Protein 3WKG (pdb70)

Organism: Rhodothermus marinus (NCBI:txid29549)

Solvent-accessible surface area: 16412 Å² total; per-residue (Å²): 184,100,75,59,8,83,55,166,66,3,127,37,13,32,53,67,0,74,103,8,0,21,93,24,0,1,111,10,0,9,85,85,0,74,2,108,102,47,20,2,0,3,3,72,0,0,62,110,8,94,56,46,44,117,18,71,0,1,1,0,0,0,0,7,0,0,14,0,0,0,0,0,46,94,53,56,41,56,105,73,12,96,106,10,0,47,68,0,30,143,0,0,57,136,40,0,21,3,91,147,84,18,0,0,16,13,41,0,22,4,81,4,158,53,92,38,34,64,0,1,0,8,1,0,0,1,0,0,12,0,0,0,1,10,31,79,20,40,47,26,114,70,1,9,47,30,0,69,46,0,6,77,32,0,36,101,70,1,24,21,171,130,50,29,7,2,42,5,0,0,35,94,33,9,155,90,57,182,56,17,91,19,39,100,132,23,26,107,52,42,5,7,0,27,1,0,0,5,0,0,4,0,0,3,8,0,38,105,30,51,95,61,118,89,0,22,50,20,0,57,41,3,0,71,7,0,19,157,14,0,25,72,92,88,61,0,11,2,27,21,23,0,11,80,150,12,116,75,122,21,164,8,20,9,0,0,24,0,0,2,0,1,3,1,1,5,43,0,1,74,29,28,60,43,84,118,15,63,87,129,0,52,124,1,2,25,54,0,0,89,7,0,29,85,88,0,75,4,144,71,3,0,0,28,33,36,50,13,63,140,47,140,80,46,42,15,8,23,19,26,0,0,0,1,0,0,0,0,0,0,9,2,6,64,44,36,40,61,47,85,0,1,80,3,0,23,47,0,4,127,11,0,71,125,126,0,67,10,107,232,32,17,0,0,44,12,59,0,110,80,99,16,33,67,53,113,46,32,7,0,43,32,80,3,3,0,0,11,0,0,4,1,0,3,42,0,15,46,32,0,128,95,6,21,106,86,100,195,114,274

Nearest PDB structures (foldseek):
  3wkh-assembly1_A  TM=1.002E+00  e=6.375E-74  Rhodothermus marinus
  5zig-assembly3_C  TM=9.333E-01  e=4.353E-41  Spirochaeta thermophila DSM 6192
  3vw5-assembly3_C  TM=9.677E-01  e=2.170E-39  Ruminococcus albus
  7d5g-assembly1_A  TM=9.691E-01  e=7.455E-39  Caldicellulosiruptor saccharolyticus DSM 8903
  4z4l-assembly1_A  TM=9.694E-01  e=1.382E-38  Caldicellulosiruptor saccharolyticus DSM 8903

InterPro domains:
  IPR008928 Six-hairpin glycosidase superfamily [SSF48208] (16-405)
  IPR010819 N-acylglucosamine 2-epimerase/Cellobiose 2-epimerase [PF07221] (42-383)
  IPR012341 Six-hairpin glycosidase-like superfamily [G3DSA:1.50.10.10] (1-412)
  IPR028584 Cellobiose 2-epimerase [MF_00929] (14-402)

B-factor: mean 14.04, std 7.65, range [3.04, 43.56]

Radius of gyration: 20.08 Å; Cα contacts (8 Å, |Δi|>4): 768; chains: 1; bounding box: 51×49×51 Å

CATH classification: 1.50.10.10

Sequence (410 aa):
TETIPDVRRLRALQAEVHEELTENILKFWATRTHDPVHGGFVGRVGPDGRPHPEAPRGAILNARILWTFAAAYRQLGTPLYREMAERAYRYFVRHFVDAEHGGVYWMVAADGRPLDTRKHVYAQSFAIYALSEWHRATGGEAALALARSIYDLIETHCADRVHGGYVEACDRAWRPLEDARLSAKDAPEPRSMNTHLHVLEAYANLYRVWPETELAARLQALIELFLRAIYHPATGHLILFFDERWRPRSRAVSFGHDIEASWLLLEAVDVLGQATLRPRVQQASLHLARATLAEGRAPDGSLYYEIGEQGHLDTDRHWWPQAEALVGFLNAYQESGEVLFYEAAEDVWRYIRERQRDTRGGEWFARVRDDGAPYPDDKVDFWKGPYHNGRACLEAIQRLRHLLEHVRSR

Structure (mmCIF, N/CA/C/O backbone):
data_3WKG
#
_entry.id   3WKG
#
_cell.length_a   41.893
_cell.length_b   87.691
_cell.length_c   94.191
_cell.angle_alpha   90.00
_cell.angle_beta   90.00
_cell.angle_gamma   90.00
#
_symmetry.space_group_name_H-M   'P 21 21 21'
#
loop_
_entity.id
_entity.type
_entity.pdbx_description
1 polymer 'Cellobiose 2-epimerase'
2 branched beta-D-glucopyranose-(1-4)-beta-D-mannopyranose
3 non-polymer 'CHLORIDE ION'
4 non-polymer 'PHOSPHATE ION'
5 water water
#
loop_
_atom_site.group_PDB
_atom_site.id
_atom_site.type_symbol
_atom_site.label_atom_id
_atom_site.label_alt_id
_atom_site.label_comp_id
_atom_site.label_asym_id
_atom_site.label_entity_id
_atom_site.label_seq_id
_atom_site.pdbx_PDB_ins_code
_atom_site.Cartn_x
_atom_site.Cartn_y
_atom_site.Cartn_z
_atom_site.occupancy
_atom_site.B_iso_or_equiv
_atom_site.auth_seq_id
_atom_site.auth_comp_id
_atom_site.auth_asym_id
_atom_site.auth_atom_id
_atom_site.pdbx_PDB_model_num
ATOM 1 N N . THR A 1 3 ? -24.950 24.148 -18.240 1.00 29.40 3 THR A N 1
ATOM 2 C CA . THR A 1 3 ? -24.550 24.088 -19.643 1.00 27.27 3 THR A CA 1
ATOM 3 C C . THR A 1 3 ? -23.229 23.348 -19.784 1.00 23.51 3 THR A C 1
ATOM 4 O O . THR A 1 3 ? -22.250 23.677 -19.114 1.00 27.67 3 THR A O 1
ATOM 8 N N . GLU A 1 4 ? -23.204 22.340 -20.648 1.00 19.47 4 GLU A N 1
ATOM 9 C CA . GLU A 1 4 ? -22.013 21.523 -20.799 1.00 16.02 4 GLU A CA 1
ATOM 10 C C . GLU A 1 4 ? -20.933 22.205 -21.633 1.00 18.04 4 GLU A C 1
ATOM 11 O O . GLU A 1 4 ? -21.195 22.680 -22.740 1.00 19.44 4 GLU A O 1
ATOM 17 N N . THR A 1 5 ? -19.722 22.263 -21.085 1.00 11.59 5 THR A N 1
ATOM 18 C CA . THR A 1 5 ? -18.560 22.700 -21.849 1.00 11.66 5 THR A CA 1
ATOM 19 C C . THR A 1 5 ? -17.726 21.466 -22.157 1.00 12.15 5 THR A C 1
ATOM 20 O O . THR A 1 5 ? -17.122 20.875 -21.258 1.00 14.67 5 THR A O 1
ATOM 24 N N . ILE A 1 6 ? -17.723 21.061 -23.422 1.00 8.88 6 ILE A N 1
ATOM 25 C CA . ILE A 1 6 ? -17.087 19.812 -23.821 1.00 11.65 6 ILE A CA 1
ATOM 26 C C . ILE A 1 6 ? -16.260 20.014 -25.090 1.00 11.10 6 ILE A C 1
ATOM 27 O O . ILE A 1 6 ? -16.680 20.725 -26.009 1.00 11.10 6 ILE A O 1
ATOM 32 N N . PRO A 1 7 ? -15.054 19.425 -25.129 1.00 8.96 7 PRO A N 1
ATOM 33 C CA . PRO A 1 7 ? -14.232 19.495 -26.338 1.00 8.27 7 PRO A CA 1
ATOM 34 C C . PRO A 1 7 ? -14.979 18.894 -27.523 1.00 10.13 7 PRO A C 1
ATOM 35 O O . PRO A 1 7 ? -15.805 17.984 -27.344 1.00 9.68 7 PRO A O 1
ATOM 39 N N . ASP A 1 8 ? -14.696 19.389 -28.721 1.00 8.94 8 ASP A N 1
ATOM 40 C CA . ASP A 1 8 ? -15.434 18.911 -29.879 1.00 10.25 8 ASP A CA 1
ATOM 41 C C . ASP A 1 8 ? -15.072 17.465 -30.198 1.00 10.41 8 ASP A C 1
ATOM 42 O O . ASP A 1 8 ? -14.095 16.912 -29.661 1.00 7.87 8 ASP A O 1
ATOM 47 N N . VAL A 1 9 ? -15.870 16.856 -31.063 1.00 9.85 9 VAL A N 1
ATOM 48 C CA . VAL A 1 9 ? -15.731 15.445 -31.368 1.00 10.54 9 VAL A CA 1
ATOM 49 C C . VAL A 1 9 ? -14.364 15.134 -31.979 1.00 9.83 9 VAL A C 1
ATOM 50 O O . VAL A 1 9 ? -13.761 14.111 -31.661 1.00 10.30 9 VAL A O 1
ATOM 54 N N . ARG A 1 10 ? -13.859 16.021 -32.834 1.00 7.77 10 ARG A N 1
ATOM 55 C CA . ARG A 1 10 ? -12.560 15.783 -33.455 1.00 9.19 10 ARG A CA 1
ATOM 56 C C . ARG A 1 10 ? -11.479 15.669 -32.392 1.00 10.58 10 ARG A C 1
ATOM 57 O O . ARG A 1 10 ? -10.625 14.776 -32.447 1.00 9.79 10 ARG A O 1
ATOM 65 N N . ARG A 1 11 ? -11.525 16.565 -31.416 1.00 8.81 11 ARG A N 1
ATOM 66 C CA . ARG A 1 11 ? -10.501 16.578 -30.387 1.00 7.75 11 ARG A CA 1
ATOM 67 C C . ARG A 1 11 ? -10.581 15.354 -29.485 1.00 6.95 11 ARG A C 1
ATOM 68 O O . ARG A 1 11 ? -9.550 14.749 -29.173 1.00 7.60 11 ARG A O 1
ATOM 76 N N . LEU A 1 12 ? -11.789 14.991 -29.061 1.00 7.34 12 LEU A N 1
ATOM 77 C CA . LEU A 1 12 ? -11.953 13.808 -28.223 1.00 8.47 12 LEU A CA 1
ATOM 78 C C . LEU A 1 12 ? -11.488 12.557 -28.951 1.00 8.75 12 LEU A C 1
ATOM 79 O O . LEU A 1 12 ? -10.770 11.726 -28.380 1.00 7.91 12 LEU A O 1
ATOM 84 N N . ARG A 1 13 ? -11.888 12.418 -30.211 1.00 7.84 13 ARG A N 1
ATOM 85 C CA . ARG A 1 13 ? -11.561 11.225 -30.989 1.00 8.65 13 ARG A CA 1
ATOM 86 C C . ARG A 1 13 ? -10.074 11.167 -31.303 1.00 8.63 13 ARG A C 1
ATOM 87 O O . ARG A 1 13 ? -9.476 10.081 -31.323 1.00 10.58 13 ARG A O 1
ATOM 95 N N . ALA A 1 14 ? -9.466 12.331 -31.549 1.00 9.65 14 ALA A N 1
ATOM 96 C CA . ALA A 1 14 ? -8.033 12.367 -31.856 1.00 8.31 14 ALA A CA 1
ATOM 97 C C . ALA A 1 14 ? -7.209 11.932 -30.648 1.00 9.23 14 ALA A C 1
ATOM 98 O O . ALA A 1 14 ? -6.247 11.158 -30.787 1.00 9.20 14 ALA A O 1
ATOM 100 N N . LEU A 1 15 ? -7.576 12.425 -29.466 1.00 8.14 15 LEU A N 1
ATOM 101 C CA . LEU A 1 15 ? -6.894 12.019 -28.240 1.00 8.65 15 LEU A CA 1
ATOM 102 C C . LEU A 1 15 ? -7.075 10.519 -27.996 1.00 7.41 15 LEU A C 1
ATOM 103 O O . LEU A 1 15 ? -6.105 9.800 -27.723 1.00 6.99 15 LEU A O 1
ATOM 108 N N . GLN A 1 16 ? -8.312 10.042 -28.083 1.00 6.78 16 GLN A N 1
ATOM 109 C CA . GLN A 1 16 ? -8.595 8.625 -27.895 1.00 7.67 16 GLN A CA 1
ATOM 110 C C . GLN A 1 16 ? -7.770 7.760 -28.852 1.00 7.82 16 GLN A C 1
ATOM 111 O O . GLN A 1 16 ? -7.205 6.740 -28.446 1.00 7.56 16 GLN A O 1
ATOM 117 N N . ALA A 1 17 ? -7.663 8.181 -30.110 1.00 7.19 17 ALA A N 1
ATOM 118 C CA . ALA A 1 17 ? -6.867 7.435 -31.076 1.00 7.41 17 ALA A CA 1
ATOM 119 C C . ALA A 1 17 ? -5.382 7.412 -30.720 1.00 8.07 17 ALA A C 1
ATOM 120 O O . ALA A 1 17 ? -4.716 6.370 -30.854 1.00 8.34 17 ALA A O 1
ATOM 122 N N . GLU A 1 18 ? -4.853 8.548 -30.273 1.00 7.70 18 GLU A N 1
ATOM 123 C CA . GLU A 1 18 ? -3.443 8.589 -29.887 1.00 7.80 18 GLU A CA 1
ATOM 124 C C . GLU A 1 18 ? -3.192 7.684 -28.682 1.00 7.47 18 GLU A C 1
ATOM 125 O O . GLU A 1 18 ? -2.166 6.991 -28.611 1.00 7.25 18 GLU A O 1
ATOM 131 N N . VAL A 1 19 ? -4.117 7.709 -27.724 1.00 6.11 19 VAL A N 1
ATOM 132 C CA . VAL A 1 19 ? -3.976 6.870 -26.537 1.00 6.72 19 VAL A CA 1
ATOM 133 C C . VAL A 1 19 ? -3.992 5.383 -26.910 1.00 9.23 19 VAL A C 1
ATOM 134 O O . VAL A 1 19 ? -3.158 4.594 -26.437 1.00 7.64 19 VAL A O 1
ATOM 138 N N . HIS A 1 20 ? -4.913 4.996 -27.791 1.00 6.50 20 HIS A N 1
ATOM 139 C CA . HIS A 1 20 ? -4.989 3.611 -28.242 1.00 7.29 20 HIS A CA 1
ATOM 140 C C . HIS A 1 20 ? -3.711 3.188 -28.980 1.00 7.14 20 HIS A C 1
ATOM 141 O O . HIS A 1 20 ? -3.177 2.095 -28.750 1.00 7.00 20 HIS A O 1
ATOM 148 N N . GLU A 1 21 ? -3.213 4.054 -29.855 1.00 7.38 21 GLU A N 1
ATOM 149 C CA . GLU A 1 21 ? -1.967 3.794 -30.560 1.00 9.25 21 GLU A CA 1
ATOM 150 C C . GLU A 1 21 ? -0.797 3.596 -29.600 1.00 8.03 21 GLU A C 1
ATOM 151 O O . GLU A 1 21 ? -0.002 2.669 -29.754 1.00 9.18 21 GLU A O 1
ATOM 157 N N . GLU A 1 22 ? -0.692 4.473 -28.607 1.00 7.64 22 GLU A N 1
ATOM 158 C CA . GLU A 1 22 ? 0.395 4.386 -27.641 1.00 9.26 22 GLU A CA 1
ATOM 159 C C . GLU A 1 22 ? 0.325 3.070 -26.885 1.00 7.92 22 GLU A C 1
ATOM 160 O O . GLU A 1 22 ? 1.343 2.389 -26.692 1.00 7.32 22 GLU A O 1
ATOM 166 N N . LEU A 1 23 ? -0.879 2.707 -26.450 1.00 6.55 23 LEU A N 1
ATOM 167 C CA . LEU A 1 23 ? -1.075 1.466 -25.715 1.00 7.24 23 LEU A CA 1
ATOM 168 C C . LEU A 1 23 ? -0.698 0.236 -26.535 1.00 7.53 23 LEU A C 1
ATOM 169 O O . LEU A 1 23 ? 0.047 -0.634 -26.076 1.00 8.72 23 LEU A O 1
ATOM 174 N N . THR A 1 24 ? -1.247 0.128 -27.736 1.00 7.43 24 THR A N 1
ATOM 175 C CA . THR A 1 24 ? -1.100 -1.108 -28.494 1.00 8.69 24 THR A CA 1
ATOM 176 C C . THR A 1 24 ? 0.221 -1.190 -29.250 1.00 9.98 24 THR A C 1
ATOM 177 O O . THR A 1 24 ? 0.840 -2.255 -29.310 1.00 14.67 24 THR A O 1
ATOM 181 N N . GLU A 1 25 ? 0.671 -0.071 -29.805 1.00 8.99 25 GLU A N 1
ATOM 182 C CA . GLU A 1 25 ? 1.859 -0.092 -30.655 1.00 10.97 25 GLU A CA 1
ATOM 183 C C . GLU A 1 25 ? 3.168 0.213 -29.923 1.00 12.99 25 GLU A C 1
ATOM 184 O O . GLU A 1 25 ? 4.249 -0.056 -30.451 1.00 14.07 25 GLU A O 1
ATOM 190 N N . ASN A 1 26 ? 3.081 0.772 -28.717 1.00 9.08 26 ASN A N 1
ATOM 191 C CA . ASN A 1 26 ? 4.277 0.987 -27.903 1.00 8.43 26 ASN A CA 1
ATOM 192 C C . ASN A 1 26 ? 4.298 0.149 -26.630 1.00 9.34 26 ASN A C 1
ATOM 193 O O . ASN A 1 26 ? 5.119 -0.762 -26.514 1.00 12.43 26 ASN A O 1
ATOM 198 N N . ILE A 1 27 ? 3.411 0.457 -25.680 1.00 8.29 27 ILE A N 1
ATOM 199 C CA . ILE A 1 27 ? 3.441 -0.206 -24.373 1.00 8.50 27 ILE A CA 1
ATOM 200 C C . ILE A 1 27 ? 3.275 -1.726 -24.441 1.00 6.78 27 ILE A C 1
ATOM 201 O O . ILE A 1 27 ? 4.188 -2.474 -24.065 1.00 8.01 27 ILE A O 1
ATOM 206 N N . LEU A 1 28 ? 2.118 -2.195 -24.898 1.00 7.53 28 LEU A N 1
ATOM 207 C CA . LEU A 1 28 ? 1.856 -3.629 -24.872 1.00 8.50 28 LEU A CA 1
ATOM 208 C C . LEU A 1 28 ? 2.769 -4.384 -25.835 1.00 8.67 28 LEU A C 1
ATOM 209 O O . LEU A 1 28 ? 3.120 -5.534 -25.570 1.00 9.63 28 LEU A O 1
ATOM 214 N N . LYS A 1 29 ? 3.176 -3.741 -26.926 1.00 9.30 29 LYS A N 1
ATOM 215 C CA . LYS A 1 29 ? 4.117 -4.360 -27.861 1.00 12.01 29 LYS A CA 1
ATOM 216 C C . LYS A 1 29 ? 5.453 -4.634 -27.177 1.00 9.78 29 LYS A C 1
ATOM 217 O O . LYS A 1 29 ? 6.023 -5.726 -27.302 1.00 10.43 29 LYS A O 1
ATOM 223 N N . PHE A 1 30 ? 5.948 -3.643 -26.443 1.00 10.13 30 PHE A N 1
ATOM 224 C CA . PHE A 1 30 ? 7.197 -3.794 -25.718 1.00 9.78 30 PHE A CA 1
ATOM 225 C C . PHE A 1 30 ? 7.096 -4.959 -24.742 1.00 9.29 30 PHE A C 1
ATOM 226 O O . PHE A 1 30 ? 7.970 -5.834 -24.704 1.00 10.56 30 PHE A O 1
ATOM 234 N N . TRP A 1 31 ? 6.040 -4.982 -23.938 1.00 8.26 31 TRP A N 1
ATOM 235 C CA . TRP A 1 31 ? 5.937 -6.017 -22.914 1.00 8.29 31 TRP A CA 1
ATOM 236 C C . TRP A 1 31 ? 5.793 -7.408 -23.510 1.00 8.98 31 TRP A C 1
ATOM 237 O O . TRP A 1 31 ? 6.398 -8.368 -23.021 1.00 10.41 31 TRP A O 1
ATOM 248 N N . ALA A 1 32 ? 5.019 -7.524 -24.583 1.00 9.04 32 ALA A N 1
ATOM 249 C CA . ALA A 1 32 ? 4.803 -8.833 -25.197 1.00 9.57 32 ALA A CA 1
ATOM 250 C C . ALA A 1 32 ? 6.028 -9.380 -25.934 1.00 10.41 32 ALA A C 1
ATOM 251 O O . ALA A 1 32 ? 6.162 -10.596 -26.088 1.00 11.60 32 ALA A O 1
ATOM 253 N N . THR A 1 33 ? 6.915 -8.503 -26.391 1.00 10.62 33 THR A N 1
ATOM 254 C CA . THR A 1 33 ? 8.060 -8.952 -27.187 1.00 12.69 33 THR A CA 1
ATOM 255 C C . THR A 1 33 ? 9.371 -9.006 -26.408 1.00 14.87 33 THR A C 1
ATOM 256 O O . THR A 1 33 ? 10.178 -9.912 -26.615 1.00 16.43 33 THR A O 1
ATOM 260 N N . ARG A 1 34 ? 9.581 -8.057 -25.499 1.00 10.73 34 ARG A N 1
ATOM 261 C CA . ARG A 1 34 ? 10.880 -7.921 -24.859 1.00 9.52 34 ARG A CA 1
ATOM 262 C C . ARG A 1 34 ? 10.973 -8.684 -23.543 1.00 10.20 34 ARG A C 1
ATOM 263 O O . ARG A 1 34 ? 12.071 -9.038 -23.107 1.00 13.91 34 ARG A O 1
ATOM 271 N N . THR A 1 35 ? 9.836 -8.942 -22.901 1.00 9.54 35 THR A N 1
ATOM 272 C CA . THR A 1 35 ? 9.903 -9.433 -21.518 1.00 8.63 35 THR A CA 1
ATOM 273 C C . THR A 1 35 ? 9.612 -10.914 -21.250 1.00 7.16 35 THR A C 1
ATOM 274 O O . THR A 1 35 ? 10.053 -11.419 -20.232 1.00 7.51 35 THR A O 1
ATOM 278 N N . HIS A 1 36 ? 8.918 -11.620 -22.145 1.00 7.73 36 HIS A N 1
ATOM 279 C CA . HIS A 1 36 ? 8.716 -13.058 -21.966 1.00 8.24 36 HIS A CA 1
ATOM 280 C C . HIS A 1 36 ? 10.049 -13.785 -21.766 1.00 10.60 36 HIS A C 1
ATOM 281 O O . HIS A 1 36 ? 11.023 -13.462 -22.450 1.00 11.61 36 HIS A O 1
ATOM 288 N N . ASP A 1 37 ? 10.108 -14.760 -20.865 1.00 7.81 37 ASP A N 1
ATOM 289 C CA . ASP A 1 37 ? 11.333 -15.546 -20.722 1.00 9.89 37 ASP A CA 1
ATOM 290 C C . ASP A 1 37 ? 11.113 -17.008 -21.077 1.00 8.07 37 ASP A C 1
ATOM 291 O O . ASP A 1 37 ? 10.453 -17.725 -20.339 1.00 8.76 37 ASP A O 1
ATOM 296 N N . PRO A 1 38 ? 11.716 -17.472 -22.187 1.00 9.05 38 PRO A N 1
ATOM 297 C CA . PRO A 1 38 ? 11.555 -18.888 -22.546 1.00 10.19 38 PRO A CA 1
ATOM 298 C C . PRO A 1 38 ? 12.525 -19.836 -21.822 1.00 9.94 38 PRO A C 1
ATOM 299 O O . PRO A 1 38 ? 12.470 -21.037 -22.078 1.00 10.94 38 PRO A O 1
ATOM 303 N N . VAL A 1 39 ? 13.380 -19.326 -20.936 1.00 9.42 39 VAL A N 1
ATOM 304 C CA . VAL A 1 39 ? 14.246 -20.196 -20.130 1.00 8.83 39 VAL A CA 1
ATOM 305 C C . VAL A 1 39 ? 13.523 -20.685 -18.876 1.00 9.56 39 VAL A C 1
ATOM 306 O O . VAL A 1 39 ? 13.363 -21.895 -18.677 1.00 8.67 39 VAL A O 1
ATOM 310 N N . HIS A 1 40 ? 13.064 -19.751 -18.042 1.00 9.98 40 HIS A N 1
ATOM 311 C CA . HIS A 1 40 ? 12.359 -20.116 -16.815 1.00 8.89 40 HIS A CA 1
ATOM 312 C C . HIS A 1 40 ? 10.844 -20.013 -16.919 1.00 8.50 40 HIS A C 1
ATOM 313 O O . HIS A 1 40 ? 10.136 -20.243 -15.938 1.00 10.14 40 HIS A O 1
ATOM 320 N N . GLY A 1 41 ? 10.342 -19.658 -18.095 1.00 7.86 41 GLY A N 1
ATOM 321 C CA . GLY A 1 41 ? 8.928 -19.366 -18.230 1.00 7.82 41 GLY A CA 1
ATOM 322 C C . GLY A 1 41 ? 8.650 -17.973 -17.690 1.00 7.68 41 GLY A C 1
ATOM 323 O O . GLY A 1 41 ? 9.550 -17.296 -17.185 1.00 8.99 41 GLY A O 1
ATOM 324 N N . GLY A 1 42 ? 7.404 -17.538 -17.787 1.00 7.02 42 GLY A N 1
ATOM 325 C CA . GLY A 1 42 ? 7.046 -16.243 -17.234 1.00 5.43 42 GLY A CA 1
ATOM 326 C C . GLY A 1 42 ? 7.732 -15.079 -17.922 1.00 6.42 42 GLY A C 1
ATOM 327 O O . GLY A 1 42 ? 7.901 -15.068 -19.150 1.00 7.96 42 GLY A O 1
ATOM 328 N N . PHE A 1 43 ? 8.111 -14.094 -17.110 1.00 6.17 43 PHE A N 1
ATOM 329 C CA . PHE A 1 43 ? 8.640 -12.820 -17.581 1.00 7.02 43 PHE A CA 1
ATOM 330 C C . PHE A 1 43 ? 9.907 -12.444 -16.825 1.00 6.24 43 PHE A C 1
ATOM 331 O O . PHE A 1 43 ? 10.045 -12.756 -15.643 1.00 6.62 43 PHE A O 1
ATOM 339 N N . VAL A 1 44 ? 10.829 -11.773 -17.503 1.00 7.23 44 VAL A N 1
ATOM 340 C CA . VAL A 1 44 ? 12.044 -11.340 -16.834 1.00 7.22 44 VAL A CA 1
ATOM 341 C C . VAL A 1 44 ? 11.742 -10.336 -15.712 1.00 7.46 44 VAL A C 1
ATOM 342 O O . VAL A 1 44 ? 10.744 -9.586 -15.758 1.00 7.26 44 VAL A O 1
ATOM 346 N N . GLY A 1 45 ? 12.599 -10.333 -14.696 1.00 6.10 45 GLY A N 1
ATOM 347 C CA . GLY A 1 45 ? 12.441 -9.427 -13.563 1.00 8.50 45 GLY A CA 1
ATOM 348 C C . GLY A 1 45 ? 13.023 -8.035 -13.764 1.00 8.53 45 GLY A C 1
ATOM 349 O O . GLY A 1 45 ? 12.740 -7.113 -12.990 1.00 8.92 45 GLY A O 1
ATOM 350 N N . ARG A 1 46 ? 13.825 -7.871 -14.810 1.00 8.09 46 ARG A N 1
ATOM 351 C CA . ARG A 1 46 ? 14.480 -6.602 -15.060 1.00 7.91 46 ARG A CA 1
ATOM 352 C C . ARG A 1 46 ? 14.846 -6.477 -16.527 1.00 9.37 46 ARG A C 1
ATOM 353 O O . ARG A 1 46 ? 15.237 -7.468 -17.167 1.00 10.01 46 ARG A O 1
ATOM 361 N N . VAL A 1 47 ? 14.688 -5.268 -17.056 1.00 9.60 47 VAL A N 1
ATOM 362 C CA . VAL A 1 47 ? 15.245 -4.895 -18.351 1.00 8.66 47 VAL A CA 1
ATOM 363 C C . VAL A 1 47 ? 16.050 -3.620 -18.144 1.00 9.33 47 VAL A C 1
ATOM 364 O O . VAL A 1 47 ? 15.552 -2.653 -17.563 1.00 9.17 47 VAL A O 1
ATOM 368 N N . GLY A 1 48 ? 17.304 -3.616 -18.585 1.00 12.33 48 GLY A N 1
ATOM 369 C CA . GLY A 1 48 ? 18.162 -2.470 -18.337 1.00 13.07 48 GLY A CA 1
ATOM 370 C C . GLY A 1 48 ? 17.869 -1.265 -19.198 1.00 10.10 48 GLY A C 1
ATOM 371 O O . GLY A 1 48 ? 17.001 -1.317 -20.061 1.00 13.31 48 GLY A O 1
ATOM 372 N N . PRO A 1 49 ? 18.604 -0.162 -18.971 1.00 16.84 49 PRO A N 1
ATOM 373 C CA . PRO A 1 49 ? 18.386 1.083 -19.718 1.00 16.69 49 PRO A CA 1
ATOM 374 C C . PRO A 1 49 ? 18.633 0.931 -21.213 1.00 18.70 49 PRO A C 1
ATOM 375 O O . PRO A 1 49 ? 18.017 1.647 -22.006 1.00 20.82 49 PRO A O 1
ATOM 379 N N . ASP A 1 50 ? 19.518 0.005 -21.584 1.00 16.00 50 ASP A N 1
ATOM 380 C CA . ASP A 1 50 ? 19.854 -0.255 -22.982 1.00 19.45 50 ASP A CA 1
ATOM 381 C C . ASP A 1 50 ? 18.862 -1.219 -23.619 1.00 15.95 50 ASP A C 1
ATOM 382 O O . ASP A 1 50 ? 18.955 -1.535 -24.808 1.00 20.99 50 ASP A O 1
ATOM 387 N N . GLY A 1 51 ? 17.935 -1.730 -22.812 1.00 14.14 51 GLY A N 1
ATOM 388 C CA . GLY A 1 51 ? 16.898 -2.597 -23.328 1.00 14.91 51 GLY A CA 1
ATOM 389 C C . GLY A 1 51 ? 17.200 -4.080 -23.193 1.00 13.46 51 GLY A C 1
ATOM 390 O O . GLY A 1 51 ? 16.438 -4.912 -23.682 1.00 17.29 51 GLY A O 1
ATOM 391 N N . ARG A 1 52 ? 18.304 -4.416 -22.536 1.00 13.74 52 ARG A N 1
ATOM 392 C CA . ARG A 1 52 ? 18.679 -5.819 -22.389 1.00 15.29 52 ARG A CA 1
ATOM 393 C C . ARG A 1 52 ? 17.864 -6.503 -21.283 1.00 14.98 52 ARG A C 1
ATOM 394 O O . ARG A 1 52 ? 17.856 -6.057 -20.130 1.00 12.74 52 ARG A O 1
ATOM 402 N N . PRO A 1 53 ? 17.140 -7.580 -21.634 1.00 14.26 53 PRO A N 1
ATOM 403 C CA . PRO A 1 53 ? 16.423 -8.317 -20.586 1.00 14.72 53 PRO A CA 1
ATOM 404 C C . PRO A 1 53 ? 17.372 -9.131 -19.709 1.00 15.07 53 PRO A C 1
ATOM 405 O O . PRO A 1 53 ? 18.461 -9.511 -20.146 1.00 17.67 53 PRO A O 1
ATOM 409 N N . HIS A 1 54 ? 16.964 -9.387 -18.473 1.00 13.66 54 HIS A N 1
ATOM 410 C CA . HIS A 1 54 ? 17.788 -10.165 -17.563 1.00 15.14 54 HIS A CA 1
ATOM 411 C C . HIS A 1 54 ? 17.023 -11.342 -17.030 1.00 13.78 54 HIS A C 1
ATOM 412 O O . HIS A 1 54 ? 16.425 -11.251 -15.959 1.00 13.72 54 HIS A O 1
ATOM 419 N N . PRO A 1 55 ? 17.044 -12.460 -17.769 1.00 14.41 55 PRO A N 1
ATOM 420 C CA . PRO A 1 55 ? 16.224 -13.615 -17.382 1.00 15.61 55 PRO A CA 1
ATOM 421 C C . PRO A 1 55 ? 16.660 -14.295 -16.086 1.00 13.79 55 PRO A C 1
ATOM 422 O O . PRO A 1 55 ? 15.896 -15.097 -15.562 1.00 14.73 55 PRO A O 1
ATOM 426 N N . GLU A 1 56 ? 17.847 -13.988 -15.575 1.00 14.64 56 GLU A N 1
ATOM 427 C CA . GLU A 1 56 ? 18.297 -14.607 -14.328 1.00 14.15 56 GLU A CA 1
ATOM 428 C C . GLU A 1 56 ? 18.124 -13.712 -13.094 1.00 15.22 56 GLU A C 1
ATOM 429 O O . GLU A 1 56 ? 18.404 -14.132 -11.969 1.00 17.73 56 GLU A O 1
ATOM 435 N N . ALA A 1 57 ? 17.642 -12.485 -13.298 1.00 12.89 57 ALA A N 1
ATOM 436 C CA . ALA A 1 57 ? 17.411 -11.546 -12.203 1.00 12.64 57 ALA A CA 1
ATOM 437 C C . ALA A 1 57 ? 16.237 -11.970 -11.324 1.00 12.65 57 ALA A C 1
ATOM 438 O O . ALA A 1 57 ? 15.295 -12.603 -11.801 1.00 11.95 57 ALA A O 1
ATOM 440 N N . PRO A 1 58 ? 16.289 -11.618 -10.034 1.00 13.37 58 PRO A N 1
ATOM 441 C CA . PRO A 1 58 ? 15.191 -11.936 -9.119 1.00 12.27 58 PRO A CA 1
ATOM 442 C C . PRO A 1 58 ? 13.884 -11.309 -9.607 1.00 10.80 58 PRO A C 1
ATOM 443 O O . PRO A 1 58 ? 13.901 -10.226 -10.211 1.00 12.22 58 PRO A O 1
ATOM 447 N N . ARG A 1 59 ? 12.777 -11.996 -9.355 1.00 8.23 59 ARG A N 1
ATOM 448 C CA . ARG A 1 59 ? 11.475 -11.585 -9.863 1.00 8.88 59 ARG A CA 1
ATOM 449 C C . ARG A 1 59 ? 10.504 -11.257 -8.746 1.00 6.40 59 ARG A C 1
ATOM 450 O O . ARG A 1 59 ? 10.292 -12.048 -7.826 1.00 9.15 59 ARG A O 1
ATOM 458 N N . GLY A 1 60 ? 9.899 -10.076 -8.828 1.00 6.26 60 GLY A N 1
ATOM 459 C CA . GLY A 1 60 ? 9.003 -9.624 -7.781 1.00 6.95 60 GLY A CA 1
ATOM 460 C C . GLY A 1 60 ? 7.538 -9.965 -8.001 1.00 7.04 60 GLY A C 1
ATOM 461 O O . GLY A 1 60 ? 7.042 -9.977 -9.132 1.00 6.87 60 GLY A O 1
ATOM 462 N N . ALA A 1 61 ? 6.826 -10.224 -6.913 1.00 5.87 61 ALA A N 1
ATOM 463 C CA . ALA A 1 61 ? 5.409 -10.551 -7.007 1.00 6.99 61 ALA A CA 1
ATOM 464 C C . ALA A 1 61 ? 4.572 -9.389 -7.544 1.00 7.04 61 ALA A C 1
ATOM 465 O O . ALA A 1 61 ? 3.639 -9.598 -8.335 1.00 7.87 61 ALA A O 1
ATOM 467 N N . ILE A 1 62 ? 4.885 -8.179 -7.095 1.00 7.14 62 ILE A N 1
ATOM 468 C CA . ILE A 1 62 ? 4.158 -6.998 -7.539 1.00 7.05 62 ILE A CA 1
ATOM 469 C C . ILE A 1 62 ? 4.274 -6.833 -9.060 1.00 6.01 62 ILE A C 1
ATOM 470 O O . ILE A 1 62 ? 3.266 -6.632 -9.750 1.00 6.33 62 ILE A O 1
ATOM 475 N N . LEU A 1 63 ? 5.496 -6.927 -9.576 1.00 4.96 63 LEU A N 1
ATOM 476 C CA . LEU A 1 63 ? 5.719 -6.835 -11.013 1.00 5.77 63 LEU A CA 1
ATOM 477 C C . LEU A 1 63 ? 4.909 -7.887 -11.765 1.00 6.53 63 LEU A C 1
ATOM 478 O O . LEU A 1 63 ? 4.230 -7.583 -12.755 1.00 6.39 63 LEU A O 1
ATOM 483 N N . ASN A 1 64 ? 4.977 -9.131 -11.304 1.00 4.56 64 ASN A N 1
ATOM 484 C CA . ASN A 1 64 ? 4.298 -10.196 -12.008 1.00 4.94 64 ASN A CA 1
ATOM 485 C C . ASN A 1 64 ? 2.774 -10.101 -11.936 1.00 5.24 64 ASN A C 1
ATOM 486 O O . ASN A 1 64 ? 2.086 -10.355 -12.932 1.00 5.65 64 ASN A O 1
ATOM 491 N N . ALA A 1 65 ? 2.251 -9.677 -10.787 1.00 5.75 65 ALA A N 1
ATOM 492 C CA . ALA A 1 65 ? 0.818 -9.411 -10.684 1.00 6.32 65 ALA A CA 1
ATOM 493 C C . ALA A 1 65 ? 0.414 -8.268 -11.611 1.00 5.86 65 ALA A C 1
ATOM 494 O O . ALA A 1 65 ? -0.649 -8.315 -12.240 1.00 6.55 65 ALA A O 1
ATOM 496 N N . ARG A 1 66 ? 1.271 -7.252 -11.717 1.00 5.08 66 ARG A N 1
ATOM 497 C CA . ARG A 1 66 ? 0.995 -6.138 -12.619 1.00 6.58 66 ARG A CA 1
ATOM 498 C C . ARG A 1 66 ? 0.951 -6.576 -14.085 1.00 5.36 66 ARG A C 1
ATOM 499 O O . ARG A 1 66 ? 0.121 -6.089 -14.851 1.00 6.10 66 ARG A O 1
ATOM 507 N N . ILE A 1 67 ? 1.847 -7.487 -14.477 1.00 5.07 67 ILE A N 1
ATOM 508 C CA . ILE A 1 67 ? 1.821 -8.020 -15.833 1.00 5.00 67 ILE A CA 1
ATOM 509 C C . ILE A 1 67 ? 0.521 -8.791 -16.090 1.00 5.62 67 ILE A C 1
ATOM 510 O O . ILE A 1 67 ? -0.125 -8.616 -17.132 1.00 6.09 67 ILE A O 1
ATOM 515 N N . LEU A 1 68 ? 0.147 -9.649 -15.137 1.00 4.86 68 LEU A N 1
ATOM 516 C CA . LEU A 1 68 ? -1.102 -10.399 -15.229 1.00 5.37 68 LEU A CA 1
ATOM 517 C C . LEU A 1 68 ? -2.301 -9.459 -15.337 1.00 6.37 68 LEU A C 1
ATOM 518 O O . LEU A 1 68 ? -3.131 -9.628 -16.232 1.00 7.30 68 LEU A O 1
ATOM 523 N N . TRP A 1 69 ? -2.375 -8.459 -14.452 1.00 5.64 69 TRP A N 1
ATOM 524 C CA . TRP A 1 69 ? -3.505 -7.536 -14.465 1.00 6.78 69 TRP A CA 1
ATOM 525 C C . TRP A 1 69 ? -3.618 -6.832 -15.812 1.00 5.31 69 TRP A C 1
ATOM 526 O O . TRP A 1 69 ? -4.705 -6.744 -16.382 1.00 5.16 69 TRP A O 1
ATOM 537 N N . THR A 1 70 ? -2.495 -6.316 -16.308 1.00 5.16 70 THR A N 1
ATOM 538 C CA . THR A 1 70 ? -2.513 -5.464 -17.492 1.00 5.44 70 THR A CA 1
ATOM 539 C C . THR A 1 70 ? -2.937 -6.243 -18.724 1.00 5.79 70 THR A C 1
ATOM 540 O O . THR A 1 70 ? -3.797 -5.792 -19.485 1.00 6.60 70 THR A O 1
ATOM 544 N N . PHE A 1 71 ? -2.350 -7.413 -18.937 1.00 6.34 71 PHE A N 1
ATOM 545 C CA . PHE A 1 71 ? -2.756 -8.186 -20.099 1.00 6.80 71 PHE A CA 1
ATOM 546 C C . PHE A 1 71 ? -4.182 -8.728 -19.969 1.00 5.72 71 PHE A C 1
ATOM 547 O O . PHE A 1 71 ? -4.900 -8.796 -20.964 1.00 8.20 71 PHE A O 1
ATOM 555 N N . ALA A 1 72 ? -4.603 -9.074 -18.756 1.00 5.70 72 ALA A N 1
ATOM 556 C CA . ALA A 1 72 ? -5.990 -9.493 -18.543 1.00 7.14 72 ALA A CA 1
ATOM 557 C C . ALA A 1 72 ? -6.965 -8.371 -18.880 1.00 9.41 72 ALA A C 1
ATOM 558 O O . ALA A 1 72 ? -7.938 -8.583 -19.605 1.00 8.71 72 ALA A O 1
ATOM 560 N N . ALA A 1 73 ? -6.676 -7.172 -18.379 1.00 6.79 73 ALA A N 1
ATOM 561 C CA . ALA A 1 73 ? -7.540 -6.026 -18.595 1.00 6.47 73 ALA A CA 1
ATOM 562 C C . ALA A 1 73 ? -7.552 -5.626 -20.066 1.00 7.28 73 ALA A C 1
ATOM 563 O O . ALA A 1 73 ? -8.607 -5.282 -20.622 1.00 8.46 73 ALA A O 1
ATOM 565 N N . ALA A 1 74 ? -6.390 -5.682 -20.712 1.00 7.69 74 ALA A N 1
ATOM 566 C CA . ALA A 1 74 ? -6.326 -5.348 -22.130 1.00 7.45 74 ALA A CA 1
ATOM 567 C C . ALA A 1 74 ? -7.072 -6.382 -22.968 1.00 8.66 74 ALA A C 1
ATOM 568 O O . ALA A 1 74 ? -7.736 -6.032 -23.950 1.00 9.33 74 ALA A O 1
ATOM 570 N N . TYR A 1 75 ? -6.974 -7.651 -22.585 1.00 8.60 75 TYR A N 1
ATOM 571 C CA . TYR A 1 75 ? -7.700 -8.677 -23.321 1.00 8.60 75 TYR A CA 1
ATOM 572 C C . TYR A 1 75 ? -9.201 -8.453 -23.176 1.00 10.18 75 TYR A C 1
ATOM 573 O O . TYR A 1 75 ? -9.952 -8.507 -24.160 1.00 10.26 75 TYR A O 1
ATOM 582 N N . ARG A 1 76 ? -9.632 -8.203 -21.949 1.00 9.20 76 ARG A N 1
ATOM 583 C CA . ARG A 1 76 ? -11.045 -7.984 -21.660 1.00 8.82 76 ARG A CA 1
ATOM 584 C C . ARG A 1 76 ? -11.625 -6.831 -22.473 1.00 12.27 76 ARG A C 1
ATOM 585 O O . ARG A 1 76 ? -12.735 -6.934 -22.994 1.00 14.30 76 ARG A O 1
ATOM 593 N N . GLN A 1 77 ? -10.871 -5.742 -22.596 1.00 12.18 77 GLN A N 1
ATOM 594 C CA . GLN A 1 77 ? -11.403 -4.537 -23.225 1.00 13.15 77 GLN A CA 1
ATOM 595 C C . GLN A 1 77 ? -11.177 -4.479 -24.737 1.00 12.92 77 GLN A C 1
ATOM 596 O O . GLN A 1 77 ? -11.974 -3.882 -25.463 1.00 14.81 77 GLN A O 1
ATOM 602 N N . LEU A 1 78 ? -10.096 -5.092 -25.212 1.00 10.67 78 LEU A N 1
ATOM 603 C CA . LEU A 1 78 ? -9.709 -4.990 -26.618 1.00 11.97 78 LEU A CA 1
ATOM 604 C C . LEU A 1 78 ? -9.815 -6.298 -27.411 1.00 14.97 78 LEU A C 1
ATOM 605 O O . LEU A 1 78 ? -9.884 -6.270 -28.643 1.00 17.89 78 LEU A O 1
ATOM 610 N N . GLY A 1 79 ? -9.798 -7.435 -26.721 1.00 12.76 79 GLY A N 1
ATOM 611 C CA . GLY A 1 79 ? -10.035 -8.720 -27.368 1.00 14.84 79 GLY A CA 1
ATOM 612 C C . GLY A 1 79 ? -8.876 -9.386 -28.093 1.00 16.04 79 GLY A C 1
ATOM 613 O O . GLY A 1 79 ? -8.984 -10.546 -28.499 1.00 15.79 79 GLY A O 1
ATOM 614 N N . THR A 1 80 ? -7.766 -8.673 -28.259 1.00 13.63 80 THR A N 1
ATOM 615 C CA . THR A 1 80 ? -6.621 -9.202 -28.998 1.00 12.88 80 THR A CA 1
ATOM 616 C C . THR A 1 80 ? -6.101 -10.499 -28.370 1.00 12.73 80 THR A C 1
ATOM 617 O O . THR A 1 80 ? -5.733 -10.522 -27.194 1.00 11.49 80 THR A O 1
ATOM 621 N N . PRO A 1 81 ? -6.092 -11.596 -29.145 1.00 12.35 81 PRO A N 1
ATOM 622 C CA . PRO A 1 81 ? -5.700 -12.889 -28.571 1.00 12.92 81 PRO A CA 1
ATOM 623 C C . PRO A 1 81 ? -4.316 -12.897 -27.925 1.00 10.45 81 PRO A C 1
ATOM 624 O O . PRO A 1 81 ? -4.161 -13.581 -26.903 1.00 11.51 81 PRO A O 1
ATOM 628 N N . LEU A 1 82 ? -3.355 -12.157 -28.480 1.00 11.84 82 LEU A N 1
ATOM 629 C CA . LEU A 1 82 ? -2.014 -12.077 -27.900 1.00 12.96 82 LEU A CA 1
ATOM 630 C C . LEU A 1 82 ? -2.069 -11.671 -26.425 1.00 9.10 82 LEU A C 1
ATOM 631 O O . LEU A 1 82 ? -1.270 -12.145 -25.611 1.00 11.09 82 LEU A O 1
ATOM 636 N N . TYR A 1 83 ? -3.010 -10.804 -26.073 1.00 9.83 83 TYR A N 1
ATOM 637 C CA . TYR A 1 83 ? -3.071 -10.329 -24.687 1.00 8.26 83 TYR A CA 1
ATOM 638 C C . TYR A 1 83 ? -3.539 -11.433 -23.738 1.00 10.00 83 TYR A C 1
ATOM 639 O O . TYR A 1 83 ? -3.057 -11.539 -22.605 1.00 8.26 83 TYR A O 1
ATOM 648 N N . ARG A 1 84 ? -4.470 -12.268 -24.194 1.00 8.51 84 ARG A N 1
ATOM 649 C CA . ARG A 1 84 ? -4.881 -13.423 -23.399 1.00 9.27 84 ARG A CA 1
ATOM 650 C C . ARG A 1 84 ? -3.724 -14.398 -23.239 1.00 8.78 84 ARG A C 1
ATOM 651 O O . ARG A 1 84 ? -3.514 -14.947 -22.162 1.00 9.20 84 ARG A O 1
ATOM 659 N N . GLU A 1 85 ? -2.957 -14.588 -24.306 1.00 10.81 85 GLU A N 1
ATOM 660 C CA . GLU A 1 85 ? -1.810 -15.485 -24.274 1.00 10.90 85 GLU A CA 1
ATOM 661 C C . GLU A 1 85 ? -0.781 -15.004 -23.252 1.00 8.26 85 GLU A C 1
ATOM 662 O O . GLU A 1 85 ? -0.227 -15.804 -22.483 1.00 9.47 85 GLU A O 1
ATOM 668 N N . MET A 1 86 ? -0.539 -13.694 -23.221 1.00 8.20 86 MET A N 1
ATOM 669 C CA . MET A 1 86 ? 0.439 -13.128 -22.289 1.00 8.02 86 MET A CA 1
ATOM 670 C C . MET A 1 86 ? -0.069 -13.168 -20.851 1.00 6.02 86 MET A C 1
ATOM 671 O O . MET A 1 86 ? 0.698 -13.429 -19.925 1.00 7.36 86 MET A O 1
ATOM 676 N N . ALA A 1 87 ? -1.361 -12.910 -20.664 1.00 6.66 87 ALA A N 1
ATOM 677 C CA . ALA A 1 87 ? -1.962 -13.025 -19.340 1.00 6.32 87 ALA A CA 1
ATOM 678 C C . ALA A 1 87 ? -1.874 -14.456 -18.829 1.00 7.93 87 ALA A C 1
ATOM 679 O O . ALA A 1 87 ? -1.504 -14.683 -17.679 1.00 7.50 87 ALA A O 1
ATOM 681 N N . GLU A 1 88 ? -2.209 -15.420 -19.684 1.00 8.79 88 GLU A N 1
ATOM 682 C CA . GLU A 1 88 ? -2.100 -16.837 -19.315 1.00 7.89 88 GLU A CA 1
ATOM 683 C C . GLU A 1 88 ? -0.672 -17.201 -18.889 1.00 6.64 88 GLU A C 1
ATOM 684 O O . GLU A 1 88 ? -0.461 -17.914 -17.901 1.00 7.38 88 GLU A O 1
ATOM 690 N N . ARG A 1 89 ? 0.303 -16.720 -19.653 1.00 6.00 89 ARG A N 1
ATOM 691 C CA . ARG A 1 89 ? 1.705 -16.958 -19.345 1.00 6.56 89 ARG A CA 1
ATOM 692 C C . ARG A 1 89 ? 2.045 -16.409 -17.950 1.00 7.57 89 ARG A C 1
ATOM 693 O O . ARG A 1 89 ? 2.693 -17.084 -17.140 1.00 7.80 89 ARG A O 1
ATOM 701 N N . ALA A 1 90 ? 1.595 -15.189 -17.662 1.00 7.11 90 ALA A N 1
ATOM 702 C CA . ALA A 1 90 ? 1.845 -14.589 -16.356 1.00 6.41 90 ALA A CA 1
ATOM 703 C C . ALA A 1 90 ? 1.151 -15.366 -15.244 1.00 5.80 90 ALA A C 1
ATOM 704 O O . ALA A 1 90 ? 1.745 -15.611 -14.178 1.00 6.57 90 ALA A O 1
ATOM 706 N N . TYR A 1 91 ? -0.095 -15.769 -15.497 1.00 7.39 91 TYR A N 1
ATOM 707 C CA . TYR A 1 91 ? -0.890 -16.493 -14.514 1.00 8.34 91 TYR A CA 1
ATOM 708 C C . TYR A 1 91 ? -0.259 -17.831 -14.137 1.00 8.06 91 TYR A C 1
ATOM 709 O O . TYR A 1 91 ? -0.177 -18.171 -12.949 1.00 7.97 91 TYR A O 1
ATOM 718 N N . ARG A 1 92 ? 0.208 -18.585 -15.129 1.00 8.23 92 ARG A N 1
ATOM 719 C CA . ARG A 1 92 ? 0.749 -19.906 -14.820 1.00 7.07 92 ARG A CA 1
ATOM 720 C C . ARG A 1 92 ? 2.006 -19.837 -13.962 1.00 7.95 92 ARG A C 1
ATOM 721 O O . ARG A 1 92 ? 2.142 -20.581 -12.983 1.00 8.52 92 ARG A O 1
ATOM 729 N N . TYR A 1 93 ? 2.911 -18.924 -14.300 1.00 7.85 93 TYR A N 1
ATOM 730 C CA . TYR A 1 93 ? 4.105 -18.731 -13.491 1.00 7.24 93 TYR A CA 1
ATOM 731 C C . TYR A 1 93 ? 3.732 -18.238 -12.093 1.00 8.02 93 TYR A C 1
ATOM 732 O O . TYR A 1 93 ? 4.307 -18.682 -11.096 1.00 8.46 93 TYR A O 1
ATOM 741 N N . PHE A 1 94 ? 2.773 -17.317 -12.021 1.00 7.73 94 PHE A N 1
ATOM 742 C CA . PHE A 1 94 ? 2.351 -16.747 -10.742 1.00 9.61 94 PHE A CA 1
ATOM 743 C C . PHE A 1 94 ? 1.874 -17.822 -9.762 1.00 7.36 94 PHE A C 1
ATOM 744 O O . PHE A 1 94 ? 2.291 -17.844 -8.600 1.00 7.48 94 PHE A O 1
ATOM 752 N N . VAL A 1 95 ? 1.008 -18.719 -10.233 1.00 9.82 95 VAL A N 1
ATOM 753 C CA . VAL A 1 95 ? 0.426 -19.747 -9.370 1.00 10.12 95 VAL A CA 1
ATOM 754 C C . VAL A 1 95 ? 1.470 -20.811 -9.027 1.00 11.58 95 VAL A C 1
ATOM 755 O O . VAL A 1 95 ? 1.503 -21.314 -7.898 1.00 13.27 95 VAL A O 1
ATOM 759 N N . ARG A 1 96 ? 2.336 -21.131 -9.987 1.00 10.42 96 ARG A N 1
ATOM 760 C CA . ARG A 1 96 ? 3.402 -22.099 -9.740 1.00 8.73 96 ARG A CA 1
ATOM 761 C C . ARG A 1 96 ? 4.378 -21.652 -8.658 1.00 9.60 96 ARG A C 1
ATOM 762 O O . ARG A 1 96 ? 4.755 -22.441 -7.785 1.00 12.40 96 ARG A O 1
ATOM 770 N N . HIS A 1 97 ? 4.793 -20.388 -8.706 1.00 9.00 97 HIS A N 1
ATOM 771 C CA . HIS A 1 97 ? 5.960 -19.969 -7.922 1.00 7.92 97 HIS A CA 1
ATOM 772 C C . HIS A 1 97 ? 5.713 -18.890 -6.870 1.00 9.36 97 HIS A C 1
ATOM 773 O O . HIS A 1 97 ? 6.312 -18.933 -5.790 1.00 10.28 97 HIS A O 1
ATOM 780 N N . PHE A 1 98 ? 4.865 -17.914 -7.179 1.00 9.46 98 PHE A N 1
ATOM 781 C CA . PHE A 1 98 ? 4.597 -16.850 -6.218 1.00 9.49 98 PHE A CA 1
ATOM 782 C C . PHE A 1 98 ? 3.599 -17.259 -5.144 1.00 8.34 98 PHE A C 1
ATOM 783 O O . PHE A 1 98 ? 3.720 -16.849 -3.984 1.00 10.07 98 PHE A O 1
ATOM 791 N N . VAL A 1 99 ? 2.632 -18.086 -5.508 1.00 8.21 99 VAL A N 1
ATOM 792 C CA . VAL A 1 99 ? 1.654 -18.560 -4.534 1.00 9.30 99 VAL A CA 1
ATOM 793 C C . VAL A 1 99 ? 2.251 -19.587 -3.585 1.00 11.14 99 VAL A C 1
ATOM 794 O O . VAL A 1 99 ? 2.808 -20.609 -4.017 1.00 14.40 99 VAL A O 1
ATOM 798 N N . ASP A 1 100 ? 2.147 -19.295 -2.292 1.00 11.55 100 ASP A N 1
ATOM 799 C CA . ASP A 1 100 ? 2.584 -20.196 -1.243 1.00 14.07 100 ASP A CA 1
ATOM 800 C C . ASP A 1 100 ? 1.472 -21.209 -1.023 1.00 12.61 100 ASP A C 1
ATOM 801 O O . ASP A 1 100 ? 0.433 -20.879 -0.456 1.00 13.63 100 ASP A O 1
ATOM 806 N N . ALA A 1 101 ? 1.687 -22.446 -1.469 1.00 12.94 101 ALA A N 1
ATOM 807 C CA . ALA A 1 101 ? 0.653 -23.472 -1.376 1.00 14.88 101 ALA A CA 1
ATOM 808 C C . ALA A 1 101 ? 0.392 -23.945 0.056 1.00 17.70 101 ALA A C 1
ATOM 809 O O . ALA A 1 101 ? -0.671 -24.498 0.347 1.00 21.28 101 ALA A O 1
ATOM 811 N N . GLU A 1 102 ? 1.357 -23.724 0.945 1.00 14.72 102 GLU A N 1
ATOM 812 C CA . GLU A 1 102 ? 1.226 -24.150 2.339 1.00 17.36 102 GLU A CA 1
ATOM 813 C C . GLU A 1 102 ? 0.583 -23.089 3.225 1.00 17.16 102 GLU A C 1
ATOM 814 O O . GLU A 1 102 ? -0.460 -23.330 3.828 1.00 20.02 102 GLU A O 1
ATOM 820 N N . HIS A 1 103 ? 1.208 -21.917 3.302 1.00 13.46 103 HIS A N 1
ATOM 821 C CA . HIS A 1 103 ? 0.730 -20.881 4.209 1.00 15.22 103 HIS A CA 1
ATOM 822 C C . HIS A 1 103 ? -0.196 -19.877 3.549 1.00 14.65 103 HIS A C 1
ATOM 823 O O . HIS A 1 103 ? -0.808 -19.060 4.235 1.00 14.71 103 HIS A O 1
ATOM 830 N N . GLY A 1 104 ? -0.287 -19.935 2.223 1.00 14.17 104 GLY A N 1
ATOM 831 C CA . GLY A 1 104 ? -1.172 -19.044 1.490 1.00 14.60 104 GLY A CA 1
ATOM 832 C C . GLY A 1 104 ? -0.565 -17.685 1.204 1.00 11.87 104 GLY A C 1
ATOM 833 O O . GLY A 1 104 ? 0.460 -17.310 1.765 1.00 13.08 104 GLY A O 1
ATOM 834 N N . GLY A 1 105 ? -1.210 -16.933 0.321 1.00 10.27 105 GLY A N 1
ATOM 835 C CA . GLY A 1 105 ? -0.683 -15.638 -0.073 1.00 10.49 105 GLY A CA 1
ATOM 836 C C . GLY A 1 105 ? 0.486 -15.777 -1.027 1.00 10.89 105 GLY A C 1
ATOM 837 O O . GLY A 1 105 ? 0.813 -16.890 -1.462 1.00 10.68 105 GLY A O 1
ATOM 838 N N . VAL A 1 106 ? 1.114 -14.653 -1.364 1.00 8.79 106 VAL A N 1
ATOM 839 C CA . VAL A 1 106 ? 2.234 -14.667 -2.300 1.00 9.31 106 VAL A CA 1
ATOM 840 C C . VAL A 1 106 ? 3.563 -14.195 -1.705 1.00 8.75 106 VAL A C 1
ATOM 841 O O . VAL A 1 106 ? 3.614 -13.233 -0.931 1.00 9.67 106 VAL A O 1
ATOM 845 N N . TYR A 1 107 ? 4.646 -14.877 -2.077 1.00 7.86 107 TYR A N 1
ATOM 846 C CA . TYR A 1 107 ? 5.994 -14.455 -1.690 1.00 8.40 107 TYR A CA 1
ATOM 847 C C . TYR A 1 107 ? 6.373 -13.117 -2.310 1.00 11.27 107 TYR A C 1
ATOM 848 O O . TYR A 1 107 ? 5.894 -12.774 -3.386 1.00 12.28 107 TYR A O 1
ATOM 857 N N . TRP A 1 108 ? 7.261 -12.386 -1.647 1.00 9.98 108 TRP A N 1
ATOM 858 C CA . TRP A 1 108 ? 7.713 -11.070 -2.104 1.00 8.76 108 TRP A CA 1
ATOM 859 C C . TRP A 1 108 ? 8.587 -11.162 -3.359 1.00 10.07 108 TRP A C 1
ATOM 860 O O . TRP A 1 108 ? 8.421 -10.387 -4.315 1.00 8.86 108 TRP A O 1
ATOM 871 N N . MET A 1 109 ? 9.506 -12.122 -3.359 1.00 9.63 109 MET A N 1
ATOM 872 C CA . MET A 1 109 ? 10.458 -12.275 -4.442 1.00 9.07 109 MET A CA 1
ATOM 873 C C . MET A 1 109 ? 10.802 -13.743 -4.611 1.00 10.94 109 MET A C 1
ATOM 874 O O . MET A 1 109 ? 10.956 -14.480 -3.624 1.00 12.35 109 MET A O 1
ATOM 879 N N . VAL A 1 110 ? 10.897 -14.168 -5.863 1.00 8.67 110 VAL A N 1
ATOM 880 C CA . VAL A 1 110 ? 11.421 -15.492 -6.175 1.00 9.84 110 VAL A CA 1
ATOM 881 C C . VAL A 1 110 ? 12.637 -15.371 -7.076 1.00 12.16 110 VAL A C 1
ATOM 882 O O . VAL A 1 110 ? 12.820 -14.364 -7.766 1.00 11.03 110 VAL A O 1
ATOM 886 N N . ALA A 1 111 ? 13.484 -16.393 -7.060 1.00 11.81 111 ALA A N 1
ATOM 887 C CA . ALA A 1 111 ? 14.580 -16.454 -8.008 1.00 11.87 111 ALA A CA 1
ATOM 888 C C . ALA A 1 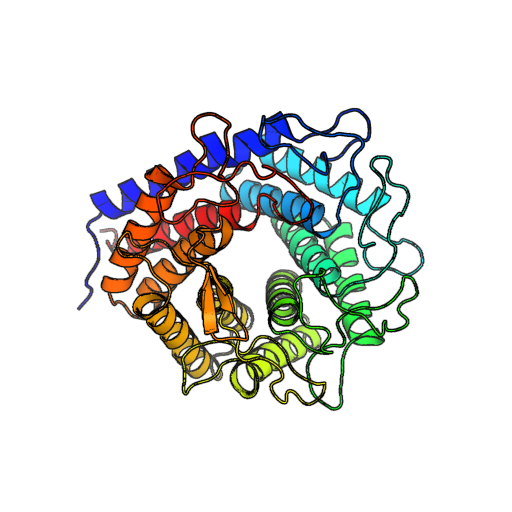111 ? 13.970 -16.669 -9.386 1.00 9.61 111 ALA A C 1
ATOM 889 O O . ALA A 1 111 ? 12.802 -17.046 -9.497 1.00 11.22 111 ALA A O 1
ATOM 891 N N . ALA A 1 112 ? 14.752 -16.435 -10.435 1.00 9.81 112 ALA A N 1
ATOM 892 C CA . ALA A 1 112 ? 14.243 -16.587 -11.795 1.00 9.34 112 ALA A CA 1
ATOM 893 C C . ALA A 1 112 ? 13.633 -17.971 -12.027 1.00 11.45 112 ALA A C 1
ATOM 894 O O . ALA A 1 112 ? 12.614 -18.097 -12.705 1.00 10.43 112 ALA A O 1
ATOM 896 N N . ASP A 1 113 ? 14.256 -19.008 -11.469 1.00 11.14 113 ASP A N 1
ATOM 897 C CA . ASP A 1 113 ? 13.730 -20.362 -11.623 1.00 10.33 113 ASP A CA 1
ATOM 898 C C . ASP A 1 113 ? 12.504 -20.671 -10.768 1.00 14.04 113 ASP A C 1
ATOM 899 O O . ASP A 1 113 ? 11.952 -21.777 -10.845 1.00 12.95 113 ASP A O 1
ATOM 904 N N . GLY A 1 114 ? 12.080 -19.712 -9.948 1.00 11.30 114 GLY A N 1
ATOM 905 C CA . GLY A 1 114 ? 10.865 -19.892 -9.177 1.00 11.86 114 GLY A CA 1
ATOM 906 C C . GLY A 1 114 ? 11.057 -20.171 -7.698 1.00 11.33 114 GLY A C 1
ATOM 907 O O . GLY A 1 114 ? 10.092 -20.102 -6.936 1.00 12.46 114 GLY A O 1
ATOM 908 N N . ARG A 1 115 ? 12.282 -20.507 -7.295 1.00 11.56 115 ARG A N 1
ATOM 909 C CA . ARG A 1 115 ? 12.576 -20.781 -5.888 1.00 12.36 115 ARG A CA 1
ATOM 910 C C . ARG A 1 115 ? 12.335 -19.533 -5.041 1.00 16.05 115 ARG A C 1
ATOM 911 O O . ARG A 1 115 ? 12.766 -18.446 -5.419 1.00 16.27 115 ARG A O 1
ATOM 919 N N . PRO A 1 116 ? 11.662 -19.686 -3.888 1.00 15.78 116 PRO A N 1
ATOM 920 C CA . PRO A 1 116 ? 11.427 -18.527 -3.012 1.00 16.74 116 PRO A CA 1
ATOM 921 C C . PRO A 1 116 ? 12.736 -17.884 -2.542 1.00 21.96 116 PRO A C 1
ATOM 922 O O . PRO A 1 116 ? 13.639 -18.594 -2.087 1.00 19.68 116 PRO A O 1
ATOM 926 N N . LEU A 1 117 ? 12.834 -16.560 -2.679 1.00 16.75 117 LEU A N 1
ATOM 927 C CA . LEU A 1 117 ? 14.030 -15.797 -2.315 1.00 14.06 117 LEU A CA 1
ATOM 928 C C . LEU A 1 117 ? 13.763 -14.900 -1.115 1.00 18.66 117 LEU A C 1
ATOM 929 O O . LE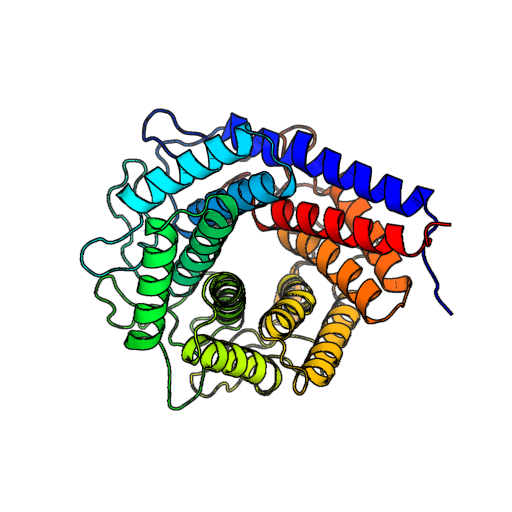U A 1 117 ? 14.599 -14.780 -0.214 1.00 20.53 117 LEU A O 1
ATOM 934 N N . ASP A 1 118 ? 12.617 -14.230 -1.135 1.00 12.57 118 ASP A N 1
ATOM 935 C CA . ASP A 1 118 ? 12.186 -13.418 -0.011 1.00 12.55 118 ASP A CA 1
ATOM 936 C C . ASP A 1 118 ? 10.747 -13.830 0.243 1.00 12.10 118 ASP A C 1
ATOM 937 O O . ASP A 1 118 ? 9.850 -13.565 -0.579 1.00 11.18 118 ASP A O 1
ATOM 942 N N . THR A 1 119 ? 10.523 -14.503 1.368 1.00 12.03 119 THR A N 1
ATOM 943 C CA . THR A 1 119 ? 9.239 -15.136 1.637 1.00 10.35 119 THR A CA 1
ATOM 944 C C . THR A 1 119 ? 8.296 -14.308 2.504 1.00 10.34 119 THR A C 1
ATOM 945 O O . THR A 1 119 ? 7.258 -14.806 2.953 1.00 11.47 119 THR A O 1
ATOM 949 N N . ARG A 1 120 ? 8.639 -13.045 2.734 1.00 10.98 120 ARG A N 1
ATOM 950 C CA . ARG A 1 120 ? 7.737 -12.184 3.484 1.00 12.80 120 ARG A CA 1
ATOM 951 C C . ARG A 1 120 ? 6.396 -12.073 2.754 1.00 11.52 120 ARG A C 1
ATOM 952 O O . ARG A 1 120 ? 6.333 -12.181 1.515 1.00 11.14 120 ARG A O 1
ATOM 960 N N . LYS A 1 121 ? 5.331 -11.901 3.534 1.00 9.04 121 LYS A N 1
ATOM 961 C CA . LYS A 1 121 ? 3.987 -11.701 3.010 1.00 10.02 121 LYS A CA 1
ATOM 962 C C . LYS A 1 121 ? 3.618 -10.238 3.237 1.00 9.24 121 LYS A C 1
ATOM 963 O O . LYS A 1 121 ? 3.091 -9.866 4.296 1.00 9.77 121 LYS A O 1
ATOM 969 N N . HIS A 1 122 ? 3.929 -9.396 2.258 1.00 9.43 122 HIS A N 1
ATOM 970 C CA . HIS A 1 122 ? 3.628 -7.976 2.387 1.00 7.94 122 HIS A CA 1
ATOM 971 C C . HIS A 1 122 ? 2.234 -7.699 1.841 1.00 7.86 122 HIS A C 1
ATOM 972 O O . HIS A 1 122 ? 1.879 -8.175 0.760 1.00 8.67 122 HIS A O 1
ATOM 979 N N . VAL A 1 123 ? 1.453 -6.915 2.578 1.00 9.15 123 VAL A N 1
ATOM 980 C CA . VAL A 1 123 ? 0.067 -6.637 2.220 1.00 8.92 123 VAL A CA 1
ATOM 981 C C . VAL A 1 123 ? -0.056 -5.910 0.866 1.00 7.27 123 VAL A C 1
ATOM 982 O O . VAL A 1 123 ? -1.026 -6.103 0.134 1.00 7.79 123 VAL A O 1
ATOM 986 N N . TYR A 1 124 ? 0.950 -5.110 0.533 1.00 8.34 124 TYR A N 1
ATOM 987 C CA . TYR A 1 124 ? 0.983 -4.427 -0.765 1.00 7.92 124 TYR A CA 1
ATOM 988 C C . TYR A 1 124 ? 1.027 -5.488 -1.860 1.00 8.42 124 TYR A C 1
ATOM 989 O O . TYR A 1 124 ? 0.295 -5.403 -2.849 1.00 8.47 124 TYR A O 1
ATOM 998 N N . ALA A 1 125 ? 1.868 -6.503 -1.676 1.00 8.16 125 ALA A N 1
ATOM 999 C CA . ALA A 1 125 ? 1.960 -7.572 -2.670 1.00 8.16 125 ALA A CA 1
ATOM 1000 C C . ALA A 1 125 ? 0.705 -8.458 -2.676 1.00 7.34 125 ALA A C 1
ATOM 1001 O O . ALA A 1 125 ? 0.254 -8.889 -3.746 1.00 7.55 125 ALA A O 1
ATOM 1003 N N . GLN A 1 126 ? 0.138 -8.738 -1.498 1.00 7.27 126 GLN A N 1
ATOM 1004 C CA . GLN A 1 126 ? -1.100 -9.518 -1.420 1.00 7.95 126 GLN A CA 1
ATOM 1005 C C . GLN A 1 126 ? -2.234 -8.810 -2.152 1.00 6.64 126 GLN A C 1
ATOM 1006 O O . GLN A 1 126 ? -3.046 -9.449 -2.828 1.00 9.18 126 GLN A O 1
ATOM 1012 N N . SER A 1 127 ? -2.264 -7.487 -2.023 1.00 8.00 127 SER A N 1
ATOM 1013 C CA . SER A 1 127 ? -3.278 -6.673 -2.678 1.00 8.67 127 SER A CA 1
ATOM 1014 C C . SER A 1 127 ? -3.156 -6.781 -4.192 1.00 6.90 127 SER A C 1
ATOM 1015 O O . SER A 1 127 ? -4.158 -7.012 -4.882 1.00 7.43 127 SER A O 1
ATOM 1018 N N . PHE A 1 128 ? -1.940 -6.638 -4.713 1.00 5.86 128 PHE A N 1
ATOM 1019 C CA . PHE A 1 128 ? -1.770 -6.758 -6.158 1.00 5.73 128 PHE A CA 1
ATOM 1020 C C . PHE A 1 128 ? -2.159 -8.138 -6.677 1.00 6.52 128 PHE A C 1
ATOM 1021 O O . PHE A 1 128 ? -2.692 -8.257 -7.779 1.00 7.57 128 PHE A O 1
ATOM 1029 N N . ALA A 1 129 ? -1.907 -9.175 -5.875 1.00 6.61 129 ALA A N 1
ATOM 1030 C CA . ALA A 1 129 ? -2.336 -10.516 -6.244 1.00 7.19 129 ALA A CA 1
ATOM 1031 C C . ALA A 1 129 ? -3.863 -10.582 -6.369 1.00 7.08 129 ALA A C 1
ATOM 1032 O O . ALA A 1 129 ? -4.398 -11.074 -7.367 1.00 7.59 129 ALA A O 1
ATOM 1034 N N . ILE A 1 130 ? -4.571 -10.080 -5.359 1.00 7.23 130 ILE A N 1
ATOM 1035 C CA . ILE A 1 130 ? -6.031 -10.001 -5.431 1.00 5.99 130 ILE A CA 1
ATOM 1036 C C . ILE A 1 130 ? -6.503 -9.214 -6.658 1.00 6.44 130 ILE A C 1
ATOM 1037 O O . ILE A 1 130 ? -7.398 -9.652 -7.386 1.00 7.55 130 ILE A O 1
ATOM 1042 N N . TYR A 1 131 ? -5.892 -8.057 -6.894 1.00 6.12 131 TYR A N 1
ATOM 1043 C CA . TYR A 1 131 ? -6.280 -7.195 -8.009 1.00 6.98 131 TYR A CA 1
ATOM 1044 C C . TYR A 1 131 ? -6.128 -7.919 -9.340 1.00 7.33 131 TYR A C 1
ATOM 1045 O O . TYR A 1 131 ? -7.041 -7.915 -10.176 1.00 7.41 131 TYR A O 1
ATOM 1054 N N . ALA A 1 132 ? -4.973 -8.554 -9.517 1.00 6.88 132 ALA A N 1
ATOM 1055 C CA . ALA A 1 132 ? -4.661 -9.265 -10.755 1.00 6.81 132 ALA A CA 1
ATOM 1056 C C . ALA A 1 132 ? -5.512 -10.519 -10.952 1.00 7.27 132 ALA A C 1
ATOM 1057 O O . ALA A 1 132 ? -6.007 -10.766 -12.051 1.00 7.81 132 ALA A O 1
ATOM 1059 N N . LEU A 1 133 ? -5.649 -11.318 -9.898 1.00 6.23 133 LEU A N 1
ATOM 1060 C CA . LEU A 1 133 ? -6.430 -12.552 -9.994 1.00 7.32 133 LEU A CA 1
ATOM 1061 C C . LEU A 1 133 ? -7.897 -12.257 -10.263 1.00 7.87 133 LEU A C 1
ATOM 1062 O O . LEU A 1 133 ? -8.531 -12.938 -11.070 1.00 9.75 133 LEU A O 1
ATOM 1067 N N . SER A 1 134 ? -8.432 -11.220 -9.625 1.00 7.97 134 SER A N 1
ATOM 1068 C CA . SER A 1 134 ? -9.824 -10.860 -9.876 1.00 9.20 134 SER A CA 1
ATOM 1069 C C . SER A 1 134 ? -10.037 -10.393 -11.317 1.00 9.99 134 SER A C 1
ATOM 1070 O O . SER A 1 134 ? -11.046 -10.730 -11.942 1.00 10.66 134 SER A O 1
ATOM 1073 N N . GLU A 1 135 ? -9.076 -9.646 -11.860 1.00 8.76 135 GLU A N 1
ATOM 1074 C CA . GLU A 1 135 ? -9.165 -9.200 -13.242 1.00 8.87 135 GLU A CA 1
ATOM 1075 C C . GLU A 1 135 ? -9.079 -10.379 -14.217 1.00 9.66 135 GLU A C 1
ATOM 1076 O O . GLU A 1 135 ? -9.782 -10.405 -15.237 1.00 12.19 135 GLU A O 1
ATOM 1082 N N . TRP A 1 136 ? -8.213 -11.342 -13.911 1.00 9.96 136 TRP A N 1
ATOM 1083 C CA . TRP A 1 136 ? -8.089 -12.526 -14.759 1.00 11.33 136 TRP A CA 1
ATOM 1084 C C . TRP A 1 136 ? -9.402 -13.310 -14.748 1.00 10.44 136 TRP A C 1
ATOM 1085 O O . TRP A 1 136 ? -9.844 -13.787 -15.793 1.00 12.45 136 TRP A O 1
ATOM 1096 N N . HIS A 1 137 ? -10.039 -13.406 -13.582 1.00 10.19 137 HIS A N 1
ATOM 1097 C CA . HIS A 1 137 ? -11.369 -14.011 -13.509 1.00 12.12 137 HIS A CA 1
ATOM 1098 C C . HIS A 1 137 ? -12.393 -13.244 -14.339 1.00 15.12 137 HIS A C 1
ATOM 1099 O O . HIS A 1 137 ? -13.193 -13.847 -15.065 1.00 14.81 137 HIS A O 1
ATOM 1106 N N . ARG A 1 138 ? -12.375 -11.918 -14.240 1.00 12.78 138 ARG A N 1
ATOM 1107 C CA . ARG A 1 138 ? -13.311 -11.107 -15.009 1.00 13.10 138 ARG A CA 1
ATOM 1108 C C . ARG A 1 138 ? -13.099 -11.295 -16.511 1.00 15.54 138 ARG A C 1
ATOM 1109 O O . ARG A 1 138 ? -14.052 -11.237 -17.295 1.00 16.47 138 ARG A O 1
ATOM 1117 N N . ALA A 1 139 ? -11.854 -11.536 -16.912 1.00 12.89 139 ALA A N 1
ATOM 1118 C CA . ALA A 1 139 ? -11.538 -11.694 -18.331 1.00 12.14 139 ALA A CA 1
ATOM 1119 C C . ALA A 1 139 ? -11.827 -13.097 -18.888 1.00 14.41 139 ALA A C 1
ATOM 1120 O O . ALA A 1 139 ? -12.133 -13.230 -20.072 1.00 15.82 139 ALA A O 1
ATOM 1122 N N . THR A 1 140 ? -11.719 -14.131 -18.048 1.00 14.02 140 THR A N 1
ATOM 1123 C CA . THR A 1 140 ? -11.781 -15.517 -18.537 1.00 14.75 140 THR A CA 1
ATOM 1124 C C . THR A 1 140 ? -12.731 -16.450 -17.784 1.00 19.01 140 THR A C 1
ATOM 1125 O O . THR A 1 140 ? -13.021 -17.553 -18.262 1.00 21.41 140 THR A O 1
ATOM 1129 N N . GLY A 1 141 ? -13.190 -16.038 -16.606 1.00 16.50 141 GLY A N 1
ATOM 1130 C CA . GLY A 1 141 ? -14.128 -16.834 -15.831 1.00 21.88 141 GLY A CA 1
ATOM 1131 C C . GLY A 1 141 ? -13.469 -17.955 -15.050 1.00 24.10 141 GLY A C 1
ATOM 1132 O O . GLY A 1 141 ? -14.148 -18.850 -14.529 1.00 22.43 141 GLY A O 1
ATOM 1133 N N . GLY A 1 142 ? -12.144 -17.907 -14.962 1.00 19.82 142 GLY A N 1
ATOM 1134 C CA . GLY A 1 142 ? -11.381 -18.917 -14.245 1.00 20.43 142 GLY A CA 1
ATOM 1135 C C . GLY A 1 142 ? -11.746 -19.034 -12.774 1.00 20.34 142 GLY A C 1
ATOM 1136 O O . GLY A 1 142 ? -11.725 -18.047 -12.034 1.00 19.30 142 GLY A O 1
ATOM 1137 N N . GLU A 1 143 ? -12.084 -20.246 -12.343 1.00 24.41 143 GLU A N 1
ATOM 1138 C CA . GLU A 1 143 ? -12.537 -20.454 -10.970 1.00 18.04 143 GLU A CA 1
ATOM 1139 C C . GLU A 1 143 ? -11.395 -20.527 -9.960 1.00 16.65 143 GLU A C 1
ATOM 1140 O O . GLU A 1 143 ? -11.525 -20.044 -8.830 1.00 16.11 143 GLU A O 1
ATOM 1146 N N . ALA A 1 144 ? -10.283 -21.135 -10.357 1.00 15.67 144 ALA A N 1
ATOM 1147 C CA . ALA A 1 144 ? -9.126 -21.231 -9.476 1.00 17.04 144 ALA A CA 1
ATOM 1148 C C . ALA A 1 144 ? -8.628 -19.840 -9.092 1.00 12.82 144 ALA A C 1
ATOM 1149 O O . ALA A 1 144 ? -8.243 -19.599 -7.941 1.00 14.35 144 ALA A O 1
ATOM 1151 N N . ALA A 1 145 ? -8.635 -18.937 -10.069 1.00 15.92 145 ALA A N 1
ATOM 1152 C CA . ALA A 1 145 ? -8.137 -17.581 -9.871 1.00 13.54 145 ALA A CA 1
ATOM 1153 C C . ALA A 1 145 ? -8.979 -16.841 -8.839 1.00 14.45 145 ALA A C 1
ATOM 1154 O O . ALA A 1 145 ? -8.449 -16.176 -7.945 1.00 11.61 145 ALA A O 1
ATOM 1156 N N . LEU A 1 146 ? -10.296 -16.952 -8.963 1.00 14.70 146 LEU A N 1
ATOM 1157 C CA . LEU A 1 146 ? -11.176 -16.310 -7.999 1.00 13.25 146 LEU A CA 1
ATOM 1158 C C . LEU A 1 146 ? -11.078 -16.939 -6.606 1.00 13.89 146 LEU A C 1
ATOM 1159 O O . LEU A 1 146 ? -11.071 -16.233 -5.602 1.00 13.78 146 LEU A O 1
ATOM 1164 N N . ALA A 1 147 ? -10.989 -18.264 -6.538 1.00 14.54 147 ALA A N 1
ATOM 1165 C CA . ALA A 1 147 ? -10.842 -18.922 -5.244 1.00 15.83 147 ALA A CA 1
ATOM 1166 C C . ALA A 1 147 ? -9.555 -18.476 -4.554 1.00 12.73 147 ALA A C 1
ATOM 1167 O O . ALA A 1 147 ? -9.514 -18.268 -3.336 1.00 14.02 147 ALA A O 1
ATOM 1169 N N . LEU A 1 148 ? -8.498 -18.331 -5.348 1.00 14.86 148 LEU A N 1
ATOM 1170 C CA . LEU A 1 148 ? -7.210 -17.889 -4.835 1.00 11.21 148 LEU A CA 1
ATOM 1171 C C . LEU A 1 148 ? -7.280 -16.452 -4.311 1.00 11.52 148 LEU A C 1
ATOM 1172 O O . LEU A 1 148 ? -6.755 -16.147 -3.245 1.00 12.46 148 LEU A O 1
ATOM 1177 N N . ALA A 1 149 ? -7.941 -15.579 -5.062 1.00 11.81 149 ALA A N 1
ATOM 1178 C CA . ALA A 1 149 ? -8.107 -14.194 -4.630 1.00 11.96 149 ALA A CA 1
ATOM 1179 C C . ALA A 1 149 ? -8.849 -14.123 -3.289 1.00 13.09 149 ALA A C 1
ATOM 1180 O O . ALA A 1 149 ? -8.466 -13.358 -2.396 1.00 12.99 149 ALA A O 1
ATOM 1182 N N . ARG A 1 150 ? -9.892 -14.938 -3.150 1.00 14.59 150 ARG A N 1
ATOM 1183 C CA . ARG A 1 150 ? -10.632 -15.043 -1.893 1.00 14.71 150 ARG A CA 1
ATOM 1184 C C . ARG A 1 150 ? -9.757 -15.500 -0.734 1.00 14.40 150 ARG A C 1
ATOM 1185 O O . ARG A 1 150 ? -9.838 -14.939 0.363 1.00 14.74 150 ARG A O 1
ATOM 1193 N N . SER A 1 151 ? -8.947 -16.536 -0.962 1.00 12.47 151 SER A N 1
ATOM 1194 C CA . SER A 1 151 ? -8.075 -17.055 0.092 1.00 17.17 151 SER A CA 1
ATOM 1195 C C . SER A 1 151 ? -7.130 -15.975 0.620 1.00 12.42 151 SER A C 1
ATOM 1196 O O . SER A 1 151 ? -6.871 -15.898 1.820 1.00 13.46 151 SER A O 1
ATOM 1199 N N . ILE A 1 152 ? -6.623 -15.130 -0.279 1.00 13.44 152 ILE A N 1
ATOM 1200 C CA . ILE A 1 152 ? -5.668 -14.097 0.110 1.00 12.13 152 ILE A CA 1
ATOM 1201 C C . ILE A 1 152 ? -6.367 -12.988 0.900 1.00 12.77 152 ILE A C 1
ATOM 1202 O O . ILE A 1 152 ? -5.850 -12.518 1.921 1.00 12.03 152 ILE A O 1
ATOM 1207 N N . TYR A 1 153 ? -7.556 -12.599 0.442 1.00 11.54 153 TYR A N 1
ATOM 1208 C CA . TYR A 1 153 ? -8.421 -11.695 1.199 1.00 12.90 153 TYR A CA 1
ATOM 1209 C C . TYR A 1 153 ? -8.615 -12.192 2.640 1.00 13.08 153 TYR A C 1
ATOM 1210 O O . TYR A 1 153 ? -8.416 -11.433 3.594 1.00 12.14 153 TYR A O 1
ATOM 1219 N N . ASP A 1 154 ? -8.951 -13.473 2.797 1.00 14.81 154 ASP A N 1
ATOM 1220 C CA . ASP A 1 154 ? -9.109 -14.060 4.135 1.00 14.35 154 ASP A CA 1
ATOM 1221 C C . ASP A 1 154 ? -7.870 -13.966 5.020 1.00 14.91 154 ASP A C 1
ATOM 1222 O O . ASP A 1 154 ? -7.970 -13.705 6.221 1.00 15.22 154 ASP A O 1
ATOM 1227 N N . LEU A 1 155 ? -6.701 -14.204 4.438 1.00 11.97 155 LEU A N 1
ATOM 1228 C CA . LEU A 1 155 ? -5.461 -14.151 5.198 1.00 14.40 155 LEU A CA 1
ATOM 1229 C C . LEU A 1 155 ? -5.136 -12.731 5.655 1.00 12.05 155 LEU A C 1
ATOM 1230 O O . LEU A 1 155 ? -4.661 -12.526 6.772 1.00 13.92 155 LEU A O 1
ATOM 1235 N N . ILE A 1 156 ? -5.389 -11.746 4.794 1.00 13.59 156 ILE A N 1
ATOM 1236 C CA . ILE A 1 156 ? -5.185 -10.358 5.181 1.00 11.59 156 ILE A CA 1
ATOM 1237 C C . ILE A 1 156 ? -6.056 -10.000 6.380 1.00 12.21 156 ILE A C 1
ATOM 1238 O O . ILE A 1 156 ? -5.581 -9.418 7.354 1.00 12.01 156 ILE A O 1
ATOM 1243 N N . GLU A 1 157 ? -7.331 -10.363 6.308 1.00 12.35 157 GLU A N 1
ATOM 1244 C CA . GLU A 1 157 ? -8.251 -10.025 7.381 1.00 14.24 157 GLU A CA 1
ATOM 1245 C C . GLU A 1 157 ? -7.884 -10.741 8.677 1.00 15.19 157 GLU A C 1
ATOM 1246 O O . GLU A 1 157 ? -7.998 -10.169 9.758 1.00 14.29 157 GLU A O 1
ATOM 1252 N N . THR A 1 158 ? -7.418 -11.983 8.561 1.00 14.65 158 THR A N 1
ATOM 1253 C CA . THR A 1 158 ? -7.101 -12.786 9.739 1.00 15.66 158 THR A CA 1
ATOM 1254 C C . THR A 1 158 ? -5.833 -12.326 10.436 1.00 17.05 158 THR A C 1
ATOM 1255 O O . THR A 1 158 ? -5.795 -12.156 11.661 1.00 18.10 158 THR A O 1
ATOM 1259 N N . HIS A 1 159 ? -4.780 -12.127 9.659 1.00 11.61 159 HIS A N 1
ATOM 1260 C CA . HIS A 1 159 ? -3.475 -11.881 10.248 1.00 14.78 159 HIS A CA 1
ATOM 1261 C C . HIS A 1 159 ? -3.074 -10.415 10.315 1.00 15.80 159 HIS A C 1
ATOM 1262 O O . HIS A 1 159 ? -2.129 -10.071 11.027 1.00 14.65 159 HIS A O 1
ATOM 1269 N N . CYS A 1 160 ? -3.775 -9.552 9.580 1.00 14.93 160 CYS A N 1
ATOM 1270 C CA . CYS A 1 160 ? -3.311 -8.172 9.422 1.00 13.97 160 CYS A CA 1
ATOM 1271 C C . CYS A 1 160 ? -4.260 -7.080 9.910 1.00 13.80 160 CYS A C 1
ATOM 1272 O O . CYS A 1 160 ? -3.808 -6.005 10.307 1.00 14.66 160 CYS A O 1
ATOM 1275 N N . ALA A 1 161 ? -5.563 -7.334 9.864 1.00 12.82 161 ALA A N 1
ATOM 1276 C CA . ALA A 1 161 ? -6.517 -6.297 10.251 1.00 13.61 161 ALA A CA 1
ATOM 1277 C C . ALA A 1 161 ? -6.300 -5.823 11.684 1.00 15.70 161 ALA A C 1
ATOM 1278 O O . ALA A 1 161 ? -6.115 -6.625 12.596 1.00 17.02 161 ALA A O 1
ATOM 1280 N N . ASP A 1 162 ? -6.287 -4.507 11.863 1.00 14.38 162 ASP A N 1
ATOM 1281 C CA . ASP A 1 162 ? -6.227 -3.906 13.190 1.00 13.80 162 ASP A CA 1
ATOM 1282 C C . ASP A 1 162 ? -7.651 -3.535 13.540 1.00 16.04 162 ASP A C 1
ATOM 1283 O O . ASP A 1 162 ? -8.188 -2.549 13.029 1.00 16.94 162 ASP A O 1
ATOM 1288 N N . ARG A 1 163 ? -8.267 -4.318 14.420 1.00 16.13 163 ARG A N 1
ATOM 1289 C CA . ARG A 1 163 ? -9.674 -4.100 14.732 1.00 17.09 163 ARG A CA 1
ATOM 1290 C C . ARG A 1 163 ? -9.892 -3.096 15.869 1.00 20.99 163 ARG A C 1
ATOM 1291 O O . ARG A 1 163 ? -11.031 -2.780 16.207 1.00 28.14 163 ARG A O 1
ATOM 1299 N N . VAL A 1 164 ? -8.804 -2.582 16.442 1.00 16.32 164 VAL A N 1
ATOM 1300 C CA . VAL A 1 164 ? -8.911 -1.506 17.434 1.00 14.29 164 VAL A CA 1
ATOM 1301 C C . VAL A 1 164 ? -8.928 -0.139 16.746 1.00 18.92 164 VAL A C 1
ATOM 1302 O O . VAL A 1 164 ? -9.657 0.769 17.150 1.00 20.92 164 VAL A O 1
ATOM 1306 N N . HIS A 1 165 ? -8.135 -0.011 15.686 1.00 15.05 165 HIS A N 1
ATOM 1307 C CA . HIS A 1 165 ? -7.814 1.292 15.100 1.00 15.51 165 HIS A CA 1
ATOM 1308 C C . HIS A 1 165 ? -8.310 1.510 13.664 1.00 15.74 165 HIS A C 1
ATOM 1309 O O . HIS A 1 165 ? -8.357 2.651 13.183 1.00 15.72 165 HIS A O 1
ATOM 1316 N N . GLY A 1 166 ? -8.635 0.423 12.973 1.00 13.54 166 GLY A N 1
ATOM 1317 C CA . GLY A 1 166 ? -8.988 0.479 11.565 1.00 14.88 166 GLY A CA 1
ATOM 1318 C C . GLY A 1 166 ? -7.758 0.264 10.702 1.00 10.24 166 GLY A C 1
ATOM 1319 O O . GLY A 1 166 ? -6.640 0.536 11.124 1.00 10.80 166 GLY A O 1
ATOM 1320 N N . GLY A 1 167 ? -7.957 -0.238 9.494 1.00 9.86 167 GLY A N 1
ATOM 1321 C CA . GLY A 1 167 ? -6.826 -0.504 8.622 1.00 12.09 167 GLY A CA 1
ATOM 1322 C C . GLY A 1 167 ? -6.055 -1.769 8.966 1.00 12.06 167 GLY A C 1
ATOM 1323 O O . GLY A 1 167 ? -6.582 -2.683 9.619 1.00 12.30 167 GLY A O 1
ATOM 1324 N N . TYR A 1 168 ? -4.797 -1.814 8.538 1.00 9.70 168 TYR A N 1
ATOM 1325 C CA . TYR A 1 168 ? -4.043 -3.069 8.484 1.00 10.24 168 TYR A CA 1
ATOM 1326 C C . TYR A 1 168 ? -2.577 -2.952 8.872 1.00 11.51 168 TYR A C 1
ATOM 1327 O O . TYR A 1 168 ? -1.893 -2.000 8.489 1.00 10.80 168 TYR A O 1
ATOM 1336 N N . VAL A 1 169 ? -2.089 -3.948 9.612 1.00 10.70 169 VAL A N 1
ATOM 1337 C CA . VAL A 1 169 ? -0.654 -4.187 9.699 1.00 12.96 169 VAL A CA 1
ATOM 1338 C C . VAL A 1 169 ? -0.230 -4.580 8.286 1.00 9.95 169 VAL A C 1
ATOM 1339 O O . VAL A 1 169 ? -0.959 -5.297 7.593 1.00 12.53 169 VAL A O 1
ATOM 1343 N N . GLU A 1 170 ? 0.930 -4.099 7.854 1.00 10.69 170 GLU A N 1
ATOM 1344 C CA . GLU A 1 170 ? 1.250 -4.126 6.433 1.00 9.12 170 GLU A CA 1
ATOM 1345 C C . GLU A 1 170 ? 2.219 -5.206 5.970 1.00 11.13 170 GLU A C 1
ATOM 1346 O O . GLU A 1 170 ? 2.414 -5.372 4.765 1.00 9.86 170 GLU A O 1
ATOM 1352 N N . ALA A 1 171 ? 2.813 -5.953 6.904 1.00 10.50 171 ALA A N 1
ATOM 1353 C CA . ALA A 1 171 ? 3.758 -7.001 6.514 1.00 11.14 171 ALA A CA 1
ATOM 1354 C C . ALA A 1 171 ? 3.859 -8.092 7.560 1.00 13.48 171 ALA A C 1
ATOM 1355 O O . ALA A 1 171 ? 3.865 -7.806 8.767 1.00 13.00 171 ALA A O 1
ATOM 1357 N N . CYS A 1 172 ? 3.913 -9.334 7.082 1.00 10.47 172 CYS A N 1
ATOM 1358 C CA . CYS A 1 172 ? 4.159 -10.507 7.925 1.00 12.71 172 CYS A CA 1
ATOM 1359 C C . CYS A 1 172 ? 5.263 -11.353 7.315 1.00 15.05 172 CYS A C 1
ATOM 1360 O O . CYS A 1 172 ? 5.636 -11.143 6.159 1.00 11.19 172 CYS A O 1
ATOM 1363 N N . ASP A 1 173 ? 5.777 -12.322 8.076 1.00 12.02 173 ASP A N 1
ATOM 1364 C CA . ASP A 1 173 ? 6.693 -13.309 7.498 1.00 13.49 173 ASP A CA 1
ATOM 1365 C C . ASP A 1 173 ? 5.909 -14.401 6.755 1.00 12.80 173 ASP A C 1
ATOM 1366 O O . ASP A 1 173 ? 4.681 -14.317 6.656 1.00 11.66 173 ASP A O 1
ATOM 1371 N N . ARG A 1 174 ? 6.600 -15.420 6.244 1.00 10.73 174 ARG A N 1
ATOM 1372 C CA . ARG A 1 174 ? 5.945 -16.442 5.423 1.00 11.82 174 ARG A CA 1
ATOM 1373 C C . ARG A 1 174 ? 4.749 -17.103 6.105 1.00 14.19 174 ARG A C 1
ATOM 1374 O O . ARG A 1 174 ? 3.735 -17.385 5.463 1.00 14.21 174 ARG A O 1
ATOM 1382 N N . ALA A 1 175 ? 4.872 -17.333 7.408 1.00 14.32 175 ALA A N 1
ATOM 1383 C CA . ALA A 1 175 ? 3.828 -18.001 8.177 1.00 14.66 175 ALA A CA 1
ATOM 1384 C C . ALA A 1 175 ? 2.860 -17.004 8.815 1.00 16.24 175 ALA A C 1
ATOM 1385 O O . ALA A 1 175 ? 2.129 -17.349 9.748 1.00 19.34 175 ALA A O 1
ATOM 1387 N N . TRP A 1 176 ? 2.885 -15.770 8.319 1.00 13.27 176 TRP A N 1
ATOM 1388 C CA . TRP A 1 176 ? 1.937 -14.722 8.718 1.00 14.49 176 TRP A CA 1
ATOM 1389 C C . TRP A 1 176 ? 2.124 -14.185 10.137 1.00 15.52 176 TRP A C 1
ATOM 1390 O O . TRP A 1 176 ? 1.182 -13.670 10.738 1.00 18.09 176 TRP A O 1
ATOM 1401 N N . ARG A 1 177 ? 3.341 -14.296 10.656 1.00 14.74 177 ARG A N 1
ATOM 1402 C CA . ARG A 1 177 ? 3.699 -13.613 11.891 1.00 13.36 177 ARG A CA 1
ATOM 1403 C C . ARG A 1 177 ? 4.134 -12.191 11.515 1.00 14.65 177 ARG A C 1
ATOM 1404 O O . ARG A 1 177 ? 4.948 -12.006 10.612 1.00 17.69 177 ARG A O 1
ATOM 1412 N N . PRO A 1 178 ? 3.5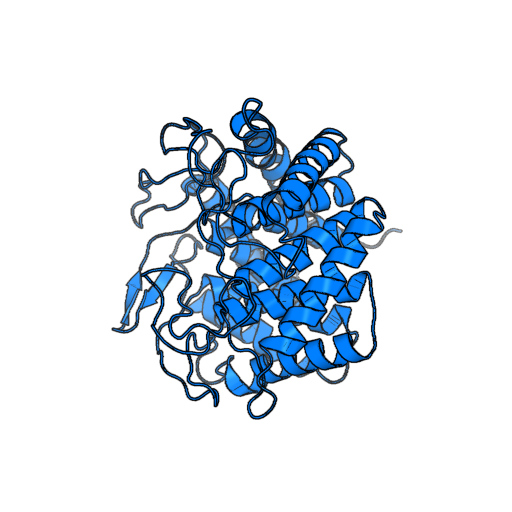90 -11.175 12.200 1.00 15.72 178 PRO A N 1
ATOM 1413 C CA . PRO A 1 178 ? 3.857 -9.778 11.825 1.00 16.59 178 PRO A CA 1
ATOM 1414 C C . PRO A 1 178 ? 5.345 -9.415 11.808 1.00 21.13 178 PRO A C 1
ATOM 1415 O O . PRO A 1 178 ? 6.109 -9.922 12.630 1.00 17.85 178 PRO A O 1
ATOM 1419 N N . LEU A 1 179 ? 5.751 -8.560 10.870 1.00 15.53 179 LEU A N 1
ATOM 1420 C CA . LEU A 1 179 ? 7.113 -8.030 10.860 1.00 18.98 179 LEU A CA 1
ATOM 1421 C C . LEU A 1 179 ? 7.177 -6.708 11.618 1.00 20.61 179 LEU A C 1
ATOM 1422 O O . LEU A 1 179 ? 6.198 -5.966 11.673 1.00 24.38 179 LEU A O 1
ATOM 1427 N N . GLU A 1 180 ? 8.332 -6.406 12.198 1.00 28.15 180 GLU A N 1
ATOM 1428 C CA . GLU A 1 180 ? 8.546 -5.076 12.747 1.00 28.43 180 GLU A CA 1
ATOM 1429 C C . GLU A 1 180 ? 8.821 -4.091 11.610 1.00 25.71 180 GLU A C 1
ATOM 1430 O O . GLU A 1 180 ? 8.393 -2.937 11.661 1.00 32.07 180 GLU A O 1
ATOM 1436 N N . ASP A 1 181 ? 9.519 -4.559 10.578 1.00 24.20 181 ASP A N 1
ATOM 1437 C CA . ASP A 1 181 ? 9.867 -3.704 9.446 1.00 20.55 181 ASP A CA 1
ATOM 1438 C C . ASP A 1 181 ? 8.960 -3.965 8.246 1.00 18.74 181 ASP A C 1
ATOM 1439 O O . ASP A 1 181 ? 9.158 -4.924 7.494 1.00 18.21 181 ASP A O 1
ATOM 1444 N N . ALA A 1 182 ? 7.977 -3.092 8.067 1.00 16.33 182 ALA A N 1
ATOM 1445 C CA . ALA A 1 182 ? 7.025 -3.214 6.965 1.00 16.42 182 ALA A CA 1
ATOM 1446 C C . ALA A 1 182 ? 7.340 -2.288 5.793 1.00 13.94 182 ALA A C 1
ATOM 1447 O O . ALA A 1 182 ? 6.486 -2.066 4.923 1.00 13.68 182 ALA A O 1
ATOM 1449 N N . ARG A 1 183 ? 8.550 -1.739 5.760 1.00 13.32 183 ARG A N 1
ATOM 1450 C CA . ARG A 1 183 ? 8.924 -0.862 4.657 1.00 13.59 183 ARG A CA 1
ATOM 1451 C C . ARG A 1 183 ? 8.914 -1.621 3.330 1.00 12.63 183 ARG A C 1
ATOM 1452 O O . ARG A 1 183 ? 9.401 -2.754 3.229 1.00 13.44 183 ARG A O 1
ATOM 1460 N N . LEU A 1 184 ? 8.353 -0.985 2.310 1.00 13.34 184 LEU A N 1
ATOM 1461 C CA . LEU A 1 184 ? 8.420 -1.518 0.956 1.00 9.77 184 LEU A CA 1
ATOM 1462 C C . LEU A 1 184 ? 9.839 -1.421 0.394 1.00 13.42 184 LEU A C 1
ATOM 1463 O O . LEU A 1 184 ? 10.264 -2.273 -0.400 1.00 13.92 184 LEU A O 1
ATOM 1468 N N . SER A 1 185 ? 10.564 -0.379 0.805 1.00 12.26 185 SER A N 1
ATOM 1469 C CA . SER A 1 185 ? 11.906 -0.094 0.297 1.00 14.23 185 SER A CA 1
ATOM 1470 C C . SER A 1 185 ? 12.646 0.840 1.249 1.00 14.24 185 SER A C 1
ATOM 1471 O O . SER A 1 185 ? 12.060 1.348 2.209 1.00 13.81 185 SER A O 1
ATOM 1474 N N . ALA A 1 186 ? 13.921 1.100 0.963 1.00 16.82 186 ALA A N 1
ATOM 1475 C CA . ALA A 1 186 ? 14.723 1.982 1.814 1.00 15.90 186 ALA A CA 1
ATOM 1476 C C . ALA A 1 186 ? 14.215 3.427 1.807 1.00 19.04 186 ALA A C 1
ATOM 1477 O O . ALA A 1 186 ? 14.520 4.207 2.712 1.00 21.51 186 ALA A O 1
ATOM 1479 N N . LYS A 1 187 ? 13.440 3.769 0.781 1.00 18.01 187 LYS A N 1
ATOM 1480 C CA . LYS A 1 187 ? 12.868 5.105 0.628 1.00 16.39 187 LYS A CA 1
ATOM 1481 C C . LYS A 1 187 ? 11.800 5.402 1.691 1.00 16.39 187 LYS A C 1
ATOM 1482 O O . LYS A 1 187 ? 11.598 6.553 2.074 1.00 17.81 187 LYS A O 1
ATOM 1488 N N . ASP A 1 188 ? 11.125 4.362 2.173 1.00 14.96 188 ASP A N 1
ATOM 1489 C CA . ASP A 1 188 ? 9.922 4.545 2.976 1.00 13.36 188 ASP A CA 1
ATOM 1490 C C . ASP A 1 188 ? 10.195 4.742 4.459 1.00 16.97 188 ASP A C 1
ATOM 1491 O O . ASP A 1 188 ? 11.104 4.131 5.014 1.00 13.55 188 ASP A O 1
ATOM 1496 N N . ALA A 1 189 ? 9.393 5.595 5.092 1.00 14.73 189 ALA A N 1
ATOM 1497 C CA . ALA A 1 189 ? 9.538 5.874 6.517 1.00 18.18 189 ALA A CA 1
ATOM 1498 C C . ALA A 1 189 ? 9.251 4.609 7.317 1.00 15.66 189 ALA A C 1
ATOM 1499 O O . ALA A 1 189 ? 8.326 3.871 6.995 1.00 12.89 189 ALA A O 1
ATOM 1501 N N . PRO A 1 190 ? 10.049 4.346 8.367 1.00 16.54 190 PRO A N 1
ATOM 1502 C CA . PRO A 1 190 ? 9.862 3.123 9.160 1.00 17.38 190 PRO A CA 1
ATOM 1503 C C . PRO A 1 190 ? 8.698 3.252 10.143 1.00 18.08 190 PRO A C 1
ATOM 1504 O O . PRO A 1 190 ? 8.897 3.161 11.355 1.00 22.33 190 PRO A O 1
ATOM 1508 N N . GLU A 1 191 ? 7.496 3.459 9.611 1.00 13.55 191 GLU A N 1
ATOM 1509 C CA . GLU A 1 191 ? 6.287 3.655 10.402 1.00 13.45 191 GLU A CA 1
ATOM 1510 C C . GLU A 1 191 ? 5.310 2.496 10.184 1.00 15.07 191 GLU A C 1
ATOM 1511 O O . GLU A 1 191 ? 5.382 1.805 9.160 1.00 14.74 191 GLU A O 1
ATOM 1517 N N . PRO A 1 192 ? 4.393 2.261 11.141 1.00 11.27 192 PRO A N 1
ATOM 1518 C CA . PRO A 1 192 ? 3.558 1.059 11.025 1.00 15.72 192 PRO A CA 1
ATOM 1519 C C . PRO A 1 192 ? 2.403 1.153 10.029 1.00 13.13 192 PRO A C 1
ATOM 1520 O O . PRO A 1 192 ? 1.867 0.113 9.638 1.00 12.95 192 PRO A O 1
ATOM 1524 N N . ARG A 1 193 ? 2.019 2.363 9.622 1.00 10.38 193 ARG A N 1
ATOM 1525 C CA . ARG A 1 193 ? 0.911 2.497 8.679 1.00 11.31 193 ARG A CA 1
ATOM 1526 C C . ARG A 1 193 ? 1.262 3.450 7.550 1.00 10.74 193 ARG A C 1
ATOM 1527 O O . ARG A 1 193 ? 1.856 4.504 7.777 1.00 10.05 193 ARG A O 1
ATOM 1535 N N . SER A 1 194 ? 0.860 3.089 6.334 1.00 9.28 194 SER A N 1
ATOM 1536 C CA . SER A 1 194 ? 1.117 3.929 5.174 1.00 9.33 194 SER A CA 1
ATOM 1537 C C . SER A 1 194 ? -0.129 4.087 4.304 1.00 7.94 194 SER A C 1
ATOM 1538 O O . SER A 1 194 ? -0.919 3.150 4.121 1.00 9.63 194 SER A O 1
ATOM 1541 N N . MET A 1 195 ? -0.288 5.287 3.761 1.00 7.03 195 MET A N 1
ATOM 1542 C CA . MET A 1 195 ? -1.310 5.532 2.763 1.00 6.71 195 MET A CA 1
ATOM 1543 C C . MET A 1 195 ? -1.091 4.608 1.562 1.00 8.06 195 MET A C 1
ATOM 1544 O O . MET A 1 195 ? -2.041 4.071 0.999 1.00 8.78 195 MET A O 1
ATOM 1549 N N . ASN A 1 196 ? 0.167 4.449 1.166 1.00 7.15 196 ASN A N 1
ATOM 1550 C CA . ASN A 1 196 ? 0.510 3.720 -0.059 1.00 9.15 196 ASN A CA 1
ATOM 1551 C C . ASN A 1 196 ? -0.040 2.281 -0.058 1.00 7.72 196 ASN A C 1
ATOM 1552 O O . ASN A 1 196 ? -0.756 1.859 -0.972 1.00 8.13 196 ASN A O 1
ATOM 1557 N N . THR A 1 197 ? 0.268 1.527 0.989 1.00 8.55 197 THR A N 1
ATOM 1558 C CA . THR A 1 197 ? -0.262 0.181 1.096 1.00 7.71 197 THR A CA 1
ATOM 1559 C C . THR A 1 197 ? -1.785 0.159 1.223 1.00 7.85 197 THR A C 1
ATOM 1560 O O . THR A 1 197 ? -2.456 -0.665 0.601 1.00 9.03 197 THR A O 1
ATOM 1564 N N . HIS A 1 198 ? -2.346 1.071 2.009 1.00 7.57 198 HIS A N 1
ATOM 1565 C CA . HIS A 1 198 ? -3.792 1.085 2.181 1.00 6.97 198 HIS A CA 1
ATOM 1566 C C . HIS A 1 198 ? -4.557 1.447 0.897 1.00 7.60 198 HIS A C 1
ATOM 1567 O O . HIS A 1 198 ? -5.651 0.931 0.661 1.00 7.68 198 HIS A O 1
ATOM 1574 N N . LEU A 1 199 ? -3.974 2.310 0.061 1.00 7.76 199 LEU A N 1
ATOM 1575 C CA . LEU A 1 199 ? -4.593 2.629 -1.224 1.00 7.36 199 LEU A CA 1
ATOM 1576 C C . LEU A 1 199 ? -4.694 1.398 -2.115 1.00 6.67 199 LEU A C 1
ATOM 1577 O O . LEU A 1 199 ? -5.705 1.198 -2.798 1.00 7.87 199 LEU A O 1
ATOM 1582 N N . HIS A 1 200 ? -3.654 0.567 -2.112 1.00 6.79 200 HIS A N 1
ATOM 1583 C CA . HIS A 1 200 ? -3.698 -0.647 -2.924 1.00 7.51 200 HIS A CA 1
ATOM 1584 C C . HIS A 1 200 ? -4.581 -1.765 -2.359 1.00 6.69 200 HIS A C 1
ATOM 1585 O O . HIS A 1 200 ? -5.128 -2.561 -3.118 1.00 7.97 200 HIS A O 1
ATOM 1592 N N . VAL A 1 201 ? -4.756 -1.795 -1.039 1.00 7.44 201 VAL A N 1
ATOM 1593 C CA . VAL A 1 201 ? -5.767 -2.674 -0.453 1.00 9.21 201 VAL A CA 1
ATOM 1594 C C . VAL A 1 201 ? -7.139 -2.257 -0.974 1.00 8.27 201 VAL A C 1
ATOM 1595 O O . VAL A 1 201 ? -7.914 -3.091 -1.445 1.00 9.15 201 VAL A O 1
ATOM 1599 N N . LEU A 1 202 ? -7.432 -0.957 -0.902 1.00 9.33 202 LEU A N 1
ATOM 1600 C CA . LEU A 1 202 ? -8.704 -0.442 -1.404 1.00 8.49 202 LEU A CA 1
ATOM 1601 C C . LEU A 1 202 ? -8.933 -0.811 -2.867 1.00 8.33 202 LEU A C 1
ATOM 1602 O O . LEU A 1 202 ? -10.007 -1.284 -3.244 1.00 9.26 202 LEU A O 1
ATOM 1607 N N . GLU A 1 203 ? -7.910 -0.580 -3.680 1.00 7.63 203 GLU A N 1
ATOM 1608 C CA . GLU A 1 203 ? -7.920 -0.906 -5.101 1.00 9.36 203 GLU A CA 1
ATOM 1609 C C . GLU A 1 203 ? -8.238 -2.382 -5.338 1.00 8.13 203 GLU A C 1
ATOM 1610 O O . GLU A 1 203 ? -9.087 -2.731 -6.164 1.00 8.94 203 GLU A O 1
ATOM 1616 N N . ALA A 1 204 ? -7.563 -3.247 -4.591 1.00 7.52 204 ALA A N 1
ATOM 1617 C CA . ALA A 1 204 ? -7.736 -4.684 -4.762 1.00 9.56 204 ALA A CA 1
ATOM 1618 C C . ALA A 1 204 ? -9.136 -5.111 -4.343 1.00 8.47 204 ALA A C 1
ATOM 1619 O O . ALA A 1 204 ? -9.796 -5.889 -5.042 1.00 8.52 204 ALA A O 1
ATOM 1621 N N . TYR A 1 205 ? -9.575 -4.612 -3.188 1.00 8.38 205 TYR A N 1
ATOM 1622 C CA . TYR A 1 205 ? -10.873 -5.013 -2.637 1.00 8.27 205 TYR A CA 1
ATOM 1623 C C . TYR A 1 205 ? -12.028 -4.574 -3.535 1.00 7.70 205 TYR A C 1
ATOM 1624 O O . TYR A 1 205 ? -13.013 -5.296 -3.687 1.00 10.27 205 TYR A O 1
ATOM 1633 N N . ALA A 1 206 ? -11.905 -3.398 -4.140 1.00 8.29 206 ALA A N 1
ATOM 1634 C CA . ALA A 1 206 ? -12.884 -2.936 -5.119 1.00 9.99 206 ALA A CA 1
ATOM 1635 C C . ALA A 1 206 ? -12.984 -3.886 -6.312 1.00 11.71 206 ALA A C 1
ATOM 1636 O O . ALA A 1 206 ? -14.085 -4.252 -6.721 1.00 10.57 206 ALA A O 1
ATOM 1638 N N . ASN A 1 207 ? -11.851 -4.303 -6.876 1.00 9.14 207 ASN A N 1
ATOM 1639 C CA . ASN A 1 207 ? -11.914 -5.227 -8.008 1.00 11.41 207 ASN A CA 1
ATOM 1640 C C . ASN A 1 207 ? -12.441 -6.610 -7.616 1.00 10.58 207 ASN A C 1
ATOM 1641 O O . ASN A 1 207 ? -13.139 -7.256 -8.405 1.00 11.48 207 ASN A O 1
ATOM 1646 N N . LEU A 1 208 ? -12.099 -7.056 -6.409 1.00 10.40 208 LEU A N 1
ATOM 1647 C CA . LEU A 1 208 ? -12.605 -8.323 -5.902 1.00 9.61 208 LEU A CA 1
ATOM 1648 C C . LEU A 1 208 ? -14.120 -8.229 -5.745 1.00 13.33 208 LEU A C 1
ATOM 1649 O O . LEU A 1 208 ? -14.848 -9.146 -6.144 1.00 11.55 208 LEU A O 1
ATOM 1654 N N . TYR A 1 209 ? -14.594 -7.112 -5.199 1.00 11.50 209 TYR A N 1
ATOM 1655 C CA . TYR A 1 209 ? -16.029 -6.960 -4.946 1.00 10.70 209 TYR A CA 1
ATOM 1656 C C . TYR A 1 209 ? -16.829 -7.012 -6.245 1.00 14.62 209 TYR A C 1
ATOM 1657 O O . TYR A 1 209 ? -17.967 -7.482 -6.260 1.00 16.08 209 TYR A O 1
ATOM 1666 N N . ARG A 1 210 ? -16.227 -6.552 -7.339 1.00 13.87 210 ARG A N 1
ATOM 1667 C CA . ARG A 1 210 ? -16.846 -6.622 -8.664 1.00 14.06 210 ARG A CA 1
ATOM 1668 C C . ARG A 1 210 ? -17.250 -8.036 -9.059 1.00 18.77 210 ARG A C 1
ATOM 1669 O O . ARG A 1 210 ? -18.292 -8.248 -9.687 1.00 21.67 210 ARG A O 1
ATOM 1677 N N . VAL A 1 211 ? -16.407 -9.002 -8.717 1.00 17.48 211 VAL A N 1
ATOM 1678 C CA . VAL A 1 211 ? -16.608 -10.368 -9.182 1.00 19.73 211 VAL A CA 1
ATOM 1679 C C . VAL A 1 211 ? -17.081 -11.275 -8.057 1.00 20.69 211 VAL A C 1
ATOM 1680 O O . VAL A 1 211 ? -17.425 -12.437 -8.284 1.00 24.31 211 VAL A O 1
ATOM 1684 N N . TRP A 1 212 ? -17.105 -10.735 -6.844 1.00 18.55 212 TRP A N 1
ATOM 1685 C CA . TRP A 1 212 ? -17.491 -11.495 -5.663 1.00 17.90 212 TRP A CA 1
ATOM 1686 C C . TRP A 1 212 ? -18.070 -10.530 -4.628 1.00 18.13 212 TRP A C 1
ATOM 1687 O O . TRP A 1 212 ? -17.371 -10.094 -3.706 1.00 17.41 212 TRP A O 1
ATOM 1698 N N . PRO A 1 213 ? -19.355 -10.176 -4.788 1.00 17.90 213 PRO A N 1
ATOM 1699 C CA . PRO A 1 213 ? -19.980 -9.149 -3.943 1.00 18.33 213 PRO A CA 1
ATOM 1700 C C . PRO A 1 213 ? -20.380 -9.660 -2.560 1.00 18.07 213 PRO A C 1
ATOM 1701 O O . PRO A 1 213 ? -21.560 -9.620 -2.201 1.00 22.63 213 PRO A O 1
ATOM 1705 N N . GLU A 1 214 ? -19.399 -10.116 -1.787 1.00 17.64 214 GLU A N 1
ATOM 1706 C CA . GLU A 1 214 ? -19.656 -10.683 -0.466 1.00 19.71 214 GLU A CA 1
ATOM 1707 C C . GLU A 1 214 ? -20.001 -9.585 0.545 1.00 22.15 214 GLU A C 1
ATOM 1708 O O . GLU A 1 214 ? -19.411 -8.507 0.516 1.00 17.22 214 GLU A O 1
ATOM 1714 N N . THR A 1 215 ? -20.949 -9.861 1.439 1.00 20.47 215 THR A N 1
ATOM 1715 C CA . THR A 1 215 ? -21.407 -8.864 2.404 1.00 19.64 215 THR A CA 1
ATOM 1716 C C . THR A 1 215 ? -20.309 -8.326 3.312 1.00 17.22 215 THR A C 1
ATOM 1717 O O . THR A 1 215 ? -20.217 -7.111 3.519 1.00 18.02 215 THR A O 1
ATOM 1721 N N . GLU A 1 216 ? -19.476 -9.211 3.854 1.00 16.24 216 GLU A N 1
ATOM 1722 C CA . GLU A 1 216 ? -18.407 -8.750 4.726 1.00 18.13 216 GLU A CA 1
ATOM 1723 C C . GLU A 1 216 ? -17.360 -7.942 3.952 1.00 15.76 216 GLU A C 1
ATOM 1724 O O . GLU A 1 216 ? -16.815 -6.981 4.481 1.00 13.71 216 GLU A O 1
ATOM 1730 N N . LEU A 1 217 ? -17.095 -8.325 2.705 1.00 14.51 217 LEU A N 1
ATOM 1731 C CA . LEU A 1 217 ? -16.147 -7.569 1.881 1.00 13.55 217 LEU A CA 1
ATOM 1732 C C . LEU A 1 217 ? -16.637 -6.136 1.657 1.00 15.83 217 LEU A C 1
ATOM 1733 O O . LEU A 1 217 ? -15.852 -5.184 1.732 1.00 13.36 217 LEU A O 1
ATOM 1738 N N . ALA A 1 218 ? -17.935 -5.973 1.412 1.00 12.31 218 ALA A N 1
ATOM 1739 C CA . ALA A 1 218 ? -18.505 -4.637 1.270 1.00 13.55 218 ALA A CA 1
ATOM 1740 C C . ALA A 1 218 ? -18.249 -3.819 2.529 1.00 14.68 218 ALA A C 1
ATOM 1741 O O . ALA A 1 218 ? -17.900 -2.640 2.446 1.00 13.31 218 ALA A O 1
ATOM 1743 N N . ALA A 1 219 ? -18.389 -4.439 3.699 1.00 13.14 219 ALA A N 1
ATOM 1744 C CA . ALA A 1 219 ? -18.141 -3.726 4.950 1.00 11.18 219 ALA A CA 1
ATOM 1745 C C . ALA A 1 219 ? -16.675 -3.312 5.099 1.00 14.39 219 ALA A C 1
ATOM 1746 O O . ALA A 1 219 ? -16.379 -2.202 5.553 1.00 13.26 219 ALA A O 1
ATOM 1748 N N . ARG A 1 220 ? -15.757 -4.198 4.725 1.00 11.90 220 ARG A N 1
ATOM 1749 C CA . ARG A 1 220 ? -14.330 -3.889 4.820 1.00 12.22 220 ARG A CA 1
ATOM 1750 C C . ARG A 1 220 ? -13.948 -2.807 3.812 1.00 11.29 220 ARG A C 1
ATOM 1751 O O . ARG A 1 220 ? -13.129 -1.948 4.115 1.00 11.59 220 ARG A O 1
ATOM 1759 N N . LEU A 1 221 ? -14.541 -2.861 2.623 1.00 9.73 221 LEU A N 1
ATOM 1760 C CA . LEU A 1 221 ? -14.272 -1.859 1.596 1.00 11.38 221 LEU A CA 1
ATOM 1761 C C . LEU A 1 221 ? -14.787 -0.486 2.041 1.00 12.43 221 LEU A C 1
ATOM 1762 O O . LEU A 1 221 ? -14.089 0.529 1.907 1.00 11.55 221 LEU A O 1
ATOM 1767 N N . GLN A 1 222 ? -16.004 -0.466 2.582 1.00 11.99 222 GLN A N 1
ATOM 1768 C CA . GLN A 1 222 ? -16.576 0.757 3.128 1.00 12.84 222 GLN A CA 1
ATOM 1769 C C . GLN A 1 222 ? -15.708 1.323 4.252 1.00 11.83 222 GLN A C 1
ATOM 1770 O O . GLN A 1 222 ? -15.471 2.533 4.308 1.00 11.22 222 GLN A O 1
ATOM 1776 N N . ALA A 1 223 ? -15.223 0.460 5.145 1.00 11.69 223 ALA A N 1
ATOM 1777 C CA . ALA A 1 223 ? -14.382 0.923 6.249 1.00 10.75 223 ALA A CA 1
ATOM 1778 C C . ALA A 1 223 ? -13.105 1.562 5.704 1.00 12.08 223 ALA A C 1
ATOM 1779 O O . ALA A 1 223 ? -12.608 2.553 6.246 1.00 11.78 223 ALA A O 1
ATOM 1781 N N . LEU A 1 224 ? -12.581 1.001 4.617 1.00 10.23 224 LEU A N 1
ATOM 1782 C CA . LEU A 1 224 ? -11.385 1.557 3.982 1.00 11.54 224 LEU A CA 1
ATOM 1783 C C . LEU A 1 224 ? -11.647 2.946 3.389 1.00 10.91 224 LEU A C 1
ATOM 1784 O O . LEU A 1 224 ? -10.843 3.868 3.583 1.00 8.69 224 LEU A O 1
ATOM 1789 N N . ILE A 1 225 ? -12.763 3.100 2.678 1.00 9.01 225 ILE A N 1
ATOM 1790 C CA . ILE A 1 225 ? -13.152 4.410 2.161 1.00 7.80 225 ILE A CA 1
ATOM 1791 C C . ILE A 1 225 ? -13.305 5.413 3.313 1.00 9.58 225 ILE A C 1
ATOM 1792 O O . ILE A 1 225 ? -12.781 6.536 3.251 1.00 8.90 225 ILE A O 1
ATOM 1797 N N . GLU A 1 226 ? -13.973 4.997 4.385 1.00 10.03 226 GLU A N 1
ATOM 1798 C CA . GLU A 1 226 ? -14.161 5.872 5.541 1.00 10.84 226 GLU A CA 1
ATOM 1799 C C . GLU A 1 226 ? -12.840 6.256 6.203 1.00 9.16 226 GLU A C 1
ATOM 1800 O O . GLU A 1 226 ? -12.661 7.393 6.645 1.00 11.55 226 GLU A O 1
ATOM 1806 N N . LEU A 1 227 ? -11.899 5.317 6.239 1.00 9.89 227 LEU A N 1
ATOM 1807 C CA . LEU A 1 227 ? -10.589 5.575 6.823 1.00 10.58 227 LEU A CA 1
ATOM 1808 C C . LEU A 1 227 ? -9.865 6.650 6.018 1.00 11.00 227 LEU A C 1
ATOM 1809 O O . LEU A 1 227 ? -9.258 7.573 6.577 1.00 9.55 227 LEU A O 1
ATOM 1814 N N . PHE A 1 228 ? -9.948 6.544 4.697 1.00 9.35 228 PHE A N 1
ATOM 1815 C CA . PHE A 1 228 ? -9.348 7.554 3.844 1.00 8.39 228 PHE A CA 1
ATOM 1816 C C . PHE A 1 228 ? -9.942 8.939 4.120 1.00 8.33 228 PHE A C 1
ATOM 1817 O O . PH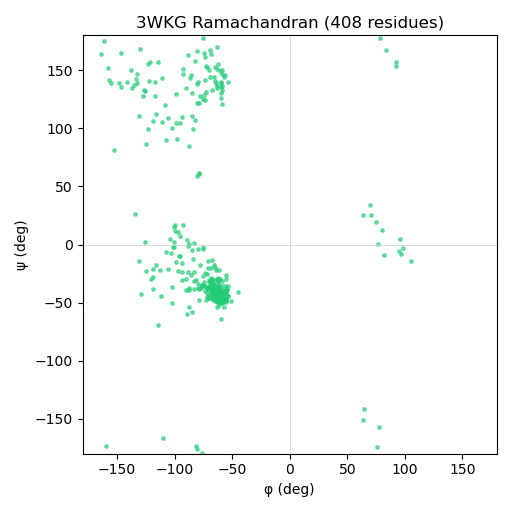E A 1 228 ? -9.204 9.916 4.263 1.00 8.87 228 PHE A O 1
ATOM 1825 N N . LEU A 1 229 ? -11.267 9.019 4.216 1.00 8.44 229 LEU A N 1
ATOM 1826 C CA . LEU A 1 229 ? -11.935 10.302 4.442 1.00 10.32 229 LEU A CA 1
ATOM 1827 C C . LEU A 1 229 ? -11.634 10.899 5.812 1.00 12.49 229 LEU A C 1
ATOM 1828 O O . LEU A 1 229 ? -11.548 12.120 5.951 1.00 15.81 229 LEU A O 1
ATOM 1833 N N . ARG A 1 230 ? -11.477 10.040 6.816 1.00 10.71 230 ARG A N 1
ATOM 1834 C CA . ARG A 1 230 ? -11.289 10.488 8.199 1.00 11.63 230 ARG A CA 1
ATOM 1835 C C . ARG A 1 230 ? -9.831 10.761 8.585 1.00 13.11 230 ARG A C 1
ATOM 1836 O O . ARG A 1 230 ? -9.538 11.730 9.290 1.00 15.83 230 ARG A O 1
ATOM 1844 N N . ALA A 1 231 ? -8.917 9.917 8.115 1.00 10.01 231 ALA A N 1
ATOM 1845 C CA . ALA A 1 231 ? -7.561 9.920 8.645 1.00 9.73 231 ALA A CA 1
ATOM 1846 C C . ALA A 1 231 ? -6.475 10.246 7.631 1.00 8.25 231 ALA A C 1
ATOM 1847 O O . ALA A 1 231 ? -5.404 10.727 8.006 1.00 12.46 231 ALA A O 1
ATOM 1849 N N . ILE A 1 232 ? -6.718 9.943 6.358 1.00 8.43 232 ILE A N 1
ATOM 1850 C CA . ILE A 1 232 ? -5.634 10.022 5.380 1.00 8.64 232 ILE A CA 1
ATOM 1851 C C . ILE A 1 232 ? -5.703 11.286 4.516 1.00 7.54 232 ILE A C 1
ATOM 1852 O O . ILE A 1 232 ? -4.711 12.019 4.375 1.00 9.19 232 ILE A O 1
ATOM 1857 N N . TYR A 1 233 ? -6.868 11.547 3.938 1.00 7.84 233 TYR A N 1
ATOM 1858 C CA . TYR A 1 233 ? -7.088 12.802 3.239 1.00 7.38 233 TYR A CA 1
ATOM 1859 C C . TYR A 1 233 ? -7.092 13.968 4.225 1.00 7.73 233 TYR A C 1
ATOM 1860 O O . TYR A 1 233 ? -7.714 13.884 5.282 1.00 11.26 233 TYR A O 1
ATOM 1869 N N . HIS A 1 234 ? -6.368 15.038 3.892 1.00 8.55 234 HIS A N 1
ATOM 1870 C CA . HIS A 1 234 ? -6.273 16.215 4.767 1.00 9.68 234 HIS A CA 1
ATOM 1871 C C . HIS A 1 234 ? -7.014 17.398 4.131 1.00 9.30 234 HIS A C 1
ATOM 1872 O O . HIS A 1 234 ? -6.523 17.990 3.173 1.00 9.78 234 HIS A O 1
ATOM 1879 N N . PRO A 1 235 ? -8.202 17.750 4.657 1.00 8.68 235 PRO A N 1
ATOM 1880 C CA . PRO A 1 235 ? -8.978 18.818 4.020 1.00 8.76 235 PRO A CA 1
ATOM 1881 C C . PRO A 1 235 ? -8.304 20.187 4.042 1.00 8.67 235 PRO A C 1
ATOM 1882 O O . PRO A 1 235 ? -8.644 21.022 3.207 1.00 8.82 235 PRO A O 1
ATOM 1886 N N . ALA A 1 236 ? -7.364 20.429 4.948 1.00 9.78 236 ALA A N 1
ATOM 1887 C CA . ALA A 1 236 ? -6.731 21.745 4.981 1.00 9.96 236 ALA A CA 1
ATOM 1888 C C . ALA A 1 236 ? -5.756 21.939 3.827 1.00 10.25 236 ALA A C 1
ATOM 1889 O O . ALA A 1 236 ? -5.473 23.073 3.426 1.00 11.37 236 ALA A O 1
ATOM 1891 N N . THR A 1 237 ? -5.229 20.836 3.298 1.00 8.91 237 THR A N 1
ATOM 1892 C CA . THR A 1 237 ? -4.167 20.931 2.307 1.00 8.76 237 THR A CA 1
ATOM 1893 C C . THR A 1 237 ? -4.515 20.324 0.950 1.00 7.37 237 THR A C 1
ATOM 1894 O O . THR A 1 237 ? -3.866 20.646 -0.051 1.00 9.47 237 THR A O 1
ATOM 1898 N N . GLY A 1 238 ? -5.504 19.428 0.902 1.00 7.15 238 GLY A N 1
ATOM 1899 C CA . GLY A 1 238 ? -5.816 18.738 -0.339 1.00 8.73 238 GLY A CA 1
ATOM 1900 C C . GLY A 1 238 ? -4.812 17.662 -0.711 1.00 7.30 238 GLY A C 1
ATOM 1901 O O . GLY A 1 238 ? -4.752 17.261 -1.877 1.00 7.75 238 GLY A O 1
ATOM 1902 N N . HIS A 1 239 ? -4.032 17.201 0.266 1.00 8.17 239 HIS A N 1
ATOM 1903 C CA . HIS A 1 239 ? -3.079 16.113 0.055 1.00 7.76 239 HIS A CA 1
ATOM 1904 C C . HIS A 1 239 ? -3.328 14.957 0.992 1.00 8.42 239 HIS A C 1
ATOM 1905 O O . HIS A 1 239 ? -3.912 15.122 2.066 1.00 8.95 239 HIS A O 1
ATOM 1912 N N . LEU A 1 240 ? -2.891 13.777 0.575 1.00 6.20 240 LEU A N 1
ATOM 1913 C CA . LEU A 1 240 ? -2.899 12.609 1.442 1.00 6.83 240 LEU A CA 1
ATOM 1914 C C . LEU A 1 240 ? -1.697 12.648 2.369 1.00 6.05 240 LEU A C 1
ATOM 1915 O O . LEU A 1 240 ? -0.594 12.994 1.951 1.00 6.96 240 LEU A O 1
ATOM 1920 N N . ILE A 1 241 ? -1.909 12.304 3.635 1.00 7.32 241 ILE A N 1
ATOM 1921 C CA . ILE A 1 241 ? -0.807 12.123 4.568 1.00 8.28 241 ILE A CA 1
ATOM 1922 C C . ILE A 1 241 ? -0.236 10.728 4.293 1.00 7.58 241 ILE A C 1
ATOM 1923 O O . ILE A 1 241 ? -0.991 9.793 4.034 1.00 8.22 241 ILE A O 1
ATOM 1928 N N . LEU A 1 242 ? 1.084 10.596 4.319 1.00 8.18 242 LEU A N 1
ATOM 1929 C CA . LEU A 1 242 ? 1.740 9.389 3.814 1.00 8.72 242 LEU A CA 1
ATOM 1930 C C . LEU A 1 242 ? 1.957 8.280 4.855 1.00 7.57 242 LEU A C 1
ATOM 1931 O O . LEU A 1 242 ? 1.826 7.096 4.534 1.00 7.66 242 LEU A O 1
ATOM 1936 N N . PHE A 1 243 ? 2.313 8.652 6.086 1.00 9.07 243 PHE A N 1
ATOM 1937 C CA . PHE A 1 243 ? 2.639 7.653 7.112 1.00 8.14 243 PHE A CA 1
ATOM 1938 C C . PHE A 1 243 ? 2.043 8.007 8.459 1.00 9.72 243 PHE A C 1
ATOM 1939 O O . PHE A 1 243 ? 1.856 9.182 8.760 1.00 9.26 243 PHE A O 1
ATOM 1947 N N . PHE A 1 244 ? 1.740 6.977 9.244 1.00 9.82 244 PHE A N 1
ATOM 1948 C CA . PHE A 1 244 ? 1.042 7.140 10.520 1.00 10.07 244 PHE A CA 1
ATOM 1949 C C . PHE A 1 244 ? 1.515 6.109 11.534 1.00 13.49 244 PHE A C 1
ATOM 1950 O O . PHE A 1 244 ? 2.150 5.112 11.176 1.00 11.18 244 PHE A O 1
ATOM 1958 N N . ASP A 1 245 ? 1.200 6.343 12.808 1.00 11.92 245 ASP A N 1
ATOM 1959 C CA . ASP A 1 245 ? 1.272 5.256 13.781 1.00 11.59 245 ASP A CA 1
ATOM 1960 C C . ASP A 1 245 ? 0.007 4.415 13.689 1.00 13.43 245 ASP A C 1
ATOM 1961 O O . ASP A 1 245 ? -0.841 4.623 12.812 1.00 12.05 245 ASP A O 1
ATOM 1966 N N . GLU A 1 246 ? -0.134 3.472 14.607 1.00 12.12 246 GLU A N 1
ATOM 1967 C CA . GLU A 1 246 ? -1.232 2.536 14.543 1.00 13.30 246 GLU A CA 1
ATOM 1968 C C . GLU A 1 246 ? -2.592 3.180 14.801 1.00 12.89 246 GLU A C 1
ATOM 1969 O O . GLU A 1 246 ? -3.615 2.626 14.413 1.00 14.49 246 GLU A O 1
ATOM 1975 N N . ARG A 1 247 ? -2.607 4.347 15.442 1.00 13.00 247 ARG A N 1
ATOM 1976 C CA . ARG A 1 247 ? -3.863 5.043 15.710 1.00 14.56 247 ARG A CA 1
ATOM 1977 C C . ARG A 1 247 ? -4.104 6.147 14.693 1.00 13.07 247 ARG A C 1
ATOM 1978 O O . ARG A 1 247 ? -4.921 7.034 14.915 1.00 12.69 247 ARG A O 1
ATOM 1986 N N . TRP A 1 248 ? -3.385 6.078 13.580 1.00 11.70 248 TRP A N 1
ATOM 1987 C CA . TRP A 1 248 ? -3.525 7.058 12.494 1.00 12.64 248 TRP A CA 1
ATOM 1988 C C . TRP A 1 248 ? -3.132 8.488 12.880 1.00 12.40 248 TRP A C 1
ATOM 1989 O O . TRP A 1 248 ? -3.596 9.456 12.280 1.00 13.24 248 TRP A O 1
ATOM 2000 N N . ARG A 1 249 ? -2.265 8.612 13.883 1.00 13.65 249 ARG A N 1
ATOM 2001 C CA . ARG A 1 249 ? -1.608 9.887 14.145 1.00 14.05 249 ARG A CA 1
ATOM 2002 C C . ARG A 1 249 ? -0.540 10.096 13.066 1.00 13.29 249 ARG A C 1
ATOM 2003 O O . ARG A 1 249 ? 0.283 9.207 12.826 1.00 13.07 249 ARG A O 1
ATOM 2011 N N . PRO A 1 250 ? -0.550 11.264 12.404 1.00 12.77 250 PRO A N 1
ATOM 2012 C CA . PRO A 1 250 ? 0.406 11.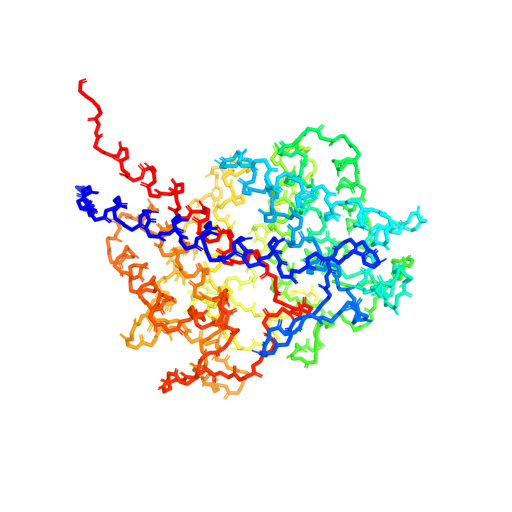519 11.315 1.00 11.52 250 PRO A CA 1
ATOM 2013 C C . PRO A 1 250 ? 1.864 11.444 11.750 1.00 15.56 250 PRO A C 1
ATOM 2014 O O . PRO A 1 250 ? 2.223 11.927 12.828 1.00 17.01 250 PRO A O 1
ATOM 2018 N N . ARG A 1 251 ? 2.693 10.837 10.905 1.00 13.33 251 ARG A N 1
ATOM 2019 C CA . ARG A 1 251 ? 4.110 10.665 11.191 1.00 13.31 251 ARG A CA 1
ATOM 2020 C C . ARG A 1 251 ? 4.934 11.043 9.967 1.00 12.98 251 ARG A C 1
ATOM 2021 O O . ARG A 1 251 ? 6.055 10.566 9.785 1.00 21.07 251 ARG A O 1
ATOM 2029 N N . SER A 1 252 ? 4.364 11.913 9.138 1.00 10.73 252 SER A N 1
ATOM 2030 C CA . SER A 1 252 ? 4.984 12.342 7.892 1.00 13.03 252 SER A CA 1
ATOM 2031 C C . SER A 1 252 ? 4.394 13.684 7.474 1.00 11.34 252 SER A C 1
ATOM 2032 O O . SER A 1 252 ? 3.240 13.988 7.794 1.00 13.45 252 SER A O 1
ATOM 2035 N N . ARG A 1 253 ? 5.174 14.481 6.744 1.00 10.02 253 ARG A N 1
ATOM 2036 C CA . ARG A 1 253 ? 4.668 15.721 6.160 1.00 11.70 253 ARG A CA 1
ATOM 2037 C C . ARG A 1 253 ? 4.915 15.774 4.657 1.00 9.39 253 ARG A C 1
ATOM 2038 O O . ARG A 1 253 ? 4.576 16.755 3.996 1.00 11.79 253 ARG A O 1
ATOM 2046 N N . ALA A 1 254 ? 5.495 14.711 4.115 1.00 10.22 254 ALA A N 1
ATOM 2047 C CA . ALA A 1 254 ? 5.730 14.644 2.678 1.00 8.99 254 ALA A CA 1
ATOM 2048 C C . ALA A 1 254 ? 4.423 14.686 1.881 1.00 9.18 254 ALA A C 1
ATOM 2049 O O . ALA A 1 254 ? 3.342 14.335 2.379 1.00 8.44 254 ALA A O 1
ATOM 2051 N N . VAL A 1 255 ? 4.530 15.133 0.636 1.00 7.08 255 VAL A N 1
ATOM 2052 C CA . VAL A 1 255 ? 3.387 15.164 -0.268 1.00 6.98 255 VAL A CA 1
ATOM 2053 C C . VAL A 1 255 ? 3.746 14.412 -1.540 1.00 7.55 255 VAL A C 1
ATOM 2054 O O . VAL A 1 255 ? 4.812 14.644 -2.116 1.00 9.20 255 VAL A O 1
ATOM 2058 N N . SER A 1 256 ? 2.865 13.520 -1.984 1.00 6.21 256 SER A N 1
ATOM 2059 C CA . SER A 1 256 ? 3.110 12.767 -3.207 1.00 6.84 256 SER A CA 1
ATOM 2060 C C . SER A 1 256 ? 2.012 13.079 -4.204 1.00 7.03 256 SER A C 1
ATOM 2061 O O . SER A 1 256 ? 0.878 12.606 -4.061 1.00 7.33 256 SER A O 1
ATOM 2064 N N . PHE A 1 257 ? 2.345 13.865 -5.219 1.00 6.34 257 PHE A N 1
ATOM 2065 C CA . PHE A 1 257 ? 1.352 14.318 -6.193 1.00 6.49 257 PHE A CA 1
ATOM 2066 C C . PHE A 1 257 ? 0.724 13.141 -6.944 1.00 5.23 257 PHE A C 1
ATOM 2067 O O . PHE A 1 257 ? -0.487 13.119 -7.163 1.00 5.28 257 PHE A O 1
ATOM 2075 N N . GLY A 1 258 ? 1.550 12.157 -7.296 1.00 5.21 258 GLY A N 1
ATOM 2076 C CA . GLY A 1 258 ? 1.089 10.981 -8.016 1.00 5.30 258 GLY A CA 1
ATOM 2077 C C . GLY A 1 258 ? 0.080 10.183 -7.219 1.00 6.23 258 GLY A C 1
ATOM 2078 O O . GLY A 1 258 ? -0.930 9.747 -7.778 1.00 5.10 258 GLY A O 1
ATOM 2079 N N . HIS A 1 259 ? 0.338 9.986 -5.927 1.00 5.98 259 HIS A N 1
ATOM 2080 C CA . HIS A 1 259 ? -0.610 9.272 -5.073 1.00 5.63 259 HIS A CA 1
ATOM 2081 C C . HIS A 1 259 ? -1.905 10.063 -4.902 1.00 7.28 259 HIS A C 1
ATOM 2082 O O . HIS A 1 259 ? -2.986 9.469 -4.867 1.00 7.62 259 HIS A O 1
ATOM 2089 N N . ASP A 1 260 ? -1.810 11.390 -4.804 1.00 5.95 260 ASP A N 1
ATOM 2090 C CA . ASP A 1 260 ? -3.008 12.212 -4.624 1.00 4.85 260 ASP A CA 1
ATOM 2091 C C . ASP A 1 260 ? -3.950 12.047 -5.815 1.00 5.31 260 ASP A C 1
ATOM 2092 O O . ASP A 1 260 ? -5.162 11.823 -5.660 1.00 5.41 260 ASP A O 1
ATOM 2097 N N . ILE A 1 261 ? -3.383 12.149 -7.014 1.00 6.16 261 ILE A N 1
ATOM 2098 C CA . ILE A 1 261 ? -4.197 12.137 -8.218 1.00 5.45 261 ILE A CA 1
ATOM 2099 C C . ILE A 1 261 ? -4.710 10.719 -8.538 1.00 5.90 261 ILE A C 1
ATOM 2100 O O . ILE A 1 261 ? -5.829 10.562 -9.050 1.00 6.44 261 ILE A O 1
ATOM 2105 N N . GLU A 1 262 ? -3.919 9.702 -8.206 1.00 4.54 262 GLU A N 1
ATOM 2106 C CA . GLU A 1 262 ? -4.364 8.304 -8.306 1.00 4.87 262 GLU A CA 1
ATOM 2107 C C . GLU A 1 262 ? -5.533 8.044 -7.354 1.00 6.88 262 GLU A C 1
ATOM 2108 O O . GLU A 1 262 ? -6.575 7.487 -7.746 1.00 7.40 262 GLU A O 1
ATOM 2114 N N . ALA A 1 263 ? -5.371 8.441 -6.096 1.00 6.07 263 ALA A N 1
ATOM 2115 C CA . ALA A 1 263 ? -6.442 8.287 -5.112 1.00 5.78 263 ALA A CA 1
ATOM 2116 C C . ALA A 1 263 ? -7.708 9.016 -5.538 1.00 6.37 263 ALA A C 1
ATOM 2117 O O . ALA A 1 263 ? -8.820 8.541 -5.260 1.00 8.14 263 ALA A O 1
ATOM 2119 N N . SER A 1 264 ? -7.552 10.172 -6.186 1.00 6.73 264 SER A N 1
ATOM 2120 C CA . SER A 1 264 ? -8.705 10.985 -6.567 1.00 6.06 264 SER A CA 1
ATOM 2121 C C . SER A 1 264 ? -9.680 10.160 -7.403 1.00 10.08 264 SER A C 1
ATOM 2122 O O . SER A 1 264 ? -10.888 10.214 -7.184 1.00 12.88 264 SER A O 1
ATOM 2125 N N . TRP A 1 265 ? -9.169 9.330 -8.303 1.00 5.08 265 TRP A N 1
ATOM 2126 C CA . TRP A 1 265 ? -10.101 8.521 -9.083 1.00 7.18 265 TRP A CA 1
ATOM 2127 C C . TRP A 1 265 ? -10.365 7.130 -8.489 1.00 7.62 265 TRP A C 1
ATOM 2128 O O . TRP A 1 265 ? -11.475 6.606 -8.623 1.00 6.24 265 TRP A O 1
ATOM 2139 N N . LEU A 1 266 ? -9.385 6.546 -7.803 1.00 6.74 266 LEU A N 1
ATOM 2140 C CA . LEU A 1 266 ? -9.601 5.223 -7.208 1.00 6.58 266 LEU A CA 1
ATOM 2141 C C . LEU A 1 266 ? -10.655 5.238 -6.101 1.00 8.79 266 LEU A C 1
ATOM 2142 O O . LEU A 1 266 ? -11.408 4.276 -5.965 1.00 8.40 266 LEU A O 1
ATOM 2147 N N . LEU A 1 267 ? -10.717 6.308 -5.302 1.00 6.01 267 LEU A N 1
ATOM 2148 C CA . LEU A 1 267 ? -11.715 6.354 -4.237 1.00 6.89 267 LEU A CA 1
ATOM 2149 C C . LEU A 1 267 ? -13.131 6.367 -4.808 1.00 7.48 267 LEU A C 1
ATOM 2150 O O . LEU A 1 267 ? -14.024 5.704 -4.271 1.00 7.62 267 LEU A O 1
ATOM 2155 N N . LEU A 1 268 ? -13.334 7.101 -5.900 1.00 8.49 268 LEU A N 1
ATOM 2156 C CA . LEU A 1 268 ? -14.645 7.135 -6.542 1.00 7.93 268 LEU A CA 1
ATOM 2157 C C . LEU A 1 268 ? -14.969 5.807 -7.205 1.00 10.42 268 LEU A C 1
ATOM 2158 O O . LEU A 1 268 ? -16.127 5.370 -7.183 1.00 9.61 268 LEU A O 1
ATOM 2163 N N . GLU A 1 269 ? -13.960 5.148 -7.777 1.00 7.82 269 GLU A N 1
ATOM 2164 C CA . GLU A 1 269 ? -14.192 3.836 -8.371 1.00 9.48 269 GLU A CA 1
ATOM 2165 C C . GLU A 1 269 ? -14.692 2.886 -7.285 1.00 10.83 269 GLU A C 1
ATOM 2166 O O . GLU A 1 269 ? -15.651 2.143 -7.495 1.00 10.11 269 GLU A O 1
ATOM 2172 N N . ALA A 1 270 ? -14.063 2.931 -6.114 1.00 8.88 270 ALA A N 1
ATOM 2173 C CA . ALA A 1 270 ? -14.412 2.017 -5.044 1.00 7.29 270 ALA A CA 1
ATOM 2174 C C . ALA A 1 270 ? -15.821 2.274 -4.509 1.00 9.65 270 ALA A C 1
ATOM 2175 O O . ALA A 1 270 ? -16.591 1.335 -4.280 1.00 10.98 270 ALA A O 1
ATOM 2177 N N . VAL A 1 271 ? -16.163 3.536 -4.303 1.00 9.42 271 VAL A N 1
ATOM 2178 C CA . VAL A 1 271 ? -17.451 3.845 -3.706 1.00 9.27 271 VAL A CA 1
ATOM 2179 C C . VAL A 1 271 ? -18.562 3.500 -4.700 1.00 11.22 271 VAL A C 1
ATOM 2180 O O . VAL A 1 271 ? -19.652 3.086 -4.294 1.00 13.26 271 VAL A O 1
ATOM 2184 N N . ASP A 1 272 ? -18.274 3.621 -5.999 1.00 9.40 272 ASP A N 1
ATOM 2185 C CA . ASP A 1 272 ? -19.252 3.255 -7.032 1.00 11.81 272 ASP A CA 1
ATOM 2186 C C . ASP A 1 272 ? -19.427 1.742 -7.232 1.00 12.22 272 ASP A C 1
ATOM 2187 O O . ASP A 1 272 ? -20.532 1.274 -7.529 1.00 14.14 272 ASP A O 1
ATOM 2192 N N . VAL A 1 273 ? -18.347 0.979 -7.083 1.00 10.46 273 VAL A N 1
ATOM 2193 C CA . VAL A 1 273 ? -18.433 -0.481 -7.116 1.00 11.28 273 VAL A CA 1
ATOM 2194 C C . VAL A 1 273 ? -19.339 -0.962 -5.974 1.00 14.84 273 VAL A C 1
ATOM 2195 O O . VAL A 1 273 ? -20.130 -1.895 -6.140 1.00 15.29 273 VAL A O 1
ATOM 2199 N N . LEU A 1 274 ? -19.227 -0.303 -4.824 1.00 13.98 274 LEU A N 1
ATOM 2200 C CA . LEU A 1 274 ? -20.096 -0.571 -3.681 1.00 15.14 274 LEU A CA 1
ATOM 2201 C C . LEU A 1 274 ? -21.534 -0.116 -3.899 1.00 20.44 274 LEU A C 1
ATOM 2202 O O . LEU A 1 274 ? -22.465 -0.691 -3.333 1.00 20.93 274 LEU A O 1
ATOM 2207 N N . GLY A 1 275 ? -21.708 0.934 -4.692 1.00 17.63 275 GLY A N 1
ATOM 2208 C CA . GLY A 1 275 ? -23.002 1.573 -4.834 1.00 20.05 275 GLY A CA 1
ATOM 2209 C C . GLY A 1 275 ? -23.398 2.300 -3.560 1.00 22.13 275 GLY A C 1
ATOM 2210 O O . GLY A 1 275 ? -24.583 2.359 -3.215 1.00 22.92 275 GLY A O 1
ATOM 2211 N N . GLN A 1 276 ? -22.411 2.861 -2.861 1.00 17.81 276 GLN A N 1
ATOM 2212 C CA . GLN A 1 276 ? -22.659 3.516 -1.579 1.00 16.63 276 GLN A CA 1
ATOM 2213 C C . GLN A 1 276 ? -23.047 4.982 -1.759 1.00 18.28 276 GLN A C 1
ATOM 2214 O O . GLN A 1 276 ? -22.210 5.886 -1.675 1.00 18.37 276 GLN A O 1
ATOM 2220 N N . ALA A 1 277 ? -24.333 5.212 -1.992 1.00 18.35 277 ALA A N 1
ATOM 2221 C CA . ALA A 1 277 ? -24.827 6.541 -2.330 1.00 23.18 277 ALA A CA 1
ATOM 2222 C C . ALA A 1 277 ? -24.661 7.553 -1.198 1.00 17.92 277 ALA A C 1
ATOM 2223 O O . ALA A 1 277 ? -24.485 8.747 -1.456 1.00 21.61 277 ALA A O 1
ATOM 2225 N N . THR A 1 278 ? -24.721 7.089 0.046 1.00 19.55 278 THR A N 1
ATOM 2226 C CA . THR A 1 278 ? -24.591 7.986 1.192 1.00 21.26 278 THR A CA 1
ATOM 2227 C C . THR A 1 278 ? -23.191 8.601 1.285 1.00 17.66 278 THR A C 1
ATOM 2228 O O . THR A 1 278 ? -23.045 9.783 1.607 1.00 16.26 278 THR A O 1
ATOM 2232 N N . LEU A 1 279 ? -22.172 7.803 0.969 1.00 15.55 279 LEU A N 1
ATOM 2233 C CA . LEU A 1 279 ? -20.777 8.232 1.065 1.00 13.12 279 LEU A CA 1
ATOM 2234 C C . LEU A 1 279 ? -20.299 9.023 -0.150 1.00 12.20 279 LEU A C 1
ATOM 2235 O O . LEU A 1 279 ? -19.343 9.788 -0.058 1.00 12.19 279 LEU A O 1
ATOM 2240 N N . ARG A 1 280 ? -20.949 8.844 -1.293 1.00 13.25 280 ARG A N 1
ATOM 2241 C CA . ARG A 1 280 ? -20.413 9.427 -2.523 1.00 11.09 280 ARG A CA 1
ATOM 2242 C C . ARG A 1 280 ? -20.150 10.944 -2.510 1.00 11.24 280 ARG A C 1
ATOM 2243 O O . ARG A 1 280 ? -19.080 11.371 -2.937 1.00 11.31 280 ARG A O 1
ATOM 2251 N N . PRO A 1 281 ? -21.103 11.764 -2.023 1.00 12.96 281 PRO A N 1
ATOM 2252 C CA . PRO A 1 281 ? -20.828 13.206 -2.056 1.00 11.95 281 PRO A CA 1
ATOM 2253 C C . PRO A 1 281 ? -19.531 13.598 -1.336 1.00 10.75 281 PRO A C 1
ATOM 2254 O O . PRO A 1 281 ? -18.764 14.417 -1.851 1.00 11.76 281 PRO A O 1
ATOM 2258 N N . ARG A 1 282 ? -19.265 13.001 -0.182 1.00 10.74 282 ARG A N 1
ATOM 2259 C CA . ARG A 1 282 ? -18.041 13.345 0.530 1.00 12.32 282 ARG A CA 1
ATOM 2260 C C . ARG A 1 282 ? -16.799 12.821 -0.196 1.00 10.46 282 ARG A C 1
ATOM 2261 O O . ARG A 1 282 ? -15.758 13.485 -0.210 1.00 11.60 282 ARG A O 1
ATOM 2269 N N . VAL A 1 283 ? -16.909 11.644 -0.805 1.00 10.84 283 VAL A N 1
ATOM 2270 C CA . VAL A 1 283 ? -15.797 11.110 -1.585 1.00 8.92 283 VAL A CA 1
ATOM 2271 C C . VAL A 1 283 ? -15.550 12.003 -2.793 1.00 9.06 283 VAL A C 1
ATOM 2272 O O . VAL A 1 283 ? -14.398 12.340 -3.109 1.00 8.16 283 VAL A O 1
ATOM 2276 N N . GLN A 1 284 ? -16.627 12.411 -3.466 1.00 8.13 284 GLN A N 1
ATOM 2277 C CA . GLN A 1 284 ? -16.480 13.296 -4.613 1.00 8.98 284 GLN A CA 1
ATOM 2278 C C . GLN A 1 284 ? -15.793 14.599 -4.235 1.00 10.02 284 GLN A C 1
ATOM 2279 O O . GLN A 1 284 ? -14.927 15.090 -4.962 1.00 9.82 284 GLN A O 1
ATOM 2285 N N . GLN A 1 285 ? -16.173 15.153 -3.091 1.00 8.44 285 GLN A N 1
ATOM 2286 C CA . GLN A 1 285 ? -15.575 16.395 -2.623 1.00 11.32 285 GLN A CA 1
ATOM 2287 C C . GLN A 1 285 ? -14.079 16.226 -2.378 1.00 9.04 285 GLN A C 1
ATOM 2288 O O . GLN A 1 285 ? -13.280 17.077 -2.787 1.00 9.42 285 GLN A O 1
ATOM 2294 N N . ALA A 1 286 ? -13.703 15.144 -1.702 1.00 8.73 286 ALA A N 1
ATOM 2295 C CA . ALA A 1 286 ? -12.297 14.888 -1.421 1.00 9.31 286 ALA A CA 1
ATOM 2296 C C . ALA A 1 286 ? -11.549 14.661 -2.731 1.00 9.06 286 ALA A C 1
ATOM 2297 O O . ALA A 1 286 ? -10.438 15.164 -2.913 1.00 7.00 286 ALA A O 1
ATOM 2299 N N . SER A 1 287 ? -12.170 13.905 -3.635 1.00 7.46 287 SER A N 1
ATOM 2300 C CA . SER A 1 287 ? -11.582 13.591 -4.936 1.00 8.15 287 SER A CA 1
ATOM 2301 C C . SER A 1 287 ? -11.274 14.847 -5.741 1.00 7.34 287 SER A C 1
ATOM 2302 O O . SER A 1 287 ? -10.171 15.010 -6.274 1.00 7.63 287 SER A O 1
ATOM 2305 N N . LEU A 1 288 ? -12.253 15.738 -5.845 1.00 7.67 288 LEU A N 1
ATOM 2306 C CA . LEU A 1 288 ? -12.056 16.965 -6.604 1.00 9.26 288 LEU A CA 1
ATOM 2307 C C . LEU A 1 288 ? -11.001 17.870 -5.969 1.00 7.84 288 LEU A C 1
ATOM 2308 O O . LEU A 1 288 ? -10.223 18.521 -6.671 1.00 8.47 288 LEU A O 1
ATOM 2313 N N . HIS A 1 289 ? -10.960 17.877 -4.639 1.00 6.94 289 HIS A N 1
ATOM 2314 C CA . HIS A 1 289 ? -9.962 18.655 -3.918 1.00 8.76 289 HIS A CA 1
ATOM 2315 C C . HIS A 1 289 ? -8.552 18.128 -4.201 1.00 7.11 289 HIS A C 1
ATOM 2316 O O . HIS A 1 289 ? -7.642 18.901 -4.533 1.00 7.60 289 HIS A O 1
ATOM 2323 N N . LEU A 1 290 ? -8.379 16.811 -4.092 1.00 5.87 290 LEU A N 1
ATOM 2324 C CA . LEU A 1 290 ? -7.104 16.189 -4.457 1.00 5.53 290 LEU A CA 1
ATOM 2325 C C . LEU A 1 290 ? -6.684 16.573 -5.875 1.00 6.14 290 LEU A C 1
ATOM 2326 O O . LEU A 1 290 ? -5.511 16.886 -6.126 1.00 7.43 290 LEU A O 1
ATOM 2331 N N . ALA A 1 291 ? -7.631 16.542 -6.810 1.00 6.24 291 ALA A N 1
ATOM 2332 C CA . ALA A 1 291 ? -7.305 16.884 -8.186 1.00 7.37 291 ALA A CA 1
ATOM 2333 C C . ALA A 1 291 ? -6.927 18.363 -8.322 1.00 7.38 291 ALA A C 1
ATOM 2334 O O . ALA A 1 291 ? -5.998 18.699 -9.057 1.00 9.26 291 ALA A O 1
ATOM 2336 N N . ARG A 1 292 ? -7.647 19.247 -7.634 1.00 6.77 292 ARG A N 1
ATOM 2337 C CA . ARG A 1 292 ? -7.318 20.675 -7.697 1.00 8.98 292 ARG A CA 1
ATOM 2338 C C . ARG A 1 292 ? -5.973 20.988 -7.056 1.00 10.17 292 ARG A C 1
ATOM 2339 O O . ARG A 1 292 ? -5.203 21.804 -7.571 1.00 10.16 292 ARG A O 1
ATOM 2347 N N . ALA A 1 293 ? -5.688 20.346 -5.928 1.00 8.42 293 ALA A N 1
ATOM 2348 C CA . ALA A 1 293 ? -4.412 20.571 -5.263 1.00 9.10 293 ALA A CA 1
ATOM 2349 C C . ALA A 1 293 ? -3.261 20.107 -6.158 1.00 8.08 293 ALA A C 1
ATOM 2350 O O . ALA A 1 293 ? -2.213 20.755 -6.231 1.00 8.59 293 ALA A O 1
ATOM 2352 N N . THR A 1 294 ? -3.470 18.998 -6.859 1.00 7.86 294 THR A N 1
ATOM 2353 C CA . THR A 1 294 ? -2.465 18.496 -7.797 1.00 7.24 294 THR A CA 1
ATOM 2354 C C . THR A 1 294 ? -2.263 19.489 -8.936 1.00 8.05 294 THR A C 1
ATOM 2355 O O . THR A 1 294 ? -1.126 19.781 -9.329 1.00 8.34 294 THR A O 1
ATOM 2359 N N . LEU A 1 295 ? -3.373 19.990 -9.478 1.00 8.02 295 LEU A N 1
ATOM 2360 C CA . LEU A 1 295 ? -3.341 21.002 -10.526 1.00 12.00 295 LEU A CA 1
ATOM 2361 C C . LEU A 1 295 ? -2.511 22.220 -10.126 1.00 11.89 295 LEU A C 1
ATOM 2362 O O . LEU A 1 295 ? -1.720 22.744 -10.913 1.00 12.96 295 LEU A O 1
ATOM 2367 N N . ALA A 1 296 ? -2.709 22.671 -8.894 1.00 11.07 296 ALA A N 1
ATOM 2368 C CA . ALA A 1 296 ? -2.189 23.955 -8.427 1.00 13.01 296 ALA A CA 1
ATOM 2369 C C . ALA A 1 296 ? -0.757 23.885 -7.914 1.00 12.18 296 ALA A C 1
ATOM 2370 O O . ALA A 1 296 ? -0.032 24.881 -7.940 1.00 15.81 296 ALA A O 1
ATOM 2372 N N . GLU A 1 297 ? -0.347 22.717 -7.437 1.00 10.24 297 GLU A N 1
ATOM 2373 C CA . GLU A 1 297 ? 0.907 22.615 -6.696 1.00 10.55 297 GLU A CA 1
ATOM 2374 C C . GLU A 1 297 ? 1.884 21.584 -7.249 1.00 8.22 297 GLU A C 1
ATOM 2375 O O . GLU A 1 297 ? 3.096 21.661 -7.004 1.00 10.86 297 GLU A O 1
ATOM 2381 N N . GLY A 1 298 ? 1.361 20.609 -7.987 1.00 7.56 298 GLY A N 1
ATOM 2382 C CA . GLY A 1 298 ? 2.167 19.468 -8.387 1.00 8.38 298 GLY A CA 1
ATOM 2383 C C . GLY A 1 298 ? 2.633 19.479 -9.824 1.00 6.71 298 GLY A C 1
ATOM 2384 O O . GLY A 1 298 ? 3.233 18.508 -10.284 1.00 7.62 298 GLY A O 1
ATOM 2385 N N . ARG A 1 299 ? 2.347 20.554 -10.547 1.00 8.86 299 ARG A N 1
ATOM 2386 C CA . ARG A 1 299 ? 2.629 20.584 -11.971 1.00 8.82 299 ARG A CA 1
ATOM 2387 C C . ARG A 1 299 ? 3.749 21.544 -12.367 1.00 9.10 299 ARG A C 1
ATOM 2388 O O . ARG A 1 299 ? 3.895 22.642 -11.813 1.00 11.16 299 ARG A O 1
ATOM 2396 N N . ALA A 1 300 ? 4.520 21.117 -13.352 1.00 9.23 300 ALA A N 1
ATOM 2397 C CA . ALA A 1 300 ? 5.490 21.972 -14.016 1.00 11.16 300 ALA A CA 1
ATOM 2398 C C . ALA A 1 300 ? 4.745 22.824 -15.031 1.00 12.35 300 ALA A C 1
ATOM 2399 O O . ALA A 1 300 ? 3.593 22.537 -15.351 1.00 10.68 300 ALA A O 1
ATOM 2401 N N . PRO A 1 301 ? 5.398 23.876 -15.552 1.00 12.51 301 PRO A N 1
ATOM 2402 C CA . PRO A 1 301 ? 4.673 24.698 -16.529 1.00 12.80 301 PRO A CA 1
ATOM 2403 C C . PRO A 1 301 ? 4.256 23.945 -17.799 1.00 13.13 301 PRO A C 1
ATOM 2404 O O . PRO A 1 301 ? 3.319 2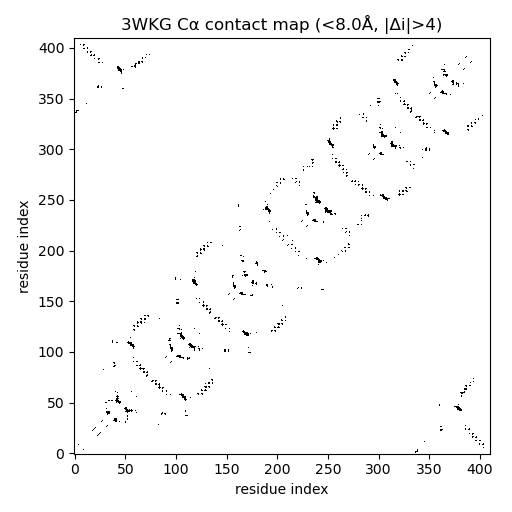4.398 -18.455 1.00 17.36 301 PRO A O 1
ATOM 2408 N N . ASP A 1 302 ? 4.914 22.832 -18.126 1.00 9.95 302 ASP A N 1
ATOM 2409 C CA . ASP A 1 302 ? 4.510 22.011 -19.278 1.00 11.57 302 ASP A CA 1
ATOM 2410 C C . ASP A 1 302 ? 3.311 21.086 -19.000 1.00 12.78 302 ASP A C 1
ATOM 2411 O O . ASP A 1 302 ? 2.845 20.390 -19.904 1.00 14.90 302 ASP A O 1
ATOM 2416 N N . GLY A 1 303 ? 2.833 21.067 -17.756 1.00 10.45 303 GLY A N 1
ATOM 2417 C CA . GLY A 1 303 ? 1.669 20.273 -17.392 1.00 10.93 303 GLY A CA 1
ATOM 2418 C C . GLY A 1 303 ? 1.971 18.894 -16.826 1.00 10.83 303 GLY A C 1
ATOM 2419 O O . GLY A 1 303 ? 1.052 18.189 -16.391 1.00 11.55 303 GLY A O 1
ATOM 2420 N N . SER A 1 304 ? 3.243 18.506 -16.834 1.00 7.80 304 SER A N 1
ATOM 2421 C CA . SER A 1 304 ? 3.655 17.245 -16.231 1.00 7.13 304 SER A CA 1
ATOM 2422 C C . SER A 1 304 ? 3.645 17.368 -14.715 1.00 7.21 304 SER A C 1
ATOM 2423 O O . SER A 1 304 ? 3.602 18.477 -14.170 1.00 7.49 304 SER A O 1
ATOM 2426 N N . LEU A 1 305 ? 3.686 16.224 -14.039 1.00 5.92 305 LEU A N 1
ATOM 2427 C CA . LEU A 1 305 ? 3.701 16.185 -12.582 1.00 5.02 305 LEU A CA 1
ATOM 2428 C C . LEU A 1 305 ? 5.089 16.005 -12.002 1.00 5.63 305 LEU A C 1
ATOM 2429 O O . LEU A 1 305 ? 5.831 15.096 -12.371 1.00 5.88 305 LEU A O 1
ATOM 2434 N N . TYR A 1 306 ? 5.427 16.876 -11.063 1.00 5.99 306 TYR A N 1
ATOM 2435 C CA . TYR A 1 306 ? 6.580 16.662 -10.208 1.00 6.26 306 TYR A CA 1
ATOM 2436 C C . TYR A 1 306 ? 6.392 15.402 -9.350 1.00 5.97 306 TYR A C 1
ATOM 2437 O O . TYR A 1 306 ? 5.291 14.854 -9.263 1.00 6.13 306 TYR A O 1
ATOM 2446 N N . TYR A 1 307 ? 7.447 14.967 -8.673 1.00 5.60 307 TYR A N 1
ATOM 2447 C CA . TYR A 1 307 ? 7.406 13.694 -7.954 1.00 5.63 307 TYR A CA 1
ATOM 2448 C C . TYR A 1 307 ? 6.869 13.808 -6.526 1.00 8.36 307 TYR A C 1
ATOM 2449 O O . TYR A 1 307 ? 5.937 13.100 -6.135 1.00 8.47 307 TYR A O 1
ATOM 2458 N N . GLU A 1 308 ? 7.460 14.693 -5.737 1.00 7.08 308 GLU A N 1
ATOM 2459 C CA . GLU A 1 308 ? 7.080 14.789 -4.335 1.00 6.07 308 GLU A CA 1
ATOM 2460 C C . GLU A 1 308 ? 7.580 16.092 -3.752 1.00 8.01 308 GLU A C 1
ATOM 2461 O O . GLU A 1 308 ? 8.435 16.763 -4.337 1.00 7.27 308 GLU A O 1
ATOM 2467 N N . ILE A 1 309 ? 7.017 16.448 -2.601 1.00 7.01 309 ILE A N 1
ATOM 2468 C CA . ILE A 1 309 ? 7.674 17.360 -1.672 1.00 7.47 309 ILE A CA 1
ATOM 2469 C C . ILE A 1 309 ? 8.098 16.468 -0.512 1.00 8.76 309 ILE A C 1
ATOM 2470 O O . ILE A 1 309 ? 7.264 15.795 0.102 1.00 9.23 309 ILE A O 1
ATOM 2475 N N . GLY A 1 310 ? 9.397 16.414 -0.233 1.00 8.67 310 GLY A N 1
ATOM 2476 C CA . GLY A 1 310 ? 9.905 15.514 0.789 1.00 8.98 310 GLY A CA 1
ATOM 2477 C C . GLY A 1 310 ? 9.668 15.958 2.222 1.00 10.03 310 GLY A C 1
ATOM 2478 O O . GLY A 1 310 ? 9.070 17.003 2.474 1.00 9.77 310 GLY A O 1
ATOM 2479 N N . GLU A 1 311 ? 10.138 15.139 3.162 1.00 13.45 311 GLU A N 1
ATOM 2480 C CA . GLU A 1 311 ? 9.943 15.408 4.581 1.00 14.63 311 GLU A CA 1
ATOM 2481 C C . GLU A 1 311 ? 10.535 16.736 5.036 1.00 15.79 311 GLU A C 1
ATOM 2482 O O . GLU A 1 311 ? 10.001 17.362 5.946 1.00 18.23 311 GLU A O 1
ATOM 2488 N N . GLN A 1 312 ? 11.619 17.177 4.404 1.00 14.18 312 GLN A N 1
ATOM 2489 C CA . GLN A 1 312 ? 12.211 18.457 4.790 1.00 16.46 312 GLN A CA 1
ATOM 2490 C C . GLN A 1 312 ? 11.822 19.602 3.859 1.00 12.13 312 GLN A C 1
ATOM 2491 O O . GLN A 1 312 ? 12.391 20.700 3.919 1.00 13.28 312 GLN A O 1
ATOM 2497 N N . GLY A 1 313 ? 10.842 19.341 2.998 1.00 11.41 313 GLY A N 1
ATOM 2498 C CA . GLY A 1 313 ? 10.240 20.376 2.186 1.00 10.09 313 GLY A CA 1
ATOM 2499 C C . GLY A 1 313 ? 10.764 20.491 0.767 1.00 7.57 313 GLY A C 1
ATOM 2500 O O . GLY A 1 313 ? 10.273 21.315 0.004 1.00 8.14 313 GLY A O 1
ATOM 2501 N N . HIS A 1 314 ? 11.766 19.687 0.412 1.00 7.58 314 HIS A N 1
ATOM 2502 C CA . HIS A 1 314 ? 12.358 19.812 -0.917 1.00 8.34 314 HIS A CA 1
ATOM 2503 C C . HIS A 1 314 ? 11.440 19.279 -2.013 1.00 7.97 314 HIS A C 1
ATOM 2504 O O . HIS A 1 314 ? 10.931 18.148 -1.920 1.00 7.84 314 HIS A O 1
ATOM 2511 N N . LEU A 1 315 ? 11.257 20.077 -3.060 1.00 6.92 315 LEU A N 1
ATOM 2512 C CA . LEU A 1 315 ? 10.503 19.639 -4.241 1.00 5.81 315 LEU A CA 1
ATOM 2513 C C . LEU A 1 315 ? 11.399 18.784 -5.129 1.00 6.43 315 LEU A C 1
ATOM 2514 O O . LEU A 1 315 ? 12.455 19.245 -5.572 1.00 7.73 315 LEU A O 1
ATOM 2519 N N . ASP A 1 316 ? 10.988 17.545 -5.389 1.00 6.15 316 ASP A N 1
ATOM 2520 C CA . ASP A 1 316 ? 11.693 16.688 -6.338 1.00 6.72 316 ASP A CA 1
ATOM 2521 C C . ASP A 1 316 ? 11.001 16.877 -7.678 1.00 6.05 316 ASP A C 1
ATOM 2522 O O . ASP A 1 316 ? 9.847 16.463 -7.859 1.00 7.06 316 ASP A O 1
ATOM 2527 N N . THR A 1 317 ? 11.697 17.528 -8.604 1.00 5.94 317 THR A N 1
ATOM 2528 C CA . THR A 1 317 ? 11.095 17.905 -9.873 1.00 6.86 317 THR A CA 1
ATOM 2529 C C . THR A 1 317 ? 11.183 16.829 -10.956 1.00 6.76 317 THR A C 1
ATOM 2530 O O . THR A 1 317 ? 10.730 17.059 -12.075 1.00 7.78 317 THR A O 1
ATOM 2534 N N . ASP A 1 318 ? 11.771 15.677 -10.637 1.00 6.14 318 ASP A N 1
ATOM 2535 C CA . ASP A 1 318 ? 11.836 14.585 -11.602 1.00 5.35 318 ASP A CA 1
ATOM 2536 C C . ASP A 1 318 ? 10.423 14.167 -11.997 1.00 4.95 318 ASP A C 1
ATOM 2537 O O . ASP A 1 318 ? 9.535 14.095 -11.148 1.00 5.92 318 ASP A O 1
ATOM 2542 N N . ARG A 1 319 ? 10.239 13.876 -13.278 1.00 4.13 319 ARG A N 1
ATOM 2543 C CA . ARG A 1 319 ? 8.983 13.319 -13.791 1.00 5.04 319 ARG A CA 1
ATOM 2544 C C . ARG A 1 319 ? 9.120 11.811 -13.859 1.00 4.52 319 ARG A C 1
ATOM 2545 O O . ARG A 1 319 ? 9.812 11.265 -14.740 1.00 5.50 319 ARG A O 1
ATOM 2553 N N . HIS A 1 320 ? 8.488 11.123 -12.916 1.00 4.09 320 HIS A N 1
ATOM 2554 C CA . HIS A 1 320 ? 8.451 9.668 -12.978 1.00 4.51 320 HIS A CA 1
ATOM 2555 C C . HIS A 1 320 ? 7.332 9.252 -13.914 1.00 5.13 320 HIS A C 1
ATOM 2556 O O . HIS A 1 320 ? 6.385 10.015 -14.148 1.00 5.14 320 HIS A O 1
ATOM 2563 N N . TRP A 1 321 ? 7.428 8.043 -14.449 1.00 4.85 321 TRP A N 1
ATOM 2564 C CA . TRP A 1 321 ? 6.476 7.605 -15.461 1.00 6.12 321 TRP A CA 1
ATOM 2565 C C . TRP A 1 321 ? 5.048 7.529 -14.909 1.00 4.74 321 TRP A C 1
ATOM 2566 O O . TRP A 1 321 ? 4.083 7.970 -15.562 1.00 5.73 321 TRP A O 1
ATOM 2577 N N . TRP A 1 322 ? 4.903 6.998 -13.700 1.00 4.04 322 TRP A N 1
ATOM 2578 C CA . TRP A 1 322 ? 3.577 6.639 -13.211 1.00 3.84 322 TRP A CA 1
ATOM 2579 C C . TRP A 1 322 ? 2.695 7.829 -12.754 1.00 5.12 322 TRP A C 1
ATOM 2580 O O . TRP A 1 322 ? 1.481 7.770 -12.928 1.00 5.29 322 TRP A O 1
ATOM 2591 N N . PRO A 1 323 ? 3.280 8.901 -12.163 1.00 3.04 323 PRO A N 1
ATOM 2592 C CA . PRO A 1 323 ? 2.397 10.041 -11.876 1.00 3.44 323 PRO A CA 1
ATOM 2593 C C . PRO A 1 323 ? 1.821 10.662 -13.140 1.00 4.92 323 PRO A C 1
ATOM 2594 O O . PRO A 1 323 ? 0.716 11.210 -13.092 1.00 4.94 323 PRO A O 1
ATOM 2598 N N . GLN A 1 324 ? 2.542 10.594 -14.257 1.00 4.01 324 GLN A N 1
ATOM 2599 C CA . GLN A 1 324 ? 1.991 11.136 -15.505 1.00 4.34 324 GLN A CA 1
ATOM 2600 C C . GLN A 1 324 ? 0.787 10.303 -15.939 1.00 4.85 324 GLN A C 1
ATOM 2601 O O . GLN A 1 324 ? -0.258 10.856 -16.338 1.00 5.13 324 GLN A O 1
ATOM 2607 N N . ALA A 1 325 ? 0.938 8.981 -15.865 1.00 4.57 325 ALA A N 1
ATOM 2608 C CA . ALA A 1 325 ? -0.166 8.074 -16.192 1.00 3.81 325 ALA A CA 1
ATOM 2609 C C . ALA A 1 325 ? -1.375 8.361 -15.292 1.00 4.76 325 ALA A C 1
ATOM 2610 O O . ALA A 1 325 ? -2.513 8.481 -15.767 1.00 5.74 325 ALA A O 1
ATOM 2612 N N . GLU A 1 326 ? -1.127 8.459 -13.991 1.00 4.80 326 GLU A N 1
ATOM 2613 C CA . GLU A 1 326 ? -2.228 8.653 -13.051 1.00 4.92 326 GLU A CA 1
ATOM 2614 C C . GLU A 1 326 ? -2.884 10.014 -13.215 1.00 5.73 326 GLU A C 1
ATOM 2615 O O . GLU A 1 326 ? -4.078 10.144 -12.985 1.00 5.91 326 GLU A O 1
ATOM 2621 N N . ALA A 1 327 ? -2.114 11.016 -13.634 1.00 4.71 327 ALA A N 1
ATOM 2622 C CA . ALA A 1 327 ? -2.681 12.335 -13.894 1.00 5.57 327 ALA A CA 1
ATOM 2623 C C . ALA A 1 327 ? -3.616 12.311 -15.099 1.00 6.06 327 ALA A C 1
ATOM 2624 O O . ALA A 1 327 ? -4.640 13.001 -15.109 1.00 5.49 327 ALA A O 1
ATOM 2626 N N . LEU A 1 328 ? -3.253 11.560 -16.134 1.00 4.83 328 LEU A N 1
ATOM 2627 C CA . LEU A 1 328 ? -4.134 11.431 -17.294 1.00 5.08 328 LEU A CA 1
ATOM 2628 C C . LEU A 1 328 ? -5.503 10.945 -16.851 1.00 6.01 328 LEU A C 1
ATOM 2629 O O . LEU A 1 328 ? -6.523 11.533 -17.222 1.00 6.75 328 LEU A O 1
ATOM 2634 N N . VAL A 1 329 ? -5.531 9.881 -16.056 1.00 6.42 329 VAL A N 1
ATOM 2635 C CA . VAL A 1 329 ? -6.807 9.312 -15.620 1.00 5.98 329 VAL A CA 1
ATOM 2636 C C . VAL A 1 329 ? -7.483 10.237 -14.623 1.00 6.13 329 VAL A C 1
ATOM 2637 O O . VAL A 1 329 ? -8.685 10.508 -14.723 1.00 6.21 329 VAL A O 1
ATOM 2641 N N . GLY A 1 330 ? -6.720 10.730 -13.652 1.00 5.03 330 GLY A N 1
ATOM 2642 C CA . GLY A 1 330 ? -7.311 11.549 -12.611 1.00 4.69 330 GLY A CA 1
ATOM 2643 C C . GLY A 1 330 ? -7.873 12.871 -13.118 1.00 5.65 330 GLY A C 1
ATOM 2644 O O . GLY A 1 330 ? -8.906 13.334 -12.632 1.00 6.10 330 GLY A O 1
ATOM 2645 N N . PHE A 1 331 ? -7.202 13.487 -14.087 1.00 5.09 331 PHE A N 1
ATOM 2646 C CA . PHE A 1 331 ? -7.688 14.750 -14.633 1.00 5.48 331 PHE A CA 1
ATOM 2647 C C . PHE A 1 331 ? -8.906 14.498 -15.522 1.00 6.68 331 PHE A C 1
ATOM 2648 O O . PHE A 1 331 ? -9.870 15.268 -15.450 1.00 5.77 331 PHE A O 1
ATOM 2656 N N . LEU A 1 332 ? -8.895 13.424 -16.324 1.00 5.10 332 LEU A N 1
ATOM 2657 C CA . LEU A 1 332 ? -10.096 13.078 -17.088 1.00 6.55 332 LEU A CA 1
ATOM 2658 C C . LEU A 1 332 ? -11.256 12.777 -16.153 1.00 6.34 332 LEU A C 1
ATOM 2659 O O . LEU A 1 332 ? -12.385 13.243 -16.378 1.00 7.60 332 LEU A O 1
ATOM 2664 N N . ASN A 1 333 ? -10.987 12.029 -15.086 1.00 5.45 333 ASN A N 1
ATOM 2665 C CA . ASN A 1 333 ? -12.019 11.752 -14.088 1.00 4.93 333 ASN A CA 1
ATOM 2666 C C . ASN A 1 333 ? -12.568 13.024 -13.438 1.00 6.20 333 ASN A C 1
ATOM 2667 O O . ASN A 1 333 ? -13.778 13.147 -13.240 1.00 6.14 333 ASN A O 1
ATOM 2672 N N . ALA A 1 334 ? -11.688 13.960 -13.089 1.00 6.55 334 ALA A N 1
ATOM 2673 C CA . ALA A 1 334 ? -12.143 15.204 -12.472 1.00 6.52 334 ALA A CA 1
ATOM 2674 C C . ALA A 1 334 ? -13.038 15.989 -13.411 1.00 6.64 334 ALA A C 1
ATOM 2675 O O . ALA A 1 334 ? -14.015 16.612 -12.977 1.00 7.46 334 ALA A O 1
ATOM 2677 N N . TYR A 1 335 ? -12.704 15.965 -14.696 1.00 6.20 335 TYR A N 1
ATOM 2678 C CA . TYR A 1 335 ? -13.554 16.579 -15.708 1.00 6.25 335 TYR A CA 1
ATOM 2679 C C . TYR A 1 335 ? -14.924 15.898 -15.780 1.00 6.97 335 TYR A C 1
ATOM 2680 O O . TYR A 1 335 ? -15.946 16.578 -15.845 1.00 6.57 335 TYR A O 1
ATOM 2689 N N . GLN A 1 336 ? -14.951 14.570 -15.766 1.00 6.26 336 GLN A N 1
ATOM 2690 C CA . GLN A 1 336 ? -16.218 13.851 -15.819 1.00 5.56 336 GLN A CA 1
ATOM 2691 C C . GLN A 1 336 ? -17.086 14.147 -14.607 1.00 8.22 336 GLN A C 1
ATOM 2692 O O . GLN A 1 336 ? -18.312 14.288 -14.731 1.00 9.35 336 GLN A O 1
ATOM 2698 N N . GLU A 1 337 ? -16.455 14.248 -13.440 1.00 6.81 337 GLU A N 1
ATOM 2699 C CA . GLU A 1 337 ? -17.186 14.518 -12.201 1.00 8.05 337 GLU A CA 1
ATOM 2700 C C . GLU A 1 337 ? -17.713 15.942 -12.093 1.00 8.68 337 GLU A C 1
ATOM 2701 O O . GLU A 1 337 ? -18.865 16.146 -11.693 1.00 9.52 337 GLU A O 1
ATOM 2707 N N . SER A 1 338 ? -16.870 16.921 -12.431 1.00 6.38 338 SER A N 1
ATOM 2708 C CA . SER A 1 338 ? -17.177 18.333 -12.175 1.00 7.86 338 SER A CA 1
ATOM 2709 C C . SER A 1 338 ? -17.759 19.082 -13.363 1.00 9.33 338 SER A C 1
ATOM 2710 O O . SER A 1 338 ? -18.381 20.143 -13.189 1.00 9.69 338 SER A O 1
ATOM 2713 N N . GLY A 1 339 ? -17.507 18.572 -14.564 1.00 6.69 339 GLY A N 1
ATOM 2714 C CA . GLY A 1 339 ? -17.853 19.285 -15.783 1.00 8.51 339 GLY A CA 1
ATOM 2715 C C . GLY A 1 339 ? -16.912 20.431 -16.138 1.00 10.05 339 GLY A C 1
ATOM 2716 O O . GLY A 1 339 ? -17.113 21.106 -17.152 1.00 9.75 339 GLY A O 1
ATOM 2717 N N . GLU A 1 340 ? -15.885 20.648 -15.317 1.00 7.35 340 GLU A N 1
ATOM 2718 C CA . GLU A 1 340 ? -14.980 21.784 -15.498 1.00 7.54 340 GLU A CA 1
ATOM 2719 C C . GLU A 1 340 ? -13.889 21.436 -16.497 1.00 8.37 340 GLU A C 1
ATOM 2720 O O . GLU A 1 340 ? -13.000 20.645 -16.202 1.00 8.56 340 GLU A O 1
ATOM 2726 N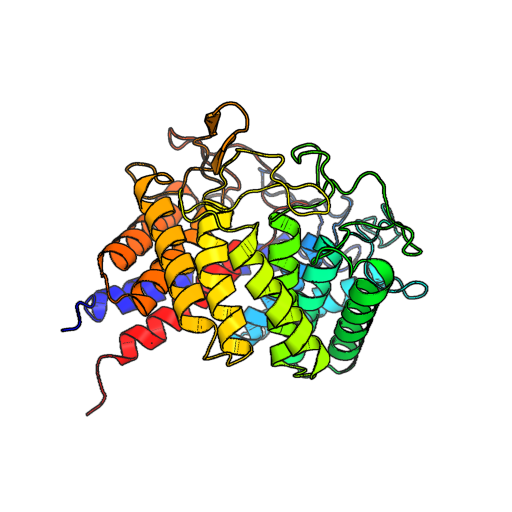 N . VAL A 1 341 ? -13.954 22.063 -17.665 1.00 8.08 341 VAL A N 1
ATOM 2727 C CA . VAL A 1 341 ? -13.099 21.723 -18.793 1.00 7.15 341 VAL A CA 1
ATOM 2728 C C . VAL A 1 341 ? -11.621 22.019 -18.524 1.00 7.70 341 VAL A C 1
ATOM 2729 O O . VAL A 1 341 ? -10.753 21.477 -19.212 1.00 6.42 341 VAL A O 1
ATOM 2733 N N . LEU A 1 342 ? -11.328 22.844 -17.521 1.00 8.72 342 LEU A N 1
ATOM 2734 C CA . LEU A 1 342 ? -9.932 23.055 -17.138 1.00 7.88 342 LEU A CA 1
ATOM 2735 C C . LEU A 1 342 ? -9.240 21.721 -16.819 1.00 6.86 342 LEU A C 1
ATOM 2736 O O . LEU A 1 342 ? -8.027 21.590 -17.007 1.00 7.77 342 LEU A O 1
ATOM 2741 N N . PHE A 1 343 ? -10.001 20.738 -16.332 1.00 5.95 343 PHE A N 1
ATOM 2742 C CA . PHE A 1 343 ? -9.417 19.431 -16.047 1.00 4.65 343 PHE A CA 1
ATOM 2743 C C . PHE A 1 343 ? -9.119 18.651 -17.316 1.00 5.33 343 PHE A C 1
ATOM 2744 O O . PHE A 1 343 ? -8.131 17.919 -17.374 1.00 5.78 343 PHE A O 1
ATOM 2752 N N . TYR A 1 344 ? -9.975 18.786 -18.328 1.00 6.00 344 TYR A N 1
ATOM 2753 C CA . TYR A 1 344 ? -9.684 18.184 -19.621 1.00 7.14 344 TYR A CA 1
ATOM 2754 C C . TYR A 1 344 ? -8.412 18.804 -20.208 1.00 6.18 344 TYR A C 1
ATOM 2755 O O . TYR A 1 344 ? -7.554 18.094 -20.730 1.00 7.12 344 TYR A O 1
ATOM 2764 N N . GLU A 1 345 ? -8.309 20.132 -20.133 1.00 7.25 345 GLU A N 1
ATOM 2765 C CA . GLU A 1 345 ? -7.123 20.836 -20.620 1.00 7.25 345 GLU A CA 1
ATOM 2766 C C . GLU A 1 345 ? -5.858 20.301 -19.935 1.00 7.71 345 GLU A C 1
ATOM 2767 O O . GLU A 1 345 ? -4.828 20.077 -20.589 1.00 6.05 345 GLU A O 1
ATOM 2773 N N . ALA A 1 346 ? -5.946 20.067 -18.628 1.00 6.12 346 ALA A N 1
ATOM 2774 C CA . ALA A 1 346 ? -4.822 19.493 -17.883 1.00 7.83 346 ALA A CA 1
ATOM 2775 C C . ALA A 1 346 ? -4.496 18.070 -18.350 1.00 7.54 346 ALA A C 1
ATOM 2776 O O . ALA A 1 346 ? -3.319 17.699 -18.450 1.00 5.86 346 ALA A O 1
ATOM 2778 N N . ALA A 1 347 ? -5.527 17.272 -18.630 1.00 5.33 347 ALA A N 1
ATOM 2779 C CA . ALA A 1 347 ? -5.322 15.923 -19.158 1.00 6.00 347 ALA A CA 1
ATOM 2780 C C . ALA A 1 347 ? -4.598 15.977 -20.500 1.00 5.93 347 ALA A C 1
ATOM 2781 O O . ALA A 1 347 ? -3.680 15.203 -20.763 1.00 6.25 347 ALA A O 1
ATOM 2783 N N . GLU A 1 348 ? -5.016 16.902 -21.354 1.00 7.07 348 GLU A N 1
ATOM 2784 C CA . GLU A 1 348 ? -4.391 17.061 -22.661 1.00 8.02 348 GLU A CA 1
ATOM 2785 C C . GLU A 1 348 ? -2.917 17.468 -22.514 1.00 6.72 348 GLU A C 1
ATOM 2786 O O . GLU A 1 348 ? -2.046 16.956 -23.238 1.00 7.36 348 GLU A O 1
ATOM 2792 N N . ASP A 1 349 ? -2.638 18.363 -21.567 1.00 5.84 349 ASP A N 1
ATOM 2793 C CA . ASP A 1 349 ? -1.274 18.833 -21.357 1.00 7.31 349 ASP A CA 1
ATOM 2794 C C . ASP A 1 349 ? -0.375 17.698 -20.888 1.00 8.81 349 ASP A C 1
ATOM 2795 O O . ASP A 1 349 ? 0.745 17.548 -21.367 1.00 6.94 349 ASP A O 1
ATOM 2800 N N . VAL A 1 350 ? -0.852 16.887 -19.949 1.00 5.77 350 VAL A N 1
ATOM 2801 C CA . VAL A 1 350 ? -0.016 15.777 -19.507 1.00 6.99 350 VAL A CA 1
ATOM 2802 C C . VAL A 1 350 ? 0.163 14.738 -20.618 1.00 6.05 350 VAL A C 1
ATOM 2803 O O . VAL A 1 350 ? 1.244 14.161 -20.765 1.00 6.25 350 VAL A O 1
ATOM 2807 N N . TRP A 1 351 ? -0.872 14.513 -21.425 1.00 5.10 351 TRP A N 1
ATOM 2808 C CA . TRP A 1 351 ? -0.727 13.593 -22.541 1.00 6.43 351 TRP A CA 1
ATOM 2809 C C . TRP A 1 351 ? 0.351 14.067 -23.518 1.00 6.02 351 TRP A C 1
ATOM 2810 O O . TRP A 1 351 ? 1.182 13.266 -23.976 1.00 5.54 351 TRP A O 1
ATOM 2821 N N . ARG A 1 352 ? 0.346 15.365 -23.837 1.00 5.65 352 ARG A N 1
ATOM 2822 C CA . ARG A 1 352 ? 1.362 15.908 -24.745 1.00 8.39 352 ARG A CA 1
ATOM 2823 C C . ARG A 1 352 ? 2.754 15.728 -24.147 1.00 8.23 352 ARG A C 1
ATOM 2824 O O . ARG A 1 352 ? 3.704 15.377 -24.856 1.00 7.88 352 ARG A O 1
ATOM 2832 N N . TYR A 1 353 ? 2.872 15.913 -22.838 1.00 6.77 353 TYR A N 1
ATOM 2833 C CA . TYR A 1 353 ? 4.146 15.650 -22.182 1.00 6.20 353 TYR A CA 1
ATOM 2834 C C . TYR A 1 353 ? 4.557 14.181 -22.277 1.00 8.20 353 TYR A C 1
ATOM 2835 O O . TYR A 1 353 ? 5.732 13.863 -22.502 1.00 7.58 353 TYR A O 1
ATOM 2844 N N . ILE A 1 354 ? 3.597 13.287 -22.071 1.00 5.45 354 ILE A N 1
ATOM 2845 C CA . ILE A 1 354 ? 3.867 11.863 -22.182 1.00 5.36 354 ILE A CA 1
ATOM 2846 C C . ILE A 1 354 ? 4.430 11.532 -23.564 1.00 8.12 354 ILE A C 1
ATOM 2847 O O . ILE A 1 354 ? 5.440 10.837 -23.687 1.00 7.61 354 ILE A O 1
ATOM 2852 N N . ARG A 1 355 ? 3.801 12.061 -24.606 1.00 7.73 355 ARG A N 1
ATOM 2853 C CA . ARG A 1 355 ? 4.261 11.789 -25.962 1.00 9.58 355 ARG A CA 1
ATOM 2854 C C . ARG A 1 355 ? 5.607 12.430 -26.282 1.00 9.25 355 ARG A C 1
ATOM 2855 O O . ARG A 1 355 ? 6.443 11.838 -26.967 1.00 10.72 355 ARG A O 1
ATOM 2863 N N . GLU A 1 356 ? 5.801 13.656 -25.818 1.00 8.51 356 GLU A N 1
ATOM 2864 C CA . GLU A 1 356 ? 6.972 14.428 -26.208 1.00 9.02 356 GLU A CA 1
ATOM 2865 C C . GLU A 1 356 ? 8.200 14.223 -25.323 1.00 10.90 356 GLU A C 1
ATOM 2866 O O . GLU A 1 356 ? 9.326 14.439 -25.776 1.00 12.51 356 GLU A O 1
ATOM 2872 N N . ARG A 1 357 ? 7.997 13.794 -24.077 1.00 9.15 357 ARG A N 1
ATOM 2873 C CA . ARG A 1 357 ? 9.109 13.632 -23.135 1.00 8.94 357 ARG A CA 1
ATOM 2874 C C . ARG A 1 357 ? 9.182 12.282 -22.424 1.00 9.83 357 ARG A C 1
ATOM 2875 O O . ARG A 1 357 ? 10.268 11.730 -22.277 1.00 9.72 357 ARG A O 1
ATOM 2883 N N . GLN A 1 358 ? 8.050 11.751 -21.960 1.00 7.11 358 GLN A N 1
ATOM 2884 C CA . GLN A 1 358 ? 8.109 10.565 -21.116 1.00 7.17 358 GLN A CA 1
ATOM 2885 C C . GLN A 1 358 ? 8.318 9.280 -21.908 1.00 8.02 358 GLN A C 1
ATOM 2886 O O . GLN A 1 358 ? 9.039 8.389 -21.469 1.00 6.69 358 GLN A O 1
ATOM 2892 N N . ARG A 1 359 ? 7.674 9.198 -23.063 1.00 7.00 359 ARG A N 1
ATOM 2893 C CA . ARG A 1 359 ? 7.799 8.077 -23.976 1.00 8.99 359 ARG A CA 1
ATOM 2894 C C . ARG A 1 359 ? 9.262 7.927 -24.409 1.00 9.80 359 ARG A C 1
ATOM 2895 O O . ARG A 1 359 ? 9.928 8.925 -24.704 1.00 11.11 359 ARG A O 1
ATOM 2903 N N . ASP A 1 360 ? 9.768 6.693 -24.422 1.00 9.57 360 ASP A N 1
ATOM 2904 C CA . ASP A 1 360 ? 11.109 6.410 -24.940 1.00 9.06 360 ASP A CA 1
ATOM 2905 C C . ASP A 1 360 ? 10.938 5.907 -26.367 1.00 10.80 360 ASP A C 1
ATOM 2906 O O . ASP A 1 360 ? 10.755 4.714 -26.605 1.00 12.26 360 ASP A O 1
ATOM 2911 N N . THR A 1 361 ? 10.967 6.839 -27.307 1.00 11.93 361 THR A N 1
ATOM 2912 C CA . THR A 1 361 ? 10.729 6.521 -28.701 1.00 15.00 361 THR A CA 1
ATOM 2913 C C . THR A 1 361 ? 11.839 5.623 -29.262 1.00 17.33 361 THR A C 1
ATOM 2914 O O . THR A 1 361 ? 11.566 4.668 -29.990 1.00 17.90 361 THR A O 1
ATOM 2918 N N . ARG A 1 362 ? 13.082 5.893 -28.876 1.00 13.17 362 ARG A N 1
ATOM 2919 C CA . ARG A 1 362 ? 14.208 5.061 -29.297 1.00 14.63 362 ARG A CA 1
ATOM 2920 C C . ARG A 1 362 ? 14.134 3.619 -28.795 1.00 16.46 362 ARG A C 1
ATOM 2921 O O . ARG A 1 362 ? 14.233 2.667 -29.577 1.00 19.49 362 ARG A O 1
ATOM 2929 N N . GLY A 1 363 ? 13.983 3.459 -27.483 1.00 14.79 363 GLY A N 1
ATOM 2930 C CA . GLY A 1 363 ? 14.089 2.154 -26.855 1.00 14.57 363 GLY A CA 1
ATOM 2931 C C . GLY A 1 363 ? 12.780 1.422 -26.622 1.00 13.72 363 GLY A C 1
ATOM 2932 O O . GLY A 1 363 ? 12.787 0.243 -26.263 1.00 15.08 363 GLY A O 1
ATOM 2933 N N . GLY A 1 364 ? 11.657 2.104 -26.826 1.00 13.19 364 GLY A N 1
ATOM 2934 C CA . GLY A 1 364 ? 10.359 1.507 -26.560 1.00 11.87 364 GLY A CA 1
ATOM 2935 C C . GLY A 1 364 ? 9.863 1.782 -25.144 1.00 9.44 364 GLY A C 1
ATOM 2936 O O . GLY A 1 364 ? 10.654 2.052 -24.235 1.00 11.05 364 GLY A O 1
ATOM 2937 N N . GLU A 1 365 ? 8.548 1.695 -24.965 1.00 9.69 365 GLU A N 1
ATOM 2938 C CA . GLU A 1 365 ? 7.915 1.942 -23.671 1.00 6.90 365 GLU A CA 1
ATOM 2939 C C . GLU A 1 365 ? 8.120 3.388 -23.205 1.00 7.72 365 GLU A C 1
ATOM 2940 O O . GLU A 1 365 ? 8.225 4.301 -24.039 1.00 6.96 365 GLU A O 1
ATOM 2946 N N . TRP A 1 366 ? 8.138 3.584 -21.889 1.00 7.33 366 TRP A N 1
ATOM 2947 C CA . TRP A 1 366 ? 8.302 4.912 -21.288 1.00 6.58 366 TRP A CA 1
ATOM 2948 C C . TRP A 1 366 ? 9.520 4.935 -20.368 1.00 6.55 366 TRP A C 1
ATOM 2949 O O . TRP A 1 366 ? 9.772 3.974 -19.617 1.00 5.55 366 TRP A O 1
ATOM 2960 N N . PHE A 1 367 ? 10.249 6.051 -20.403 1.00 6.44 367 PHE A N 1
ATOM 2961 C CA . PHE A 1 367 ? 11.323 6.293 -19.449 1.00 5.79 367 PHE A CA 1
ATOM 2962 C C . PHE A 1 367 ? 10.758 6.264 -18.040 1.00 6.33 367 PHE A C 1
ATOM 2963 O O . PHE A 1 367 ? 9.707 6.857 -17.773 1.00 7.18 367 PHE A O 1
ATOM 2971 N N . ALA A 1 368 ? 11.463 5.613 -17.121 1.00 6.76 368 ALA A N 1
ATOM 2972 C CA . ALA A 1 368 ? 11.073 5.651 -15.716 1.00 5.39 368 ALA A CA 1
ATOM 2973 C C . ALA A 1 368 ? 11.113 7.073 -15.163 1.00 6.34 368 ALA A C 1
ATOM 2974 O O . ALA A 1 368 ? 10.245 7.457 -14.374 1.00 4.79 368 ALA A O 1
ATOM 2976 N N . ARG A 1 369 ? 12.124 7.852 -15.551 1.00 5.92 369 ARG A N 1
ATOM 2977 C CA . ARG A 1 369 ? 12.351 9.178 -14.977 1.00 6.63 369 ARG A CA 1
ATOM 2978 C C . ARG A 1 369 ? 12.928 10.137 -15.995 1.00 7.11 369 ARG A C 1
ATOM 2979 O O . ARG A 1 369 ? 13.866 9.787 -16.729 1.00 7.48 369 ARG A O 1
ATOM 2987 N N . VAL A 1 370 ? 12.394 11.354 -16.021 1.00 5.76 370 VAL A N 1
ATOM 2988 C CA . VAL A 1 370 ? 12.928 12.424 -16.854 1.00 6.37 370 VAL A CA 1
ATOM 2989 C C . VAL A 1 370 ? 13.202 13.633 -15.974 1.00 7.31 370 VAL A C 1
ATOM 2990 O O . VAL A 1 370 ? 12.357 14.040 -15.161 1.00 7.50 370 VAL A O 1
ATOM 2994 N N . ARG A 1 371 ? 14.388 14.217 -16.135 1.00 5.58 371 ARG A N 1
ATOM 2995 C CA . ARG A 1 371 ? 14.800 15.366 -15.340 1.00 7.37 371 ARG A CA 1
ATOM 2996 C C . ARG A 1 371 ? 14.076 16.652 -15.775 1.00 5.94 371 ARG A C 1
ATOM 2997 O O . ARG A 1 371 ? 13.534 16.735 -16.885 1.00 7.59 371 ARG A O 1
ATOM 3005 N N . ASP A 1 372 ? 14.075 17.648 -14.887 1.00 7.66 372 ASP A N 1
ATOM 3006 C CA . ASP A 1 372 ? 13.406 18.928 -15.124 1.00 7.80 372 ASP A CA 1
ATOM 3007 C C . ASP A 1 372 ? 13.853 19.641 -16.406 1.00 10.38 372 ASP A C 1
ATOM 3008 O O . ASP A 1 372 ? 13.084 20.415 -16.981 1.00 12.93 372 ASP A O 1
ATOM 3013 N N . ASP A 1 373 ? 15.077 19.366 -16.856 1.00 9.48 373 ASP A N 1
ATOM 3014 C CA . ASP A 1 373 ? 15.594 19.962 -18.089 1.00 12.62 373 ASP A CA 1
ATOM 3015 C C . ASP A 1 373 ? 15.272 19.122 -19.327 1.00 13.61 373 ASP A C 1
ATOM 3016 O O . ASP A 1 373 ? 15.711 19.449 -20.439 1.00 15.10 373 ASP A O 1
ATOM 3021 N N . GLY A 1 374 ? 14.515 18.041 -19.138 1.00 9.01 374 GLY A N 1
ATOM 3022 C CA . GLY A 1 374 ? 14.115 17.187 -20.245 1.00 9.59 374 GLY A CA 1
ATOM 3023 C C . GLY A 1 374 ? 14.985 15.960 -20.469 1.00 9.83 374 GLY A C 1
ATOM 3024 O O . GLY A 1 374 ? 14.650 15.091 -21.283 1.00 11.82 374 GLY A O 1
ATOM 3025 N N . ALA A 1 375 ? 16.099 15.883 -19.752 1.00 8.92 375 ALA A N 1
ATOM 3026 C CA . ALA A 1 375 ? 17.034 14.769 -19.917 1.00 10.94 375 ALA A CA 1
ATOM 3027 C C . ALA A 1 375 ? 16.526 13.484 -19.270 1.00 11.41 375 ALA A C 1
ATOM 3028 O O . ALA A 1 375 ? 16.217 13.469 -18.080 1.00 10.01 375 ALA A O 1
ATOM 3030 N N . PRO A 1 376 ? 16.451 12.395 -20.045 1.00 9.42 376 PRO A N 1
ATOM 3031 C CA . PRO A 1 376 ? 16.079 11.111 -19.443 1.00 7.36 376 PRO A CA 1
ATOM 3032 C C . PRO A 1 376 ? 17.184 10.610 -18.527 1.00 9.49 376 PRO A C 1
ATOM 3033 O O . PRO A 1 376 ? 18.364 10.814 -18.819 1.00 12.20 376 PRO A O 1
ATOM 3037 N N . TYR A 1 377 ? 16.823 9.966 -17.424 1.00 7.98 377 TYR A N 1
ATOM 3038 C CA . TYR A 1 377 ? 17.814 9.275 -16.617 1.00 8.31 377 TYR A CA 1
ATOM 3039 C C . TYR A 1 377 ? 18.013 7.867 -17.169 1.00 9.62 377 TYR A C 1
ATOM 3040 O O . TYR A 1 377 ? 17.064 7.242 -17.650 1.00 8.41 377 TYR A O 1
ATOM 3049 N N . PRO A 1 378 ? 19.243 7.343 -17.093 1.00 9.18 378 PRO A N 1
ATOM 3050 C CA . PRO A 1 378 ? 19.519 5.986 -17.575 1.00 9.35 378 PRO A CA 1
ATOM 3051 C C . PRO A 1 378 ? 19.113 4.916 -16.553 1.00 10.86 378 PRO A C 1
ATOM 3052 O O . PRO A 1 378 ? 19.943 4.119 -16.093 1.00 13.15 378 PRO A O 1
ATOM 3056 N N . ASP A 1 379 ? 17.829 4.911 -16.199 1.00 9.26 379 ASP A N 1
ATOM 3057 C CA . ASP A 1 379 ? 17.271 3.953 -15.242 1.00 7.55 379 ASP A CA 1
ATOM 3058 C C . ASP A 1 379 ? 16.807 2.689 -15.961 1.00 9.00 379 ASP A C 1
ATOM 3059 O O . ASP A 1 379 ? 16.612 2.692 -17.182 1.00 10.24 379 ASP A O 1
ATOM 3064 N N . ASP A 1 380 ? 16.607 1.612 -15.205 1.00 9.68 380 ASP A N 1
ATOM 3065 C CA . ASP A 1 380 ? 16.038 0.398 -15.783 1.00 9.44 380 ASP A CA 1
ATOM 3066 C C . ASP A 1 380 ? 14.672 0.668 -16.446 1.00 8.48 380 ASP A C 1
ATOM 3067 O O . ASP A 1 380 ? 13.892 1.508 -15.979 1.00 8.74 380 ASP A O 1
ATOM 3072 N N . LYS A 1 381 ? 14.397 -0.049 -17.533 1.00 8.34 381 LYS A N 1
ATOM 3073 C CA . LYS A 1 381 ? 13.128 0.071 -18.248 1.00 9.53 381 LYS A CA 1
ATOM 3074 C C . LYS A 1 381 ? 12.054 -0.797 -17.591 1.00 8.05 381 LYS A C 1
ATOM 3075 O O . LYS A 1 381 ? 10.853 -0.468 -17.618 1.00 8.30 381 LYS A O 1
ATOM 3081 N N . VAL A 1 382 ? 12.493 -1.918 -17.015 1.00 7.77 382 VAL A N 1
ATOM 3082 C CA . VAL A 1 382 ? 11.621 -2.826 -16.275 1.00 7.60 382 VAL A CA 1
ATOM 3083 C C . VAL A 1 382 ? 12.376 -3.220 -15.023 1.00 8.56 382 VAL A C 1
ATOM 3084 O O . VAL A 1 382 ? 13.563 -3.532 -15.093 1.00 8.73 382 VAL A O 1
ATOM 3088 N N . ASP A 1 383 ? 11.707 -3.196 -13.874 1.00 7.74 383 ASP A N 1
ATOM 3089 C CA . ASP A 1 383 ? 12.310 -3.719 -12.650 1.00 7.94 383 ASP A CA 1
ATOM 3090 C C . ASP A 1 383 ? 11.226 -4.042 -11.637 1.00 7.62 383 ASP A C 1
ATOM 3091 O O . ASP A 1 383 ? 10.037 -3.971 -11.957 1.00 7.22 383 ASP A O 1
ATOM 3096 N N . PHE A 1 384 ? 11.641 -4.394 -10.425 1.00 8.19 384 PHE A N 1
ATOM 3097 C CA . PHE A 1 384 ? 10.719 -4.720 -9.350 1.00 6.97 384 PHE A CA 1
ATOM 3098 C C . PHE A 1 384 ? 9.559 -3.731 -9.250 1.00 6.25 384 PHE A C 1
ATOM 3099 O O . PHE A 1 384 ? 8.405 -4.122 -9.039 1.00 6.83 384 PHE A O 1
ATOM 3107 N N . TRP A 1 385 ? 9.861 -2.444 -9.418 1.00 6.49 385 TRP A N 1
ATOM 3108 C CA . TRP A 1 385 ? 8.852 -1.407 -9.219 1.00 6.16 385 TRP A CA 1
ATOM 3109 C C . TRP A 1 385 ? 8.232 -0.821 -10.496 1.00 7.57 385 TRP A C 1
ATOM 3110 O O . TRP A 1 385 ? 7.347 0.040 -10.413 1.00 9.27 385 TRP A O 1
ATOM 3121 N N . LYS A 1 386 ? 8.695 -1.264 -11.667 1.00 6.33 386 LYS A N 1
ATOM 3122 C CA . LYS A 1 386 ? 8.196 -0.714 -12.929 1.00 6.76 386 LYS A CA 1
ATOM 3123 C C . LYS A 1 386 ? 7.623 -1.811 -13.822 1.00 6.86 386 LYS A C 1
ATOM 3124 O O . LYS A 1 386 ? 8.361 -2.556 -14.494 1.00 7.77 386 LYS A O 1
ATOM 3130 N N . GLY A 1 387 ? 6.299 -1.925 -13.787 1.00 6.64 387 GLY A N 1
ATOM 3131 C CA . GLY A 1 387 ? 5.571 -2.850 -14.633 1.00 5.43 387 GLY A CA 1
ATOM 3132 C C . GLY A 1 387 ? 4.768 -2.098 -15.679 1.00 7.07 387 GLY A C 1
ATOM 3133 O O . GLY A 1 387 ? 5.004 -0.922 -15.914 1.00 8.48 387 GLY A O 1
ATOM 3134 N N . PRO A 1 388 ? 3.837 -2.785 -16.343 1.00 4.39 388 PRO A N 1
ATOM 3135 C CA . PRO A 1 388 ? 3.011 -2.179 -17.398 1.00 6.31 388 PRO A CA 1
ATOM 3136 C C . PRO A 1 388 ? 1.664 -1.674 -16.884 1.00 6.28 388 PRO A C 1
ATOM 3137 O O . PRO A 1 388 ? 0.834 -1.258 -17.692 1.00 5.75 388 PRO A O 1
ATOM 3141 N N . TYR A 1 389 ? 1.459 -1.688 -15.572 1.00 4.66 389 TYR A N 1
ATOM 3142 C CA . TYR A 1 389 ? 0.145 -1.423 -15.002 1.00 5.63 389 TYR A CA 1
ATOM 3143 C C . TYR A 1 389 ? -0.254 0.044 -14.934 1.00 6.16 389 TYR A C 1
ATOM 3144 O O . TYR A 1 389 ? -1.352 0.383 -15.368 1.00 5.73 389 TYR A O 1
ATOM 3153 N N . HIS A 1 390 ? 0.612 0.923 -14.439 1.00 4.25 390 HIS A N 1
ATOM 3154 C CA . HIS A 1 390 ? 0.188 2.319 -14.372 1.00 5.74 390 HIS A CA 1
ATOM 3155 C C . HIS A 1 390 ? -0.092 2.904 -15.739 1.00 6.05 390 HIS A C 1
ATOM 3156 O O . HIS A 1 390 ? -1.134 3.537 -15.956 1.00 5.32 390 HIS A O 1
ATOM 3163 N N . ASN A 1 391 ? 0.836 2.712 -16.668 1.00 5.08 391 ASN A N 1
ATOM 3164 C CA . ASN A 1 391 ? 0.639 3.290 -17.988 1.00 4.35 391 ASN A CA 1
ATOM 3165 C C . ASN A 1 391 ? -0.357 2.513 -18.838 1.00 4.14 391 ASN A C 1
ATOM 3166 O O . ASN A 1 391 ? -1.163 3.118 -19.564 1.00 6.06 391 ASN A O 1
ATOM 3171 N N . GLY A 1 392 ? -0.352 1.187 -18.731 1.00 5.07 392 GLY A N 1
ATOM 3172 C CA . GLY A 1 392 ? -1.358 0.389 -19.437 1.00 4.60 392 GLY A CA 1
ATOM 3173 C C . GLY A 1 392 ? -2.771 0.698 -18.960 1.00 5.87 392 GLY A C 1
ATOM 3174 O O . GLY A 1 392 ? -3.669 0.929 -19.781 1.00 5.80 392 GLY A O 1
ATOM 3175 N N . ARG A 1 393 ? -2.976 0.705 -17.643 1.00 5.06 393 ARG A N 1
ATOM 3176 C CA . ARG A 1 393 ? -4.272 1.056 -17.093 1.00 5.22 393 ARG A CA 1
ATOM 3177 C C . ARG A 1 393 ? -4.675 2.471 -17.481 1.00 5.55 393 ARG A C 1
ATOM 3178 O O . ARG A 1 393 ? -5.846 2.708 -17.776 1.00 6.44 393 ARG A O 1
ATOM 3186 N N . ALA A 1 394 ? -3.723 3.403 -17.473 1.00 5.52 394 ALA A N 1
ATOM 3187 C CA . ALA A 1 394 ? -4.066 4.783 -17.742 1.00 5.38 394 ALA A CA 1
ATOM 3188 C C . ALA A 1 394 ? -4.622 4.897 -19.150 1.00 5.24 394 ALA A C 1
ATOM 3189 O O . ALA A 1 394 ? -5.601 5.622 -19.374 1.00 5.58 394 ALA A O 1
ATOM 3191 N N . CYS A 1 395 ? -4.015 4.171 -20.093 1.00 5.41 395 CYS A N 1
ATOM 3192 C CA . CYS A 1 395 ? -4.471 4.205 -21.480 1.00 4.63 395 CYS A CA 1
ATOM 3193 C C . CYS A 1 395 ? -5.846 3.554 -21.624 1.00 5.74 395 CYS A C 1
ATOM 3194 O O . CYS A 1 395 ? -6.735 4.098 -22.289 1.00 6.53 395 CYS A O 1
ATOM 3197 N N . LEU A 1 396 ? -6.027 2.389 -21.010 1.00 5.07 396 LEU A N 1
ATOM 3198 C CA . LEU A 1 396 ? -7.329 1.728 -21.046 1.00 6.30 396 LEU A CA 1
ATOM 3199 C C . LEU A 1 396 ? -8.419 2.614 -20.443 1.00 6.28 396 LEU A C 1
ATOM 3200 O O . LEU A 1 396 ? -9.507 2.747 -21.027 1.00 8.05 396 LEU A O 1
ATOM 3205 N N . GLU A 1 397 ? -8.146 3.212 -19.281 1.00 5.80 397 GLU A N 1
ATOM 3206 C CA . GLU A 1 397 ? -9.106 4.118 -18.648 1.00 5.17 397 GLU A CA 1
ATOM 3207 C C . GLU A 1 397 ? -9.443 5.293 -19.548 1.00 6.25 397 GLU A C 1
ATOM 3208 O O . GLU A 1 397 ? -10.610 5.640 -19.711 1.00 7.09 397 GLU A O 1
ATOM 3214 N N . ALA A 1 398 ? -8.423 5.921 -20.125 1.00 4.93 398 ALA A N 1
ATOM 3215 C CA . ALA A 1 398 ? -8.665 7.096 -20.958 1.00 5.44 398 ALA A CA 1
ATOM 3216 C C . ALA A 1 398 ? -9.506 6.741 -22.180 1.00 6.63 398 ALA A C 1
ATOM 3217 O O . ALA A 1 398 ? -10.400 7.497 -22.562 1.00 7.77 398 ALA A O 1
ATOM 3219 N N . ILE A 1 399 ? -9.234 5.593 -22.793 1.00 6.58 399 ILE A N 1
ATOM 3220 C CA . ILE A 1 399 ? -10.010 5.154 -23.958 1.00 6.60 399 ILE A CA 1
ATOM 3221 C C . ILE A 1 399 ? -11.494 5.025 -23.612 1.00 8.36 399 ILE A C 1
ATOM 3222 O O . ILE A 1 399 ? -12.358 5.520 -24.345 1.00 9.14 399 ILE A O 1
ATOM 3227 N N . GLN A 1 400 ? -11.792 4.359 -22.500 1.00 7.65 400 GLN A N 1
ATOM 3228 C CA . GLN A 1 400 ? -13.172 4.168 -22.079 1.00 8.58 400 GLN A CA 1
ATOM 3229 C C . GLN A 1 400 ? -13.845 5.474 -21.666 1.00 8.11 400 GLN A C 1
ATOM 3230 O O . GLN A 1 400 ? -15.007 5.710 -22.002 1.00 8.81 400 GLN A O 1
ATOM 3236 N N . ARG A 1 401 ? -13.123 6.331 -20.951 1.00 6.99 401 ARG A N 1
ATOM 3237 C CA . ARG A 1 401 ? -13.707 7.593 -20.501 1.00 7.53 401 ARG A CA 1
ATOM 3238 C C . ARG A 1 401 ? -13.986 8.523 -21.683 1.00 7.98 401 ARG A C 1
ATOM 3239 O O . ARG A 1 401 ? -15.032 9.189 -21.746 1.00 9.00 401 ARG A O 1
ATOM 3247 N N . LEU A 1 402 ? -13.068 8.553 -22.639 1.00 6.82 402 LEU A N 1
ATOM 3248 C CA . LEU A 1 402 ? -13.293 9.319 -23.856 1.00 6.91 402 LEU A CA 1
ATOM 3249 C C . LEU A 1 402 ? -14.453 8.762 -24.692 1.00 7.48 402 LEU A C 1
ATOM 3250 O O . LEU A 1 402 ? -15.187 9.528 -25.323 1.00 9.39 402 LEU A O 1
ATOM 3255 N N . ARG A 1 403 ? -14.622 7.445 -24.692 1.00 7.83 403 ARG A N 1
ATOM 3256 C CA . ARG A 1 403 ? -15.755 6.827 -25.372 1.00 9.78 403 ARG A CA 1
ATOM 3257 C C . ARG A 1 403 ? -17.046 7.369 -24.777 1.00 10.54 403 ARG A C 1
ATOM 3258 O O . ARG A 1 403 ? -17.973 7.730 -25.510 1.00 10.56 403 ARG A O 1
ATOM 3266 N N . HIS A 1 404 ? -17.108 7.449 -23.450 1.00 8.64 404 HIS A N 1
ATOM 3267 C CA . HIS A 1 404 ? -18.302 7.953 -22.791 1.00 9.41 404 HIS A CA 1
ATOM 3268 C C . HIS A 1 404 ? -18.532 9.434 -23.076 1.00 11.40 404 HIS A C 1
ATOM 3269 O O . HIS A 1 404 ? -19.672 9.850 -23.292 1.00 11.09 404 HIS A O 1
ATOM 3276 N N . LEU A 1 405 ? -17.461 10.226 -23.087 1.00 9.00 405 LEU A N 1
ATOM 3277 C CA . LEU A 1 405 ? -17.594 11.650 -23.383 1.00 9.62 405 LEU A CA 1
ATOM 3278 C C . LEU A 1 405 ? -18.100 11.863 -24.806 1.00 10.14 405 LEU A C 1
ATOM 3279 O O . LEU A 1 405 ? -18.920 12.758 -25.047 1.00 9.32 405 LEU A O 1
ATOM 3284 N N . LEU A 1 406 ? -17.621 11.041 -25.736 1.00 8.96 406 LEU A N 1
ATOM 3285 C CA . LEU A 1 406 ? -18.053 11.112 -27.129 1.00 10.04 406 LEU A CA 1
ATOM 3286 C C . LEU A 1 406 ? -19.551 10.860 -27.246 1.00 14.24 406 LEU A C 1
ATOM 3287 O O . LEU A 1 406 ? -20.208 11.406 -28.138 1.00 15.45 406 LEU A O 1
ATOM 3292 N N . GLU A 1 407 ? -20.097 10.067 -26.327 1.00 10.09 407 GLU A N 1
ATOM 3293 C CA . GLU A 1 407 ? -21.523 9.734 -26.356 1.00 14.86 407 GLU A CA 1
ATOM 3294 C C . GLU A 1 407 ? -22.430 10.869 -25.892 1.00 16.49 407 GLU A C 1
ATOM 3295 O O . GLU A 1 407 ? -23.659 10.742 -25.936 1.00 16.54 407 GLU A O 1
ATOM 3301 N N . HIS A 1 408 ? -21.840 11.980 -25.454 1.00 12.61 408 HIS A N 1
ATOM 3302 C CA . HIS A 1 408 ? -22.637 13.146 -25.068 1.00 14.27 408 HIS A CA 1
ATOM 3303 C C . HIS A 1 408 ? -23.260 13.832 -26.282 1.00 16.07 408 HIS A C 1
ATOM 3304 O O . HIS A 1 408 ? -24.152 14.668 -26.137 1.00 14.84 408 HIS A O 1
ATOM 3311 N N . VAL A 1 409 ? -22.781 13.488 -27.474 1.00 16.46 409 VAL A N 1
ATOM 3312 C CA . VAL A 1 409 ? -23.478 13.835 -28.705 1.00 17.61 409 VAL A CA 1
ATOM 3313 C C . VAL A 1 409 ? -24.535 12.757 -28.920 1.00 20.85 409 VAL A C 1
ATOM 3314 O O . VAL A 1 409 ? -24.223 11.657 -29.387 1.00 21.85 409 VAL A O 1
ATOM 3318 N N . ARG A 1 410 ? -25.780 13.060 -28.558 1.00 18.19 410 ARG A N 1
ATOM 3319 C CA . ARG A 1 410 ? -26.840 12.061 -28.615 1.00 18.24 410 ARG A CA 1
ATOM 3320 C C . ARG A 1 410 ? -27.143 11.619 -30.040 1.00 21.88 410 ARG A C 1
ATOM 3321 O O . ARG A 1 410 ? -27.085 12.418 -30.978 1.00 18.65 410 ARG A O 1
ATOM 3329 N N . SER A 1 411 ? -27.456 10.337 -30.194 1.00 18.23 411 SER A N 1
ATOM 3330 C CA . SER A 1 411 ? -27.849 9.809 -31.495 1.00 17.38 411 SER A CA 1
ATOM 3331 C C . SER A 1 411 ? -29.238 10.315 -31.850 1.00 21.41 411 SER A C 1
ATOM 3332 O O . SER A 1 411 ? -30.042 10.616 -30.962 1.00 20.93 411 SER A O 1
ATOM 3335 N N . ARG A 1 412 ? -29.511 10.421 -33.148 1.00 19.27 412 ARG A N 1
ATOM 3336 C CA . ARG A 1 412 ? -30.765 10.996 -33.625 1.00 23.81 412 ARG A CA 1
ATOM 3337 C C . ARG A 1 412 ? -31.563 10.010 -34.477 1.00 26.93 412 ARG A C 1
ATOM 3338 O O . ARG A 1 412 ? -31.133 8.878 -34.707 1.00 29.41 412 ARG A O 1
#

Secondary structure (DSSP, 8-state):
------HHHHHHHHHHHHHIIIIIIHHHHHHHSB-TTTSSB-S-B-TT--B-TTS-EEHHHHHHHHHHHHHHHHHH--HHHHHHHHHHHHHIIIIIB-TTT-SB-SEE-TTS-EEE--EEHHHHHHHHHHHHHHHHHH--HHHHHHHHHHHHHHH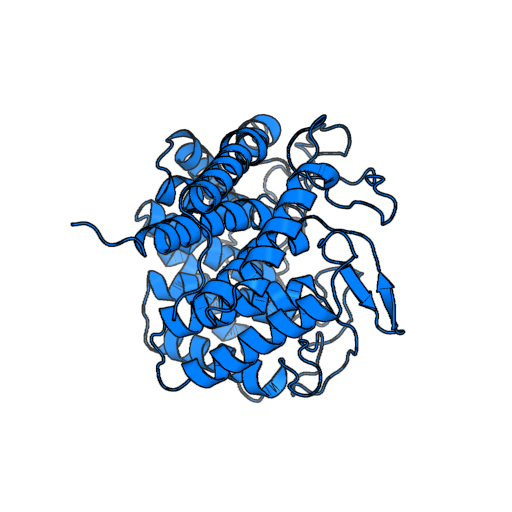HHTB-TTTSSB--EE-TTSPBPS---SSTTS-S-SEEHHHHHHHHHHHHHHHHH---HHHHHHHHHHHHHIIIIIEETTTTEE--EE-TT--B----B-HHHHHHHHHHHHHHHHHHT-TTTHHHHHHHHHHHHHHHHHHSB-TTSPBP-EE-TTS-EE--EEHHHHHHHHHHHHHHHHHH--THHHHHHHHHHHHIIIIIB-TTTSSB-SEE-TTSPBP---SBBTTB-SHHHHHHHHHHHHHHHHHHTTS---

Foldseek 3Di:
DFDADDLVVLVVLLVVLVCCQPVFQVVLQLPLFADPPQFAGAFFAFLLGHGDLFDKHFLLQLLLQLQLLLQCCQQPVPVSSVVNNVRSVVLCCQAQADPPQGAGAGIAGSNRHGDGQKHFLLSLLSLLQSLLSNCVRPVDPVSLVNSVRSVVLQCVQFADPVAGDTQTIAGNNSHGDQANDPDPPDDRARDFPNSLLSNLLSLLSSCLRPVDPVSLVSNVSSLVCCLPQFQDVVQLFGQTHAHSNSHGDADKGFLLSLLLQLVSSQSSCVSSPPPVCNVSSNVSSLSSLVSSVVPQADPLLAGWGMQHRVGDTRRKGFDQSLLSLLLSLLVSCVSPSDCVSVVSNVSSVVCCVPQQAPPPNGDGQRIAHPVRHGDRGIPRHNPDHSNRSSVSSVSSSVSSVVSSCVPDDD

GO terms:
  GO:0047736 cellobiose epimerase activity (F, EXP)